Protein AF-A0A6T6KX36-F1 (afdb_monomer_lite)

Radius of gyration: 27.83 Å; chains: 1; bounding box: 69×65×83 Å

Organism: NCBI:txid101924

pLDDT: mean 78.95, std 16.53, range [37.72, 97.44]

Secondary structure (DSSP, 8-state):
-----TTHHHHHHHHHHHHHHHHHHHHHHHHHHHTT--HHHHHHHHHHHHHHHHHHHTSBTB-HHHHHHHHHHHHHHHHHHHHHHHHHHHHHHTTS-TT-GGGG--PPPHHHHHHHHHHHHH--TTS-HHHHHHHHHHHHHHT-HHHHHHHHHHHHHTGGG----TTT---SSHHHHHHHHHHHHHT-HHHHSSTTHHHHHHHHHHHH---HHHHHHHHHHHHHGGGGS-TTTHHHHHHHHHHHHHHH--HHHHHHHHHHHHHHHHHHHHHHHHHHHTTT--------------SS---HHHHHHHHHHHHHHHHHHHHH-HHHHHHHHHHHH-TTSHHHHHH-SHHHHHHHHHHHTSHHHHHHHHHHHHHHHHHTT--EEEEEEETTEEEEEEE-

Structure (mmCIF, N/CA/C/O backbone):
data_AF-A0A6T6KX36-F1
#
_entry.id   AF-A0A6T6KX36-F1
#
loop_
_atom_site.group_PDB
_atom_site.id
_atom_site.type_symbol
_atom_site.label_atom_id
_atom_site.label_alt_id
_atom_site.label_comp_id
_atom_site.label_asym_id
_atom_site.label_entity_id
_atom_site.label_seq_id
_atom_site.pdbx_PDB_ins_code
_atom_site.Cartn_x
_atom_site.Cartn_y
_atom_site.Cartn_z
_atom_site.occupancy
_atom_site.B_iso_or_equiv
_atom_site.auth_seq_id
_atom_site.auth_comp_id
_atom_site.auth_asym_id
_atom_site.auth_atom_id
_atom_site.pdbx_PDB_model_num
ATOM 1 N N . MET A 1 1 ? -23.410 43.128 -43.468 1.00 39.03 1 MET A N 1
ATOM 2 C CA . MET A 1 1 ? -21.991 42.966 -43.844 1.00 39.03 1 MET A CA 1
ATOM 3 C C . MET A 1 1 ? -21.432 41.872 -42.948 1.00 39.03 1 MET A C 1
ATOM 5 O O . MET A 1 1 ? -21.078 42.147 -41.813 1.00 39.03 1 MET A O 1
ATOM 9 N N . CYS A 1 2 ? -21.510 40.623 -43.404 1.00 39.38 2 CYS A N 1
ATOM 10 C CA . CYS A 1 2 ? -20.919 39.467 -42.733 1.00 39.38 2 CYS A CA 1
ATOM 11 C C . CYS A 1 2 ? -19.544 39.270 -43.368 1.00 39.38 2 CYS A C 1
ATOM 13 O O . CYS A 1 2 ? -19.472 39.030 -44.571 1.00 39.38 2 CYS A O 1
ATOM 15 N N . ILE A 1 3 ? -18.480 39.477 -42.597 1.00 43.03 3 ILE A N 1
ATOM 16 C CA . ILE A 1 3 ? -17.115 39.189 -43.034 1.00 43.03 3 ILE A CA 1
ATOM 17 C C . ILE A 1 3 ? -16.816 37.748 -42.618 1.00 43.03 3 ILE A C 1
ATOM 19 O O . ILE A 1 3 ? -17.105 37.340 -41.498 1.00 43.03 3 ILE A O 1
ATOM 23 N N . SER A 1 4 ? -16.321 36.993 -43.588 1.00 47.41 4 SER A N 1
ATOM 24 C CA . SER A 1 4 ? -15.998 35.571 -43.586 1.00 47.41 4 SER A CA 1
ATOM 25 C C . SER A 1 4 ? -14.853 35.216 -42.626 1.00 47.41 4 SER A C 1
ATOM 27 O O . SER A 1 4 ? -13.709 35.582 -42.890 1.00 47.41 4 SER A O 1
ATOM 29 N N . GLU A 1 5 ? -15.141 34.447 -41.573 1.00 52.34 5 GLU A N 1
ATOM 30 C CA . GLU A 1 5 ? -14.147 33.811 -40.682 1.00 52.34 5 GLU A CA 1
ATOM 31 C C . GLU A 1 5 ? -13.675 32.424 -41.182 1.00 52.34 5 GLU A C 1
ATOM 33 O O . GLU A 1 5 ? -12.851 31.773 -40.548 1.00 52.34 5 GLU A O 1
ATOM 38 N N . GLU A 1 6 ? -14.145 31.950 -42.341 1.00 52.97 6 GLU A N 1
ATOM 39 C CA . GLU A 1 6 ? -13.873 30.579 -42.815 1.00 52.97 6 GLU A CA 1
ATOM 40 C C . GLU A 1 6 ? -12.487 30.367 -43.458 1.00 52.97 6 GLU A C 1
ATOM 42 O O . GLU A 1 6 ? -12.087 29.225 -43.676 1.00 52.97 6 GLU A O 1
ATOM 47 N N . HIS A 1 7 ? -11.714 31.424 -43.736 1.00 52.59 7 HIS A N 1
ATOM 48 C CA . HIS A 1 7 ? -10.446 31.290 -44.472 1.00 52.59 7 HIS A CA 1
ATOM 49 C C . HIS A 1 7 ? -9.193 31.028 -43.615 1.00 52.59 7 HIS A C 1
ATOM 51 O O . HIS A 1 7 ? -8.181 30.609 -44.175 1.00 52.59 7 HIS A O 1
ATOM 57 N N . ASP A 1 8 ? -9.248 31.192 -42.289 1.00 55.06 8 ASP A N 1
ATOM 58 C CA . ASP A 1 8 ? -8.079 30.988 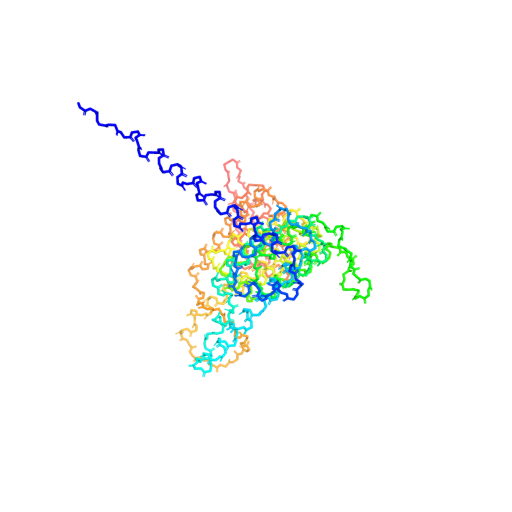-41.404 1.00 55.06 8 ASP A CA 1
ATOM 59 C C . ASP A 1 8 ? -8.018 29.582 -40.772 1.00 55.06 8 ASP A C 1
ATOM 61 O O . ASP A 1 8 ? -6.956 29.111 -40.359 1.00 55.06 8 ASP A O 1
ATOM 65 N N . ALA A 1 9 ? -9.139 28.855 -40.751 1.00 53.78 9 ALA A N 1
ATOM 66 C CA . ALA A 1 9 ? -9.197 27.507 -40.183 1.00 53.78 9 ALA A CA 1
ATOM 67 C C . ALA A 1 9 ? -8.456 26.462 -41.044 1.00 53.78 9 ALA A C 1
ATOM 69 O O . ALA A 1 9 ? -7.835 25.547 -40.503 1.00 53.78 9 ALA A O 1
ATOM 70 N N . GLY A 1 10 ? -8.474 26.614 -42.376 1.00 58.62 10 GLY A N 1
ATOM 71 C CA . GLY A 1 10 ? -7.810 25.692 -43.308 1.00 58.62 10 GLY A CA 1
ATOM 72 C C . GLY A 1 10 ? -6.281 25.748 -43.229 1.00 58.62 10 GLY A C 1
ATOM 73 O O . GLY A 1 10 ? -5.631 24.719 -43.079 1.00 58.62 10 GLY A O 1
ATOM 74 N N . ALA A 1 11 ? -5.700 26.951 -43.213 1.00 59.66 11 ALA A N 1
ATOM 75 C CA . ALA A 1 11 ? -4.247 27.124 -43.118 1.00 59.66 11 ALA A CA 1
ATOM 76 C C . ALA A 1 11 ? -3.682 26.685 -41.753 1.00 59.66 11 ALA A C 1
ATOM 78 O O . ALA A 1 11 ? -2.547 26.207 -41.667 1.00 59.66 11 ALA A O 1
ATOM 79 N N . ALA A 1 12 ? -4.468 26.824 -40.680 1.00 54.53 12 ALA A N 1
ATOM 80 C CA . ALA A 1 12 ? -4.115 26.290 -39.369 1.00 54.53 12 ALA A CA 1
ATOM 81 C C . ALA A 1 12 ? -4.150 24.752 -39.352 1.00 54.53 12 ALA A C 1
ATOM 83 O O . ALA A 1 12 ? -3.234 24.133 -38.811 1.00 54.53 12 ALA A O 1
ATOM 84 N N . ALA A 1 13 ? -5.155 24.134 -39.982 1.00 53.22 13 ALA A N 1
ATOM 85 C CA . ALA A 1 13 ? -5.255 22.680 -40.097 1.00 53.22 13 ALA A CA 1
ATOM 86 C C . ALA A 1 13 ? -4.097 22.082 -40.917 1.00 53.22 13 ALA A C 1
ATOM 88 O O . ALA A 1 13 ? -3.475 21.119 -40.469 1.00 53.22 13 ALA A O 1
ATOM 89 N N . ASP A 1 14 ? -3.735 22.699 -42.044 1.00 61.06 14 ASP A N 1
ATOM 90 C CA . ASP A 1 14 ? -2.637 22.229 -42.899 1.00 61.06 14 ASP A CA 1
ATOM 91 C C . ASP A 1 14 ? -1.275 22.323 -42.195 1.00 61.06 14 ASP A C 1
ATOM 93 O O . ASP A 1 14 ? -0.491 21.374 -42.225 1.00 61.06 14 ASP A O 1
ATOM 97 N N . ARG A 1 15 ? -1.014 23.409 -41.451 1.00 59.12 15 ARG A N 1
ATOM 98 C CA . ARG A 1 15 ? 0.210 23.537 -40.633 1.00 59.12 15 ARG A CA 1
ATOM 99 C C . ARG A 1 15 ? 0.275 22.517 -39.504 1.00 59.12 15 ARG A C 1
ATOM 101 O O . ARG A 1 15 ? 1.358 22.043 -39.165 1.00 59.12 15 ARG A O 1
ATOM 108 N N . ILE A 1 16 ? -0.866 22.187 -38.901 1.00 52.78 16 ILE A N 1
ATOM 109 C CA . ILE A 1 16 ? -0.942 21.150 -37.871 1.00 52.78 16 ILE A CA 1
ATOM 110 C C . ILE A 1 16 ? -0.609 19.788 -38.492 1.00 52.78 16 ILE A C 1
ATOM 112 O O . ILE A 1 16 ? 0.225 19.069 -37.944 1.00 52.78 16 ILE A O 1
ATOM 116 N N . VAL A 1 17 ? -1.179 19.462 -39.655 1.00 56.78 17 VAL A N 1
ATOM 117 C CA . VAL A 1 17 ? -0.895 18.214 -40.381 1.00 56.78 17 VAL A CA 1
ATOM 118 C C . VAL A 1 17 ? 0.577 18.127 -40.799 1.00 56.78 17 VAL A C 1
ATOM 120 O O . VAL A 1 17 ? 1.207 17.100 -40.552 1.00 56.78 17 VAL A O 1
ATOM 123 N N . GLU A 1 18 ? 1.171 19.195 -41.339 1.00 56.34 18 GLU A N 1
ATOM 124 C CA . GLU A 1 18 ? 2.602 19.227 -41.678 1.00 56.34 18 GLU A CA 1
ATOM 125 C C . GLU A 1 18 ? 3.502 19.032 -40.448 1.00 56.34 18 GLU A C 1
ATOM 127 O O . GLU A 1 18 ? 4.474 18.274 -40.502 1.00 56.34 18 GLU A O 1
ATOM 132 N N . LEU A 1 19 ? 3.166 19.653 -39.312 1.00 51.97 19 LEU A N 1
ATOM 133 C CA . LEU A 1 19 ? 3.892 19.462 -38.053 1.00 51.97 19 LEU A CA 1
ATOM 134 C C . LEU A 1 19 ? 3.773 18.028 -37.522 1.00 51.97 19 LEU A C 1
ATOM 136 O O . LEU A 1 19 ? 4.744 17.503 -36.973 1.00 51.97 19 LEU A O 1
ATOM 140 N N . PHE A 1 20 ? 2.612 17.387 -37.678 1.00 48.69 20 PHE A N 1
ATOM 141 C CA . PHE A 1 20 ? 2.422 15.987 -37.296 1.00 48.69 20 PHE A CA 1
ATOM 142 C C . PHE A 1 20 ? 3.214 15.038 -38.200 1.00 48.69 20 PHE A C 1
ATOM 144 O O . PHE A 1 20 ? 3.939 14.189 -37.683 1.00 48.69 20 PHE A O 1
ATOM 151 N N . LEU A 1 21 ? 3.154 15.226 -39.520 1.00 53.06 21 LEU A N 1
ATOM 152 C CA . LEU A 1 21 ? 3.890 14.409 -40.491 1.00 53.06 21 LEU A CA 1
ATOM 153 C C . LEU A 1 21 ? 5.408 14.569 -40.350 1.00 53.06 21 LEU A C 1
ATOM 155 O O . LEU A 1 21 ? 6.149 13.594 -40.455 1.00 53.06 21 LEU A O 1
ATOM 159 N N . SER A 1 22 ? 5.882 15.785 -40.072 1.00 65.19 22 SER A N 1
ATOM 160 C CA . SER A 1 22 ? 7.296 16.056 -39.798 1.00 65.19 22 SER A CA 1
ATOM 161 C C . SER A 1 22 ? 7.775 15.310 -38.547 1.00 65.19 22 SER A C 1
ATOM 163 O O . SER A 1 22 ? 8.742 14.551 -38.606 1.00 65.19 22 SER A O 1
ATOM 165 N N . LYS A 1 23 ? 7.022 15.401 -37.441 1.00 70.38 23 LYS A N 1
ATOM 166 C CA . LYS A 1 23 ? 7.328 14.660 -36.206 1.00 70.38 23 LYS A CA 1
ATOM 167 C C . LYS A 1 23 ? 7.290 13.145 -36.400 1.00 70.38 23 LYS A C 1
ATOM 169 O O . LYS A 1 23 ? 8.094 12.437 -35.799 1.00 70.38 23 LYS A O 1
ATOM 174 N N . GLU A 1 24 ? 6.366 12.637 -37.208 1.00 70.81 24 GLU A N 1
ATOM 175 C CA . GLU A 1 24 ? 6.272 11.208 -37.507 1.00 70.81 24 GLU A CA 1
ATOM 176 C C . GLU A 1 24 ? 7.464 10.725 -38.345 1.00 70.81 24 GLU A C 1
ATOM 178 O O . GLU A 1 24 ? 8.075 9.708 -38.014 1.00 70.81 24 GLU A O 1
ATOM 183 N N . ASN A 1 25 ? 7.871 11.487 -39.364 1.00 71.69 25 ASN A N 1
ATOM 184 C CA . ASN A 1 25 ? 9.054 11.182 -40.171 1.00 71.69 25 ASN A CA 1
ATOM 185 C C . ASN A 1 25 ? 10.346 11.212 -39.345 1.00 71.69 25 ASN A C 1
ATOM 187 O O . ASN A 1 25 ? 11.170 10.301 -39.473 1.00 71.69 25 ASN A O 1
ATOM 191 N N . ASP A 1 26 ? 10.490 12.192 -38.452 1.00 74.00 26 ASP A N 1
ATOM 192 C CA . ASP A 1 26 ? 11.610 12.266 -37.513 1.00 74.00 26 ASP A CA 1
ATOM 193 C C . ASP A 1 26 ? 11.624 11.055 -36.572 1.00 74.00 26 ASP A C 1
ATOM 195 O O . ASP A 1 26 ? 12.675 10.453 -36.340 1.00 74.00 26 ASP A O 1
ATOM 199 N N . GLN A 1 27 ? 10.457 10.621 -36.083 1.00 71.88 27 GLN A N 1
ATOM 200 C CA . GLN A 1 27 ? 10.356 9.402 -35.282 1.00 71.88 27 GLN A CA 1
ATOM 201 C C . GLN A 1 27 ? 10.700 8.141 -36.079 1.00 71.88 27 GLN A C 1
ATOM 203 O O . GLN A 1 27 ? 11.363 7.254 -35.546 1.00 71.88 27 GLN A O 1
ATOM 208 N N . ILE A 1 28 ? 10.287 8.036 -37.343 1.00 74.69 28 ILE A N 1
ATOM 209 C CA . ILE A 1 28 ? 10.615 6.889 -38.202 1.00 74.69 28 ILE A CA 1
ATOM 210 C C . ILE A 1 28 ? 12.122 6.838 -38.478 1.00 74.69 28 ILE A C 1
ATOM 212 O O . ILE A 1 28 ? 12.725 5.763 -38.406 1.00 74.69 28 ILE A O 1
ATOM 216 N N . ALA A 1 29 ? 12.746 7.981 -38.773 1.00 75.69 29 ALA A N 1
ATOM 217 C CA . ALA A 1 29 ? 14.189 8.079 -38.960 1.00 75.69 29 ALA A CA 1
ATOM 218 C C . ALA A 1 29 ? 14.938 7.680 -37.681 1.00 75.69 29 ALA A C 1
ATOM 220 O O . ALA A 1 29 ? 15.845 6.847 -37.733 1.00 75.69 29 ALA A O 1
ATOM 221 N N . LEU A 1 30 ? 14.491 8.189 -36.531 1.00 74.19 30 LEU A N 1
ATOM 222 C CA . LEU A 1 30 ? 15.059 7.871 -35.227 1.00 74.19 30 LEU A CA 1
ATOM 223 C C . LEU A 1 30 ? 14.911 6.381 -34.882 1.00 74.19 30 LEU A C 1
ATOM 225 O O . LEU A 1 30 ? 15.863 5.774 -34.406 1.00 74.19 30 LEU A O 1
ATOM 229 N N . ARG A 1 31 ? 13.773 5.746 -35.194 1.00 74.12 31 ARG A N 1
ATOM 230 C CA . ARG A 1 31 ? 13.577 4.294 -35.005 1.00 74.12 31 ARG A CA 1
ATOM 231 C C . ARG A 1 31 ? 14.542 3.462 -35.854 1.00 74.12 31 ARG A C 1
ATOM 233 O O . ARG A 1 31 ? 15.120 2.505 -35.349 1.00 74.12 31 ARG A O 1
ATOM 240 N N . LYS A 1 32 ? 14.774 3.846 -37.116 1.00 74.25 32 LYS A N 1
ATOM 241 C CA . LYS A 1 32 ? 15.776 3.186 -37.980 1.00 74.25 32 LYS A CA 1
ATOM 242 C C . LYS A 1 32 ? 17.203 3.364 -37.458 1.00 74.25 32 LYS A C 1
ATOM 244 O O . LYS A 1 32 ? 18.042 2.485 -37.647 1.00 74.25 32 LYS A O 1
ATOM 249 N N . GLU A 1 33 ? 17.483 4.506 -36.835 1.00 76.00 33 GLU A N 1
ATOM 250 C CA . GLU A 1 33 ? 18.753 4.779 -36.161 1.00 76.00 33 GLU A CA 1
ATOM 251 C C . GLU A 1 33 ? 18.921 3.864 -34.936 1.00 76.00 33 GLU A C 1
ATOM 253 O O . GLU A 1 33 ? 19.957 3.221 -34.774 1.00 76.00 33 GLU A O 1
ATOM 258 N N . ILE A 1 34 ? 17.867 3.745 -34.124 1.00 75.44 34 ILE A N 1
ATOM 259 C CA . ILE A 1 34 ? 17.825 2.927 -32.907 1.00 75.44 34 ILE A CA 1
ATOM 260 C C . ILE A 1 34 ? 18.068 1.448 -33.221 1.00 75.44 34 ILE A C 1
ATOM 262 O O . ILE A 1 34 ? 18.938 0.856 -32.597 1.00 75.44 34 ILE A O 1
ATOM 266 N N . SER A 1 35 ? 17.432 0.887 -34.255 1.00 68.88 35 SER A N 1
ATOM 267 C CA . SER A 1 35 ? 17.629 -0.523 -34.651 1.00 68.88 35 SER A CA 1
ATOM 268 C C . SER A 1 35 ? 19.046 -0.870 -35.138 1.00 68.88 35 SER A C 1
ATOM 270 O O . SER A 1 35 ? 19.352 -2.019 -35.439 1.00 68.88 35 SER A O 1
ATOM 272 N N . ARG A 1 36 ? 19.906 0.138 -35.320 1.00 75.50 36 ARG A N 1
ATOM 273 C CA . ARG A 1 36 ? 21.311 -0.016 -35.733 1.00 75.50 36 ARG A CA 1
ATOM 274 C C . ARG A 1 36 ? 22.292 0.324 -34.610 1.00 75.50 36 ARG A C 1
ATOM 276 O O . ARG A 1 36 ? 23.497 0.301 -34.839 1.00 75.50 36 ARG A O 1
ATOM 283 N N . THR A 1 37 ? 21.781 0.694 -33.440 1.00 74.06 37 THR A N 1
ATOM 284 C CA . THR A 1 37 ? 22.561 1.166 -32.295 1.00 74.06 37 THR A CA 1
ATOM 285 C C . THR A 1 37 ? 23.030 -0.035 -31.469 1.00 74.06 37 THR A C 1
ATOM 287 O O . THR A 1 37 ? 22.261 -0.965 -31.242 1.00 74.06 37 THR A O 1
ATOM 290 N N . SER A 1 38 ? 24.289 -0.051 -31.018 1.00 74.94 38 SER A N 1
ATOM 291 C CA . SER A 1 38 ? 24.754 -1.085 -30.080 1.00 74.94 38 SER A CA 1
ATOM 292 C C . SER A 1 38 ? 24.185 -0.856 -28.674 1.00 74.94 38 SER A C 1
ATOM 294 O O . SER A 1 38 ? 23.793 0.259 -28.324 1.00 74.94 38 SER A O 1
ATOM 296 N N . LYS A 1 39 ? 24.194 -1.893 -27.822 1.00 64.31 39 LYS A N 1
ATOM 297 C CA . LYS A 1 39 ? 23.737 -1.798 -26.422 1.00 64.31 39 LYS A CA 1
ATOM 298 C C . LYS A 1 39 ? 24.433 -0.668 -25.656 1.00 64.31 39 LYS A C 1
ATOM 300 O O . LYS A 1 39 ? 23.780 0.069 -24.923 1.00 64.31 39 LYS A O 1
ATOM 305 N N . GLU A 1 40 ? 25.733 -0.500 -25.870 1.00 66.81 40 GLU A N 1
ATOM 306 C CA . GLU A 1 40 ? 26.570 0.508 -25.217 1.00 66.81 40 GLU A CA 1
ATOM 307 C C . GLU A 1 40 ? 26.261 1.938 -25.700 1.00 66.81 40 GLU A C 1
ATOM 309 O O . GLU A 1 40 ? 26.412 2.902 -24.948 1.00 66.81 40 GLU A O 1
ATOM 314 N N . GLU A 1 41 ? 25.785 2.102 -26.937 1.00 77.38 41 GLU A N 1
ATOM 315 C CA . GLU A 1 41 ? 25.452 3.415 -27.495 1.00 77.38 41 GLU A CA 1
ATOM 316 C C . GLU A 1 41 ? 24.103 3.965 -27.005 1.00 77.38 41 GLU A C 1
ATOM 318 O O . GLU A 1 41 ? 23.914 5.186 -27.003 1.00 77.38 41 GLU A O 1
ATOM 323 N N . HIS A 1 42 ? 23.177 3.110 -26.552 1.00 75.94 42 HIS A N 1
ATOM 324 C CA . HIS A 1 42 ? 21.880 3.556 -26.028 1.00 75.94 42 HIS A CA 1
ATOM 325 C C . HIS A 1 42 ? 22.037 4.506 -24.835 1.00 75.94 42 HIS A C 1
ATOM 327 O O . HIS A 1 42 ? 21.360 5.532 -24.786 1.00 75.94 42 HIS A O 1
ATOM 333 N N . PHE A 1 43 ? 22.948 4.211 -23.901 1.00 71.88 43 PHE A N 1
ATOM 334 C CA . PHE A 1 43 ? 23.177 5.051 -22.722 1.00 71.88 43 PHE A CA 1
ATOM 335 C C . PHE A 1 43 ? 23.687 6.445 -23.111 1.00 71.88 43 PHE A C 1
ATOM 337 O O . PHE A 1 43 ? 23.117 7.455 -22.703 1.00 71.88 43 PHE A O 1
ATOM 344 N N . SER A 1 44 ? 24.699 6.517 -23.979 1.00 75.06 44 SER A N 1
ATOM 345 C CA . SER A 1 44 ? 25.247 7.791 -24.467 1.00 75.06 44 SER A CA 1
ATOM 346 C C . SER A 1 44 ? 24.189 8.638 -25.181 1.00 75.06 44 SER A C 1
ATOM 348 O O . SER A 1 44 ? 24.123 9.855 -24.999 1.00 75.06 44 SER A O 1
ATOM 350 N N . ARG A 1 45 ? 23.317 8.001 -25.972 1.00 76.38 45 ARG A N 1
ATOM 351 C CA . ARG A 1 45 ? 22.216 8.686 -26.666 1.00 76.38 45 ARG A CA 1
ATOM 352 C C . ARG A 1 45 ? 21.114 9.134 -25.712 1.00 76.38 45 ARG A C 1
ATOM 354 O O . ARG A 1 45 ? 20.561 10.211 -25.919 1.00 76.38 45 ARG A O 1
ATOM 361 N N . LEU A 1 46 ? 20.827 8.361 -24.666 1.00 73.06 46 LEU A N 1
ATOM 362 C CA . LEU A 1 46 ? 19.901 8.745 -23.601 1.00 73.06 46 LEU A CA 1
ATOM 363 C C . LEU A 1 46 ? 20.397 9.966 -22.834 1.00 73.06 46 LEU A C 1
ATOM 365 O O . LEU A 1 46 ? 19.634 10.910 -22.661 1.00 73.06 46 LEU A O 1
ATOM 369 N N . VAL A 1 47 ? 21.677 9.996 -22.464 1.00 71.12 47 VAL A N 1
ATOM 370 C CA . VAL A 1 47 ? 22.295 11.167 -21.827 1.00 71.12 47 VAL A CA 1
ATOM 371 C C . VAL A 1 47 ? 22.217 12.399 -22.739 1.00 71.12 47 VAL A C 1
ATOM 373 O O . VAL A 1 47 ? 21.970 13.501 -22.262 1.00 71.12 47 VAL A O 1
ATOM 376 N N . ALA A 1 48 ? 22.382 12.230 -24.055 1.00 73.44 48 ALA A N 1
ATOM 377 C CA . ALA A 1 48 ? 22.382 13.345 -25.004 1.00 73.44 48 ALA A CA 1
ATOM 378 C C . ALA A 1 48 ? 20.982 13.854 -25.406 1.00 73.44 48 ALA A C 1
ATOM 380 O O . ALA A 1 48 ? 20.820 15.043 -25.674 1.00 73.44 48 ALA A O 1
ATOM 381 N N . ARG A 1 49 ? 19.986 12.966 -25.530 1.00 75.06 49 ARG A N 1
ATOM 382 C CA . ARG A 1 49 ? 18.661 13.270 -26.119 1.00 75.06 49 ARG A CA 1
ATOM 383 C C . ARG A 1 49 ? 17.486 13.086 -25.142 1.00 75.06 49 ARG A C 1
ATOM 385 O O . ARG A 1 49 ? 16.352 13.448 -25.473 1.00 75.06 49 ARG A O 1
ATOM 392 N N . GLY A 1 50 ? 17.733 12.529 -23.958 1.00 75.00 50 GLY A N 1
ATOM 393 C CA . GLY A 1 50 ? 16.774 12.416 -22.860 1.00 75.00 50 GLY A CA 1
ATOM 394 C C . GLY A 1 50 ? 15.490 11.657 -23.212 1.00 75.00 50 GLY A C 1
ATOM 395 O O . GLY A 1 50 ? 15.502 10.604 -23.855 1.00 75.00 50 GLY A O 1
ATOM 396 N N . SER A 1 51 ? 14.351 12.211 -22.787 1.00 69.56 51 SER A N 1
ATOM 397 C CA . SER A 1 51 ? 13.021 11.598 -22.924 1.00 69.56 51 SER A CA 1
ATOM 398 C C . SER A 1 51 ? 12.574 11.394 -24.376 1.00 69.56 51 SER A C 1
ATOM 400 O O . SER A 1 51 ? 11.869 10.429 -24.666 1.00 69.56 51 SER A O 1
ATOM 402 N N . SER A 1 52 ? 13.011 12.252 -25.304 1.00 74.81 52 SER A N 1
ATOM 403 C CA . SER A 1 52 ? 12.657 12.153 -26.728 1.00 74.81 52 SER A CA 1
ATOM 404 C C . SER A 1 52 ? 13.187 10.868 -27.374 1.00 74.81 52 SER A C 1
ATOM 406 O O . SER A 1 52 ? 12.471 10.198 -28.120 1.00 74.81 52 SER A O 1
ATOM 408 N N . TYR A 1 53 ? 14.415 10.479 -27.020 1.00 79.19 53 TYR A N 1
ATOM 409 C CA . TYR A 1 53 ? 15.015 9.228 -27.464 1.00 79.19 53 TYR A CA 1
ATOM 410 C C . TYR A 1 53 ? 14.297 8.026 -26.855 1.00 79.19 53 TYR A C 1
ATOM 412 O O . TYR A 1 53 ? 14.012 7.074 -27.573 1.00 79.19 53 TYR A O 1
ATOM 420 N N . MET A 1 54 ? 13.932 8.089 -25.571 1.00 77.88 54 MET A N 1
ATOM 421 C CA . MET A 1 54 ? 13.223 6.992 -24.908 1.00 77.88 54 MET A CA 1
ATOM 422 C C . MET A 1 54 ? 11.844 6.729 -25.523 1.00 77.88 54 MET A C 1
ATOM 424 O O . MET A 1 54 ? 11.500 5.583 -25.806 1.00 77.88 54 MET A O 1
ATOM 428 N N . SER A 1 55 ? 11.081 7.787 -25.807 1.00 79.75 55 SER A N 1
ATOM 429 C CA . SER A 1 55 ? 9.786 7.671 -26.487 1.00 79.75 55 SER A CA 1
ATOM 430 C C . SER A 1 55 ? 9.898 6.972 -27.839 1.00 79.75 55 SER A C 1
ATOM 432 O O . SER A 1 55 ? 9.052 6.150 -28.186 1.00 79.75 55 SER A O 1
ATOM 434 N N . ALA A 1 56 ? 10.957 7.265 -28.597 1.00 78.81 56 ALA A N 1
ATOM 435 C CA . ALA A 1 56 ? 11.211 6.594 -29.863 1.00 78.81 56 ALA A CA 1
ATOM 436 C C . ALA A 1 56 ? 11.720 5.160 -29.673 1.00 78.81 56 ALA A C 1
ATOM 438 O O . ALA A 1 56 ? 11.294 4.285 -30.419 1.00 78.81 56 ALA A O 1
ATOM 439 N N . ALA A 1 57 ? 12.580 4.917 -28.679 1.00 77.44 57 ALA A N 1
ATOM 440 C CA . ALA A 1 57 ? 13.242 3.637 -28.426 1.00 77.44 57 ALA A CA 1
ATOM 441 C C . ALA A 1 57 ? 12.346 2.573 -27.788 1.00 77.44 57 ALA A C 1
ATOM 443 O O . ALA A 1 57 ? 12.609 1.386 -27.951 1.00 77.44 57 ALA A O 1
ATOM 444 N N . LEU A 1 58 ? 11.267 2.972 -27.112 1.00 77.81 58 LEU A N 1
ATOM 445 C CA . LEU A 1 58 ? 10.279 2.041 -26.556 1.00 77.81 58 LEU A CA 1
ATOM 446 C C . LEU A 1 58 ? 8.987 1.967 -27.378 1.00 77.81 58 LEU A C 1
ATOM 448 O O . LEU A 1 58 ? 8.038 1.302 -26.954 1.00 77.81 58 LEU A O 1
ATOM 452 N N . ALA A 1 59 ? 8.943 2.630 -28.538 1.00 81.44 59 ALA A N 1
ATOM 453 C CA . ALA A 1 59 ? 7.751 2.713 -29.366 1.00 81.44 59 ALA A CA 1
ATOM 454 C C . ALA A 1 59 ? 7.264 1.325 -29.842 1.00 81.44 59 ALA A C 1
ATOM 456 O O . ALA A 1 59 ? 8.084 0.480 -30.224 1.00 81.44 59 ALA A O 1
ATOM 457 N N . PRO A 1 60 ? 5.936 1.098 -29.909 1.00 70.50 60 PRO A N 1
ATOM 458 C CA . PRO A 1 60 ? 5.373 -0.099 -30.524 1.00 70.50 60 PRO A CA 1
ATOM 459 C C . PRO A 1 60 ? 5.759 -0.123 -32.010 1.00 70.50 60 PRO A C 1
ATOM 461 O O . PRO A 1 60 ? 5.335 0.737 -32.784 1.00 70.50 60 PRO A O 1
ATOM 464 N N . GLY A 1 61 ? 6.623 -1.059 -32.402 1.00 76.12 61 GLY A N 1
ATOM 465 C CA . GLY A 1 61 ? 7.143 -1.181 -33.770 1.00 76.12 61 GLY A CA 1
ATOM 466 C C . GLY A 1 61 ? 8.660 -1.351 -33.861 1.00 76.12 61 GLY A C 1
ATOM 467 O O . GLY A 1 61 ? 9.151 -1.733 -34.919 1.00 76.12 61 GLY A O 1
ATOM 468 N N . LEU A 1 62 ? 9.394 -1.103 -32.774 1.00 80.88 62 LEU A N 1
ATOM 469 C CA . LEU A 1 62 ? 10.777 -1.565 -32.641 1.00 80.88 62 LEU A CA 1
ATOM 470 C C . LEU A 1 62 ? 10.826 -3.029 -32.205 1.00 80.88 62 LEU A C 1
ATOM 472 O O . LEU A 1 62 ? 9.907 -3.513 -31.535 1.00 80.88 62 LEU A O 1
ATOM 476 N N . ASP A 1 63 ? 11.913 -3.710 -32.572 1.00 86.25 63 ASP A N 1
ATOM 477 C CA . ASP A 1 63 ? 12.169 -5.069 -32.110 1.00 86.25 63 ASP A CA 1
ATOM 478 C C . ASP A 1 63 ? 12.257 -5.109 -30.579 1.00 86.25 63 ASP A C 1
ATOM 480 O O . ASP A 1 63 ? 12.712 -4.165 -29.922 1.00 86.25 63 ASP A O 1
ATOM 484 N N . ILE A 1 64 ? 11.800 -6.214 -29.991 1.00 83.69 64 ILE A N 1
ATOM 485 C CA . ILE A 1 64 ? 11.776 -6.355 -28.538 1.00 83.69 64 ILE A CA 1
ATOM 486 C C . ILE A 1 64 ? 13.188 -6.320 -27.937 1.00 83.69 64 ILE A C 1
ATOM 488 O O . ILE A 1 64 ? 13.356 -5.794 -26.840 1.00 83.69 64 ILE A O 1
ATOM 492 N N . GLY A 1 65 ? 14.209 -6.807 -28.650 1.00 80.88 65 GLY A N 1
ATOM 493 C CA . GLY A 1 65 ? 15.604 -6.749 -28.219 1.00 80.88 65 GLY A CA 1
ATOM 494 C C . GLY A 1 65 ? 16.134 -5.318 -28.103 1.00 80.88 65 GLY A C 1
ATOM 495 O O . GLY A 1 65 ? 16.808 -4.988 -27.120 1.00 80.88 65 GLY A O 1
ATOM 496 N N . ASP A 1 66 ? 15.767 -4.448 -29.045 1.00 79.62 66 ASP A N 1
ATOM 497 C CA . ASP A 1 66 ? 16.132 -3.026 -29.030 1.00 79.62 66 ASP A CA 1
ATOM 498 C C . ASP A 1 66 ? 15.419 -2.291 -27.891 1.00 79.62 66 ASP A C 1
ATOM 500 O O . ASP A 1 66 ? 16.043 -1.548 -27.130 1.00 79.62 66 ASP A O 1
ATOM 504 N N . ARG A 1 67 ? 14.117 -2.558 -27.710 1.00 83.06 67 ARG A N 1
ATOM 505 C CA . ARG A 1 67 ? 13.322 -1.987 -26.608 1.00 83.06 67 ARG A CA 1
ATOM 506 C C . ARG A 1 67 ? 13.878 -2.402 -25.246 1.00 83.06 67 ARG A C 1
ATOM 508 O O . ARG A 1 67 ? 14.004 -1.568 -24.356 1.00 83.06 67 ARG A O 1
ATOM 515 N N . VAL A 1 68 ? 14.257 -3.669 -25.077 1.00 83.94 68 VAL A N 1
ATOM 516 C CA . VAL A 1 68 ? 14.896 -4.173 -23.848 1.00 83.94 68 VAL A CA 1
ATOM 517 C C . VAL A 1 68 ? 16.236 -3.483 -23.593 1.00 83.94 68 VAL A C 1
ATOM 519 O O . VAL A 1 68 ? 16.505 -3.060 -22.470 1.00 83.94 68 VAL A O 1
ATOM 522 N N . SER A 1 69 ? 17.060 -3.322 -24.628 1.00 79.62 69 SER A N 1
ATOM 523 C CA . SER A 1 69 ? 18.352 -2.633 -24.515 1.00 79.62 69 SER A CA 1
ATOM 524 C C . SER A 1 69 ? 18.172 -1.166 -24.111 1.00 79.62 69 SER A C 1
ATOM 526 O O . SER A 1 69 ? 18.886 -0.673 -23.237 1.00 79.62 69 SER A O 1
ATOM 528 N N . ALA A 1 70 ? 17.158 -0.498 -24.666 1.00 80.94 70 ALA A N 1
ATOM 529 C CA . ALA A 1 70 ? 16.782 0.855 -24.280 1.00 80.94 70 ALA A CA 1
ATOM 530 C C . ALA A 1 70 ? 16.289 0.940 -22.825 1.00 80.94 70 ALA A C 1
ATOM 532 O O . ALA A 1 70 ? 16.685 1.864 -22.117 1.00 80.94 70 ALA A O 1
ATOM 533 N N . VAL A 1 71 ? 15.492 -0.026 -22.345 1.00 84.69 71 VAL A N 1
ATOM 534 C CA . VAL A 1 71 ? 15.076 -0.087 -20.931 1.00 84.69 71 VAL A CA 1
ATOM 535 C C . VAL A 1 71 ? 16.285 -0.229 -20.007 1.00 84.69 71 VAL A C 1
ATOM 537 O O . VAL A 1 71 ? 16.400 0.559 -19.074 1.00 84.69 71 VAL A O 1
ATOM 540 N N . HIS A 1 72 ? 17.214 -1.157 -20.267 1.00 82.88 72 HIS A N 1
ATOM 541 C CA . HIS A 1 72 ? 18.418 -1.305 -19.432 1.00 82.88 72 HIS A CA 1
ATOM 542 C C . HIS A 1 72 ? 19.261 -0.028 -19.405 1.00 82.88 72 HIS A C 1
ATOM 544 O O . HIS A 1 72 ? 19.691 0.417 -18.342 1.00 82.88 72 HIS A O 1
ATOM 550 N N . ALA A 1 73 ? 19.456 0.609 -20.560 1.00 80.25 73 ALA A N 1
ATOM 551 C CA . ALA A 1 73 ? 20.168 1.877 -20.620 1.00 80.25 73 ALA A CA 1
ATOM 552 C C . ALA A 1 73 ? 19.415 2.990 -19.863 1.00 80.25 73 ALA A C 1
ATOM 554 O O . ALA A 1 73 ? 20.035 3.842 -19.227 1.00 80.25 73 ALA A O 1
ATOM 555 N N . GLY A 1 74 ? 18.079 2.961 -19.866 1.00 83.50 74 GLY A N 1
ATOM 556 C CA . GLY A 1 74 ? 17.256 3.876 -19.082 1.00 83.50 74 GLY A CA 1
ATOM 557 C C . GLY A 1 74 ? 17.329 3.645 -17.575 1.00 83.50 74 GLY A C 1
ATOM 558 O O . GLY A 1 74 ? 17.379 4.607 -16.812 1.00 83.50 74 GLY A O 1
ATOM 559 N N . ILE A 1 75 ? 17.404 2.389 -17.138 1.00 83.81 75 ILE A N 1
ATOM 560 C CA . ILE A 1 75 ? 17.672 2.025 -15.742 1.00 83.81 75 ILE A CA 1
ATOM 561 C C . ILE A 1 75 ? 19.027 2.595 -15.307 1.00 83.81 75 ILE A C 1
ATOM 563 O O . ILE A 1 75 ? 19.094 3.316 -14.313 1.00 83.81 75 ILE A O 1
ATOM 567 N N . GLN A 1 76 ? 20.084 2.352 -16.088 1.00 82.50 76 GLN A N 1
ATOM 568 C CA . GLN A 1 76 ? 21.426 2.877 -15.807 1.00 82.50 76 GLN A CA 1
ATOM 569 C C . GLN A 1 76 ? 21.445 4.409 -15.747 1.00 82.50 76 GLN A C 1
ATOM 571 O O . GLN A 1 76 ? 22.107 4.993 -14.890 1.00 82.50 76 GLN A O 1
ATOM 576 N N . PHE A 1 77 ? 20.697 5.074 -16.633 1.00 81.88 77 PHE A N 1
ATOM 577 C CA . PHE A 1 77 ? 20.552 6.529 -16.620 1.00 81.88 77 PHE A CA 1
ATOM 578 C C . PHE A 1 77 ? 19.913 7.026 -15.316 1.00 81.88 77 PHE A C 1
ATOM 580 O O . PHE A 1 77 ? 20.426 7.955 -14.697 1.00 81.88 77 PHE A O 1
ATOM 587 N N . LEU A 1 78 ? 18.844 6.378 -14.852 1.00 81.88 78 LEU A N 1
ATOM 588 C CA . LEU A 1 78 ? 18.176 6.729 -13.595 1.00 81.88 78 LEU A CA 1
ATOM 589 C C . LEU A 1 78 ? 19.080 6.520 -12.371 1.00 81.88 78 LEU A C 1
ATOM 591 O O . LEU A 1 78 ? 19.081 7.342 -11.451 1.00 81.88 78 LEU A O 1
ATOM 595 N N . GLU A 1 79 ? 19.873 5.449 -12.359 1.00 82.88 79 GLU A N 1
ATOM 596 C CA . GLU A 1 79 ? 20.876 5.214 -11.316 1.00 82.88 79 GLU A CA 1
ATOM 597 C C . GLU A 1 79 ? 21.963 6.296 -11.329 1.00 82.88 79 GLU A C 1
ATOM 599 O O . GLU A 1 79 ? 22.304 6.845 -10.275 1.00 82.88 79 GLU A O 1
ATOM 604 N N . HIS A 1 80 ? 22.463 6.650 -12.517 1.00 81.25 80 HIS A N 1
ATOM 605 C CA . HIS A 1 80 ? 23.453 7.706 -12.703 1.00 81.25 80 HIS A CA 1
ATOM 606 C C . HIS A 1 80 ? 22.933 9.070 -12.226 1.00 81.25 80 HIS A C 1
ATOM 608 O O . HIS A 1 80 ? 23.606 9.743 -11.443 1.00 81.25 80 HIS A O 1
ATOM 614 N N . GLU A 1 81 ? 21.720 9.460 -12.626 1.00 79.12 81 GLU A N 1
ATOM 615 C CA . GLU A 1 81 ? 21.089 10.714 -12.197 1.00 79.12 81 GLU A CA 1
ATOM 616 C C . GLU A 1 81 ? 20.924 10.774 -10.677 1.00 79.12 81 GLU A C 1
ATOM 618 O O . GLU A 1 81 ? 21.218 11.796 -10.051 1.00 79.12 81 GLU A O 1
ATOM 623 N N . ARG A 1 82 ? 20.529 9.665 -10.042 1.00 77.06 82 ARG A N 1
ATOM 624 C CA . ARG A 1 82 ? 20.410 9.618 -8.581 1.00 77.06 82 ARG A CA 1
ATOM 625 C C . ARG A 1 82 ? 21.765 9.759 -7.888 1.00 77.06 82 ARG A C 1
ATOM 627 O O . ARG A 1 82 ? 21.868 10.486 -6.899 1.00 77.06 82 ARG A O 1
ATOM 634 N N . LEU A 1 83 ? 22.810 9.094 -8.385 1.00 76.69 83 LEU A N 1
ATOM 635 C CA . LEU A 1 83 ? 24.170 9.234 -7.852 1.00 76.69 83 LEU A CA 1
ATOM 636 C C . LEU A 1 83 ? 24.704 10.662 -8.032 1.00 76.69 83 LEU A C 1
ATOM 638 O O . LEU A 1 83 ? 25.302 11.212 -7.105 1.00 76.69 83 LEU A O 1
ATOM 642 N N . GLY A 1 84 ? 24.432 11.288 -9.179 1.00 74.25 84 GLY A N 1
ATOM 643 C CA . GLY A 1 84 ? 24.772 12.683 -9.448 1.00 74.25 84 GLY A CA 1
ATOM 644 C C . GLY A 1 84 ? 24.067 13.650 -8.496 1.00 74.25 84 GLY A C 1
ATOM 645 O O . GLY A 1 84 ? 24.711 14.517 -7.897 1.00 74.25 84 GLY A O 1
ATOM 646 N N . SER A 1 85 ? 22.763 13.471 -8.285 1.00 69.06 85 SER A N 1
ATOM 647 C CA . SER A 1 85 ? 21.982 14.262 -7.328 1.00 69.06 85 SER A CA 1
ATOM 648 C C . SER A 1 85 ? 22.456 14.050 -5.887 1.00 69.06 85 SER A C 1
ATOM 650 O O . SER A 1 85 ? 22.570 15.016 -5.133 1.00 69.06 85 SER A O 1
ATOM 652 N N . ARG A 1 86 ? 22.854 12.824 -5.517 1.00 63.91 86 ARG A N 1
ATOM 653 C CA . ARG A 1 86 ? 23.470 12.526 -4.213 1.00 63.91 86 ARG A CA 1
ATOM 654 C C . ARG A 1 86 ? 24.793 13.259 -4.026 1.00 63.91 86 ARG A C 1
ATOM 656 O O . ARG A 1 86 ? 25.001 13.861 -2.978 1.00 63.91 86 ARG A O 1
ATOM 663 N N . ALA A 1 87 ? 25.671 13.229 -5.028 1.00 63.09 87 ALA A N 1
ATOM 664 C CA . ALA A 1 87 ? 26.960 13.910 -4.976 1.00 63.09 87 ALA A CA 1
ATOM 665 C C . ALA A 1 87 ? 26.778 15.426 -4.789 1.00 63.09 87 ALA A C 1
ATOM 667 O O . ALA A 1 87 ? 27.395 16.012 -3.896 1.00 63.09 87 ALA A O 1
ATOM 668 N N . LYS A 1 88 ? 25.855 16.037 -5.546 1.00 63.97 88 LYS A N 1
ATOM 669 C CA . LYS A 1 88 ? 25.486 17.455 -5.404 1.00 63.97 88 LYS A CA 1
ATOM 670 C C . LYS A 1 88 ? 24.927 17.759 -4.010 1.00 63.97 88 LYS A C 1
ATOM 672 O O . LYS A 1 88 ? 25.420 18.671 -3.352 1.00 63.97 88 LYS A O 1
ATOM 677 N N . ALA A 1 89 ? 23.989 16.949 -3.514 1.00 57.97 89 ALA A N 1
ATOM 678 C CA . ALA A 1 89 ? 23.412 17.110 -2.179 1.00 57.97 89 ALA A CA 1
ATOM 679 C C . ALA A 1 89 ? 24.463 16.969 -1.063 1.00 57.97 89 ALA A C 1
ATOM 681 O O . ALA A 1 89 ? 24.473 17.766 -0.132 1.00 57.97 89 ALA A O 1
ATOM 682 N N . THR A 1 90 ? 25.399 16.017 -1.162 1.00 58.38 90 THR A N 1
ATOM 683 C CA . THR A 1 90 ? 26.491 15.865 -0.180 1.00 58.38 90 THR A CA 1
ATOM 684 C C . THR A 1 90 ? 27.505 17.009 -0.220 1.00 58.38 90 THR A C 1
ATOM 686 O O . THR A 1 90 ? 28.026 17.394 0.828 1.00 58.38 90 THR A O 1
ATOM 689 N N . ALA A 1 91 ? 27.762 17.587 -1.398 1.00 58.16 91 ALA A N 1
ATOM 690 C CA . ALA A 1 91 ? 28.610 18.766 -1.535 1.00 58.16 91 ALA A CA 1
ATOM 691 C C . ALA A 1 91 ? 27.954 19.999 -0.889 1.00 58.16 91 ALA A C 1
ATOM 693 O O . ALA A 1 91 ? 28.619 20.717 -0.146 1.00 58.16 91 ALA A O 1
ATOM 694 N N . SER A 1 92 ? 26.645 20.186 -1.088 1.00 53.78 92 SER A N 1
ATOM 695 C CA . SER A 1 92 ? 25.863 21.257 -0.455 1.00 53.78 92 SER A CA 1
ATOM 696 C C . SER A 1 92 ? 25.624 21.026 1.048 1.00 53.78 92 SER A C 1
ATOM 698 O O . SER A 1 92 ? 25.625 21.973 1.830 1.00 53.78 92 SER A O 1
ATOM 700 N N . SER A 1 93 ? 25.486 19.771 1.490 1.00 48.62 93 SER A N 1
ATOM 701 C CA . SER A 1 93 ? 25.227 19.397 2.889 1.00 48.62 93 SER A CA 1
ATOM 702 C C . SER A 1 93 ? 26.431 19.595 3.813 1.00 48.62 93 SER A C 1
ATOM 704 O O . SER A 1 93 ? 26.228 19.818 5.001 1.00 48.62 93 SER A O 1
ATOM 706 N N . ARG A 1 94 ? 27.675 19.633 3.309 1.00 52.19 94 ARG A N 1
ATOM 707 C CA . ARG A 1 94 ? 28.834 20.065 4.124 1.00 52.19 94 ARG A CA 1
ATOM 708 C C . ARG A 1 94 ? 28.715 21.514 4.626 1.00 52.19 94 ARG A C 1
ATOM 710 O O . ARG A 1 94 ? 29.481 21.908 5.500 1.00 52.19 94 ARG A O 1
ATOM 717 N N . GLN A 1 95 ? 27.753 22.280 4.108 1.00 49.09 95 GLN A N 1
ATOM 718 C CA . GLN A 1 95 ? 27.459 23.659 4.491 1.00 49.09 95 GLN A CA 1
ATOM 719 C C . GLN A 1 95 ? 26.148 23.809 5.294 1.00 49.09 95 GLN A C 1
ATOM 721 O O . GLN A 1 95 ? 25.860 24.904 5.773 1.00 49.09 95 GLN A O 1
ATOM 726 N N . TRP A 1 96 ? 25.365 22.736 5.479 1.00 42.06 96 TRP A N 1
ATOM 727 C CA . TRP A 1 96 ? 24.043 22.756 6.123 1.00 42.06 96 TRP A CA 1
ATOM 728 C C . TRP A 1 96 ? 23.978 21.785 7.312 1.00 42.06 96 TRP A C 1
ATOM 730 O O . TRP A 1 96 ? 24.282 20.601 7.184 1.00 42.06 96 TRP A O 1
ATOM 740 N N . SER A 1 97 ? 23.608 22.307 8.486 1.00 45.62 97 SER A N 1
ATOM 741 C CA . SER A 1 97 ? 23.594 21.577 9.758 1.00 45.62 97 SER A CA 1
ATOM 742 C C . SER A 1 97 ? 22.475 20.526 9.852 1.00 45.62 97 SER A C 1
ATOM 744 O O . SER A 1 97 ? 21.544 20.479 9.050 1.00 45.62 97 SER A O 1
ATOM 746 N N . GLN A 1 98 ? 22.601 19.673 10.871 1.00 45.44 98 GLN A N 1
ATOM 747 C CA . GLN A 1 98 ? 21.933 18.387 11.114 1.00 45.44 98 GLN A CA 1
ATOM 748 C C . GLN A 1 98 ? 20.388 18.360 11.158 1.00 45.44 98 GLN A C 1
ATOM 750 O O . GLN A 1 98 ? 19.833 17.276 11.314 1.00 45.44 98 GLN A O 1
ATOM 755 N N . ASN A 1 99 ? 19.678 19.474 10.962 1.00 42.84 99 ASN A N 1
ATOM 756 C CA . ASN A 1 99 ? 18.223 19.534 11.169 1.00 42.84 99 ASN A CA 1
ATOM 757 C C . ASN A 1 99 ? 17.364 19.167 9.940 1.00 42.84 99 ASN A C 1
ATOM 759 O O . ASN A 1 99 ? 16.148 19.109 10.063 1.00 42.84 99 ASN A O 1
ATOM 763 N N . ASN A 1 100 ? 17.961 18.873 8.777 1.00 43.81 100 ASN A N 1
ATOM 764 C CA . ASN A 1 100 ? 17.233 18.644 7.515 1.00 43.81 100 ASN A CA 1
ATOM 765 C C . ASN A 1 100 ? 17.532 17.275 6.867 1.00 43.81 100 ASN A C 1
ATOM 767 O O . ASN A 1 100 ? 17.819 17.188 5.675 1.00 43.81 100 ASN A O 1
ATOM 771 N N . ARG A 1 101 ? 17.472 16.169 7.624 1.00 41.78 101 ARG A N 1
ATOM 772 C CA . ARG A 1 101 ? 17.616 14.821 7.028 1.00 41.78 101 ARG A CA 1
ATOM 773 C C . ARG A 1 101 ? 16.454 14.428 6.105 1.00 41.78 101 ARG A C 1
ATOM 775 O O . ARG A 1 101 ? 16.688 13.683 5.163 1.00 41.78 101 ARG A O 1
ATOM 782 N N . SER A 1 102 ? 15.258 14.985 6.292 1.00 42.34 102 SER A N 1
ATOM 783 C CA . SER A 1 102 ? 14.134 14.834 5.352 1.00 42.34 102 SER A CA 1
ATOM 784 C C . SER A 1 102 ? 14.392 15.509 3.995 1.00 42.34 102 SER A C 1
ATOM 786 O O . SER A 1 102 ? 13.862 15.067 2.983 1.00 42.34 102 SER A O 1
ATOM 788 N N . ALA A 1 103 ? 15.280 16.511 3.933 1.00 40.25 103 ALA A N 1
ATOM 789 C CA . ALA A 1 103 ? 15.703 17.157 2.684 1.00 40.25 103 ALA A CA 1
ATOM 790 C C . ALA A 1 103 ? 16.772 16.360 1.904 1.00 40.25 103 ALA A C 1
ATOM 792 O O . ALA A 1 103 ? 17.245 16.811 0.863 1.00 40.25 103 ALA A O 1
ATOM 793 N N . LEU A 1 104 ? 17.182 15.189 2.410 1.00 42.19 104 LEU A N 1
ATOM 794 C CA . LEU A 1 104 ? 18.072 14.253 1.717 1.00 42.19 104 LEU A CA 1
ATOM 795 C C . LEU A 1 104 ? 17.308 13.138 0.991 1.00 42.19 104 LEU A C 1
ATOM 797 O O . LEU A 1 104 ? 17.957 12.204 0.504 1.00 42.19 104 LEU A O 1
ATOM 801 N N . SER A 1 105 ? 15.975 13.229 0.852 1.00 48.31 105 SER A N 1
ATOM 802 C CA . SER A 1 105 ? 15.306 12.474 -0.207 1.00 48.31 105 SER A CA 1
ATOM 803 C C . SER A 1 105 ? 15.874 12.997 -1.528 1.00 48.31 105 SER A C 1
ATOM 805 O O . SER A 1 105 ? 15.582 14.090 -2.006 1.00 48.31 105 SER A O 1
ATOM 807 N N . ILE A 1 106 ? 16.846 12.259 -2.064 1.00 54.59 106 ILE A N 1
ATOM 808 C CA . ILE A 1 106 ? 17.455 12.557 -3.354 1.00 54.59 106 ILE A CA 1
ATOM 809 C C . ILE A 1 106 ? 16.402 12.171 -4.380 1.00 54.59 106 ILE A C 1
ATOM 811 O O . ILE A 1 106 ? 16.404 11.063 -4.921 1.00 54.59 106 ILE A O 1
ATOM 815 N N . THR A 1 107 ? 15.448 13.076 -4.551 1.00 62.31 107 THR A N 1
ATOM 816 C CA . THR A 1 107 ? 14.444 13.027 -5.590 1.00 62.31 107 THR A CA 1
ATOM 817 C C . THR A 1 107 ? 15.172 13.176 -6.916 1.00 62.31 107 THR A C 1
ATOM 819 O O . THR A 1 107 ? 16.141 13.931 -7.054 1.00 62.31 107 THR A O 1
ATOM 822 N N . LEU A 1 108 ? 14.743 12.392 -7.903 1.00 67.12 108 LEU A N 1
ATOM 823 C CA . LEU A 1 108 ? 15.165 12.620 -9.277 1.00 67.12 108 LEU A CA 1
ATOM 824 C C . LEU A 1 108 ? 14.861 14.077 -9.639 1.00 67.12 108 LEU A C 1
ATOM 826 O O . LEU A 1 108 ? 13.840 14.626 -9.218 1.00 67.12 108 LEU A O 1
ATOM 830 N N . ASN A 1 109 ? 15.731 14.698 -10.432 1.00 75.44 109 ASN A N 1
ATOM 831 C CA . ASN A 1 109 ? 15.404 15.988 -11.027 1.00 75.44 109 ASN A CA 1
ATOM 832 C C . ASN A 1 109 ? 14.165 15.854 -11.940 1.00 75.44 109 ASN A C 1
ATOM 834 O O . ASN A 1 109 ? 13.714 14.752 -12.267 1.00 75.44 109 ASN A O 1
ATOM 838 N N . VAL A 1 110 ? 13.619 16.992 -12.370 1.00 75.19 110 VAL A N 1
ATOM 839 C CA . VAL A 1 110 ? 12.429 17.047 -13.239 1.00 75.19 110 VAL A CA 1
ATOM 840 C C . VAL A 1 110 ? 12.599 16.173 -14.489 1.00 75.19 110 VAL A C 1
ATOM 842 O O . VAL A 1 110 ? 11.666 15.483 -14.899 1.00 75.19 110 VAL A O 1
ATOM 845 N N . GLU A 1 111 ? 13.803 16.146 -15.065 1.00 72.06 111 GLU A N 1
ATOM 846 C CA . GLU A 1 111 ? 14.120 15.321 -16.233 1.00 72.06 111 GLU A CA 1
ATOM 847 C C . GLU A 1 111 ? 14.040 13.822 -15.922 1.00 72.06 111 GLU A C 1
ATOM 849 O O . GLU A 1 111 ? 13.381 13.086 -16.656 1.00 72.06 111 GLU A O 1
ATOM 854 N N . GLY A 1 112 ? 14.618 13.368 -14.808 1.00 75.62 112 GLY A N 1
ATOM 855 C CA . GLY A 1 112 ? 14.535 11.985 -14.343 1.00 75.62 112 GLY A CA 1
ATOM 856 C C . GLY A 1 112 ? 13.107 11.554 -13.989 1.00 75.62 112 GLY A C 1
ATOM 857 O O . GLY A 1 112 ? 12.715 10.425 -14.285 1.00 75.62 112 GLY A O 1
ATOM 858 N N . GLN A 1 113 ? 12.286 12.450 -13.431 1.00 79.00 113 GLN A N 1
ATOM 859 C CA . GLN A 1 113 ? 10.864 12.179 -13.176 1.00 79.00 113 GLN A CA 1
ATOM 860 C C . GLN A 1 113 ? 10.062 12.038 -14.478 1.00 79.00 113 GLN A C 1
ATOM 862 O O . GLN A 1 113 ? 9.316 11.070 -14.652 1.00 79.00 113 GLN A O 1
ATOM 867 N N . HIS A 1 114 ? 10.243 12.964 -15.426 1.00 78.56 114 HIS A N 1
ATOM 868 C CA . HIS A 1 114 ? 9.611 12.882 -16.745 1.00 78.56 114 HIS A CA 1
ATOM 869 C C . HIS A 1 114 ? 10.046 11.609 -17.482 1.00 78.56 114 HIS A C 1
ATOM 871 O O . HIS A 1 114 ? 9.241 10.931 -18.130 1.00 78.56 114 HIS A O 1
ATOM 877 N N . PHE A 1 115 ? 11.324 11.264 -17.370 1.00 80.56 115 PHE A N 1
ATOM 878 C CA . PHE A 1 115 ? 11.896 10.058 -17.940 1.00 80.56 115 PHE A CA 1
ATOM 879 C C . PHE A 1 115 ? 11.251 8.789 -17.377 1.00 80.56 115 PHE A C 1
ATOM 881 O O . PHE A 1 115 ? 10.761 7.955 -18.138 1.00 80.56 115 PHE A O 1
ATOM 888 N N . ALA A 1 116 ? 11.176 8.674 -16.051 1.00 83.12 116 ALA A N 1
ATOM 889 C CA . ALA A 1 116 ? 10.513 7.567 -15.376 1.00 83.12 116 ALA A CA 1
ATOM 890 C C . ALA A 1 116 ? 9.034 7.437 -15.771 1.00 83.12 116 ALA A C 1
ATOM 892 O O . ALA A 1 116 ? 8.557 6.328 -16.013 1.00 83.12 116 ALA A O 1
ATOM 893 N N . SER A 1 117 ? 8.321 8.562 -15.883 1.00 83.81 117 SER A N 1
ATOM 894 C CA . SER A 1 117 ? 6.926 8.599 -16.339 1.00 83.81 117 SER A CA 1
ATOM 895 C C . SER A 1 117 ? 6.779 8.093 -17.779 1.00 83.81 117 SER A C 1
ATOM 897 O O . SER A 1 117 ? 5.942 7.234 -18.061 1.00 83.81 117 SER A O 1
ATOM 899 N N . THR A 1 118 ? 7.661 8.542 -18.677 1.00 82.38 118 THR A N 1
ATOM 900 C CA . THR A 1 118 ? 7.697 8.090 -20.077 1.00 82.38 118 THR A CA 1
ATOM 901 C C . THR A 1 118 ? 7.931 6.583 -20.144 1.00 82.38 118 THR A C 1
ATOM 903 O O . THR A 1 118 ? 7.168 5.862 -20.786 1.00 82.38 118 THR A O 1
ATOM 906 N N . MET A 1 119 ? 8.934 6.084 -19.419 1.00 86.25 119 MET A N 1
ATOM 907 C CA . MET A 1 119 ? 9.246 4.657 -19.379 1.00 86.25 119 MET A CA 1
ATOM 908 C C . MET A 1 119 ? 8.089 3.839 -18.788 1.00 86.25 119 MET A C 1
ATOM 910 O O . MET A 1 119 ? 7.720 2.816 -19.354 1.00 86.25 119 MET A O 1
ATOM 914 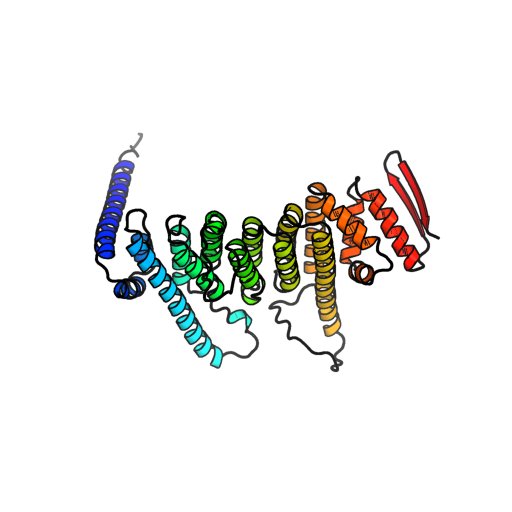N N . SER A 1 120 ? 7.445 4.323 -17.721 1.00 88.81 120 SER A N 1
ATOM 915 C CA . SER A 1 120 ? 6.240 3.704 -17.156 1.00 88.81 120 SER A CA 1
ATOM 916 C C . SER A 1 120 ? 5.106 3.610 -18.191 1.00 88.81 120 SER A C 1
ATOM 918 O O . SER A 1 120 ? 4.505 2.550 -18.360 1.00 88.81 120 SER A O 1
ATOM 920 N N . SER A 1 121 ? 4.861 4.665 -18.973 1.00 87.00 121 SER A N 1
ATOM 921 C CA . SER A 1 121 ? 3.812 4.647 -20.005 1.00 87.00 121 SER A CA 1
ATOM 922 C C . SER A 1 121 ? 4.078 3.659 -21.152 1.00 87.00 121 SER A C 1
ATOM 924 O O . SER A 1 121 ? 3.132 3.148 -21.752 1.00 87.00 121 SER A O 1
ATOM 926 N N . LEU A 1 122 ? 5.352 3.367 -21.437 1.00 85.88 122 LEU A N 1
ATOM 927 C CA . LEU A 1 122 ? 5.783 2.542 -22.571 1.00 85.88 122 LEU A CA 1
ATOM 928 C C . LEU A 1 122 ? 6.101 1.089 -22.189 1.00 85.88 122 LEU A C 1
ATOM 930 O O . LEU A 1 122 ? 6.292 0.247 -23.071 1.00 85.88 122 LEU A O 1
ATOM 934 N N . LEU A 1 123 ? 6.151 0.779 -20.891 1.00 90.31 123 LEU A N 1
ATOM 935 C CA . LEU A 1 123 ? 6.213 -0.594 -20.406 1.00 90.31 123 LEU A CA 1
ATOM 936 C C . LEU A 1 123 ? 4.858 -1.281 -20.571 1.00 90.31 123 LEU A C 1
ATOM 938 O O . LEU A 1 123 ? 3.807 -0.775 -20.161 1.00 90.31 123 LEU A O 1
ATOM 942 N N . ASP A 1 124 ? 4.894 -2.481 -21.135 1.00 92.56 124 ASP A N 1
ATOM 943 C CA . ASP A 1 124 ? 3.721 -3.293 -21.434 1.00 92.56 124 ASP A CA 1
ATOM 944 C C . ASP A 1 124 ? 3.997 -4.790 -21.198 1.00 92.56 124 ASP A C 1
ATOM 946 O O . ASP A 1 124 ? 5.067 -5.205 -20.750 1.00 92.56 124 ASP A O 1
ATOM 950 N N . GLU A 1 125 ? 3.001 -5.624 -21.487 1.00 92.06 125 GLU A N 1
ATOM 951 C CA . GLU A 1 125 ? 3.078 -7.070 -21.281 1.00 92.06 125 GLU A CA 1
ATOM 952 C C . GLU A 1 125 ? 3.966 -7.798 -22.307 1.00 92.06 125 GLU A C 1
ATOM 954 O O . GLU A 1 125 ? 4.143 -9.005 -22.164 1.00 92.06 125 GLU A O 1
ATOM 959 N N . SER A 1 126 ? 4.536 -7.118 -23.310 1.00 90.25 126 SER A N 1
ATOM 960 C CA . SER A 1 126 ? 5.422 -7.730 -24.316 1.00 90.25 126 SER A CA 1
ATOM 961 C C . SER A 1 126 ? 6.869 -7.896 -23.842 1.00 90.25 126 SER A C 1
ATOM 963 O O . SER A 1 126 ? 7.585 -8.743 -24.374 1.00 90.25 126 SER A O 1
ATOM 965 N N . TYR A 1 127 ? 7.296 -7.155 -22.812 1.00 89.69 127 TYR A N 1
ATOM 966 C CA . TYR A 1 127 ? 8.659 -7.249 -22.278 1.00 89.69 127 TYR A CA 1
ATOM 967 C C . TYR A 1 127 ? 8.949 -8.617 -21.637 1.00 89.69 127 TYR A C 1
ATOM 969 O O . TYR A 1 127 ? 8.053 -9.215 -21.033 1.00 89.69 127 TYR A O 1
ATOM 977 N N . PRO A 1 128 ? 10.185 -9.139 -21.727 1.00 89.94 128 PRO A N 1
ATOM 978 C CA . PRO A 1 128 ? 10.591 -10.335 -20.988 1.00 89.94 128 PRO A CA 1
ATOM 979 C C . PRO A 1 128 ? 10.378 -10.171 -19.477 1.00 89.94 128 PRO A C 1
ATOM 981 O O . PRO A 1 128 ? 10.464 -9.062 -18.945 1.00 89.94 128 PRO A O 1
ATOM 984 N N . VAL A 1 129 ? 10.071 -11.270 -18.779 1.00 89.81 129 VAL A N 1
ATOM 985 C CA . VAL A 1 129 ? 9.765 -11.211 -17.336 1.00 89.81 129 VAL A CA 1
ATOM 986 C C . VAL A 1 129 ? 10.993 -10.768 -16.554 1.00 89.81 129 VAL A C 1
ATOM 988 O O . VAL A 1 129 ? 10.872 -9.970 -15.636 1.00 89.81 129 VAL A O 1
ATOM 991 N N . GLU A 1 130 ? 12.164 -11.220 -16.975 1.00 88.38 130 GLU A N 1
ATOM 992 C CA . GLU A 1 130 ? 13.468 -10.931 -16.390 1.00 88.38 130 GLU A CA 1
ATOM 993 C C . GLU A 1 130 ? 13.709 -9.415 -16.361 1.00 88.38 130 GLU A C 1
ATOM 995 O O . GLU A 1 130 ? 13.976 -8.833 -15.310 1.00 88.38 130 GLU A O 1
ATOM 1000 N N . VAL A 1 131 ? 13.456 -8.748 -17.489 1.00 88.31 131 VAL A N 1
ATOM 1001 C CA . VAL A 1 131 ? 13.568 -7.288 -17.620 1.00 88.31 131 VAL A CA 1
ATOM 1002 C C . VAL A 1 131 ? 12.559 -6.585 -16.713 1.00 88.31 131 VAL A C 1
ATOM 1004 O O . VAL A 1 131 ? 12.900 -5.633 -16.019 1.00 88.31 131 VAL A O 1
ATOM 1007 N N . LEU A 1 132 ? 11.313 -7.065 -16.655 1.00 90.94 132 LEU A N 1
ATOM 1008 C CA . LEU A 1 132 ? 10.287 -6.489 -15.778 1.00 90.94 132 LEU A CA 1
ATOM 1009 C C . LEU A 1 132 ? 10.635 -6.651 -14.290 1.00 90.94 132 LEU A C 1
ATOM 1011 O O . LEU A 1 132 ? 10.393 -5.733 -13.506 1.00 90.94 132 LEU A O 1
ATOM 1015 N N . THR A 1 133 ? 11.219 -7.786 -13.895 1.00 90.44 133 THR A N 1
ATOM 1016 C CA . THR A 1 133 ? 11.686 -8.022 -12.520 1.00 90.44 133 THR A CA 1
ATOM 1017 C C . THR A 1 133 ? 12.866 -7.123 -12.158 1.00 90.44 133 THR A C 1
ATOM 1019 O O . THR A 1 133 ? 12.914 -6.603 -11.041 1.00 90.44 133 THR A O 1
ATOM 1022 N N . GLU A 1 134 ? 13.782 -6.876 -13.097 1.00 89.44 134 GLU A N 1
ATOM 1023 C CA . GLU A 1 134 ? 14.886 -5.931 -12.924 1.00 89.44 134 GLU A CA 1
ATOM 1024 C C . GLU A 1 134 ? 14.361 -4.500 -12.767 1.00 89.44 134 GLU A C 1
ATOM 1026 O O . GLU A 1 134 ? 14.673 -3.837 -11.777 1.00 89.44 134 GLU A O 1
ATOM 1031 N N . VAL A 1 135 ? 13.475 -4.059 -13.668 1.00 89.62 135 VAL A N 1
ATOM 1032 C CA . VAL A 1 135 ? 12.814 -2.748 -13.593 1.00 89.62 135 VAL A CA 1
ATOM 1033 C C . VAL A 1 135 ? 12.112 -2.565 -12.247 1.00 89.62 135 VAL A C 1
ATOM 1035 O O . VAL A 1 135 ? 12.269 -1.520 -11.615 1.00 89.62 135 VAL A O 1
ATOM 1038 N N . ALA A 1 136 ? 11.350 -3.556 -11.778 1.00 91.44 136 ALA A N 1
ATOM 1039 C CA . ALA A 1 136 ? 10.640 -3.476 -10.501 1.00 91.44 136 ALA A CA 1
ATOM 1040 C C . ALA A 1 136 ? 11.607 -3.359 -9.311 1.00 91.44 136 ALA A C 1
ATOM 1042 O O . ALA A 1 136 ? 11.406 -2.544 -8.410 1.00 91.44 136 ALA A O 1
ATOM 1043 N N . ASN A 1 137 ? 12.701 -4.122 -9.322 1.00 90.00 137 ASN A N 1
ATOM 1044 C CA . ASN A 1 137 ? 13.718 -4.056 -8.277 1.00 90.00 137 ASN A CA 1
ATOM 1045 C C . ASN A 1 137 ? 14.464 -2.723 -8.262 1.00 90.00 137 ASN A C 1
ATOM 1047 O O . ASN A 1 137 ? 14.663 -2.148 -7.189 1.00 90.00 137 ASN A O 1
ATOM 1051 N N . VAL A 1 138 ? 14.881 -2.227 -9.428 1.00 86.94 138 VAL A N 1
ATOM 1052 C CA . VAL A 1 138 ? 15.603 -0.956 -9.512 1.00 86.94 138 VAL A CA 1
ATOM 1053 C C . VAL A 1 138 ? 14.670 0.204 -9.195 1.00 86.94 138 VAL A C 1
ATOM 1055 O O . VAL A 1 138 ? 15.024 1.042 -8.375 1.00 86.94 138 VAL A O 1
ATOM 1058 N N . SER A 1 139 ? 13.448 0.226 -9.728 1.00 89.69 139 SER A N 1
ATOM 1059 C CA . SER A 1 139 ? 12.462 1.261 -9.388 1.00 89.69 139 SER A CA 1
ATOM 1060 C C . SER A 1 139 ? 12.136 1.294 -7.895 1.00 89.69 139 SER A C 1
ATOM 1062 O O . SER A 1 139 ? 12.086 2.383 -7.334 1.00 89.69 139 SER A O 1
ATOM 1064 N N . ARG A 1 140 ? 12.024 0.139 -7.222 1.00 89.50 140 ARG A N 1
ATOM 1065 C CA . ARG A 1 140 ? 11.909 0.067 -5.755 1.00 89.50 140 ARG A CA 1
ATOM 1066 C C . ARG A 1 140 ? 13.132 0.672 -5.066 1.00 89.50 140 ARG A C 1
ATOM 1068 O O . ARG A 1 140 ? 12.991 1.568 -4.243 1.00 89.50 140 ARG A O 1
ATOM 1075 N N . LYS A 1 141 ? 14.344 0.226 -5.423 1.00 86.44 141 LYS A N 1
ATOM 1076 C CA . LYS A 1 141 ? 15.600 0.744 -4.844 1.00 86.44 141 LYS A CA 1
ATOM 1077 C C . LYS A 1 141 ? 15.745 2.252 -5.050 1.00 86.44 141 LYS A C 1
ATOM 1079 O O . LYS A 1 141 ? 16.240 2.940 -4.160 1.00 86.44 141 LYS A O 1
ATOM 1084 N N . LEU A 1 142 ? 15.347 2.751 -6.220 1.00 83.00 142 LEU A N 1
ATOM 1085 C CA . LEU A 1 142 ? 15.407 4.155 -6.625 1.00 83.00 142 LEU A CA 1
ATOM 1086 C C . LEU A 1 142 ? 14.201 4.989 -6.176 1.00 83.00 142 LEU A C 1
ATOM 1088 O O . LEU A 1 142 ? 14.245 6.201 -6.356 1.00 83.00 142 LEU A O 1
ATOM 1092 N N . ARG A 1 143 ? 13.174 4.373 -5.573 1.00 85.44 143 ARG A N 1
ATOM 1093 C CA . ARG A 1 143 ? 11.915 5.014 -5.148 1.00 85.44 143 ARG A CA 1
ATOM 1094 C C . ARG A 1 143 ? 11.149 5.683 -6.291 1.00 85.44 143 ARG A C 1
ATOM 1096 O O . ARG A 1 143 ? 10.513 6.716 -6.136 1.00 85.44 143 ARG A O 1
ATOM 1103 N N . ILE A 1 144 ? 11.196 5.077 -7.471 1.00 86.88 144 ILE A N 1
ATOM 1104 C CA . ILE A 1 144 ? 10.508 5.569 -8.666 1.00 86.88 144 ILE A CA 1
ATOM 1105 C C . ILE A 1 144 ? 9.122 4.936 -8.718 1.00 86.88 144 ILE A C 1
ATOM 1107 O O . ILE A 1 144 ? 8.899 3.927 -9.392 1.00 86.88 144 ILE A O 1
ATOM 1111 N N . LEU A 1 145 ? 8.187 5.523 -7.975 1.00 87.12 145 LEU A N 1
ATOM 1112 C CA . LEU A 1 145 ? 6.887 4.916 -7.705 1.00 87.12 145 LEU A CA 1
ATOM 1113 C C . LEU A 1 145 ? 6.070 4.617 -8.973 1.00 87.12 145 LEU A C 1
ATOM 1115 O O . LEU A 1 145 ? 5.517 3.528 -9.097 1.00 87.12 145 LEU A O 1
ATOM 1119 N N . SER A 1 146 ? 6.025 5.533 -9.944 1.00 88.06 146 SER A N 1
ATOM 1120 C CA . SER A 1 146 ? 5.263 5.341 -11.191 1.00 88.06 146 SER A CA 1
ATOM 1121 C C . SER A 1 146 ? 5.742 4.131 -11.998 1.00 88.06 146 SER A C 1
ATOM 1123 O O . SER A 1 146 ? 4.944 3.408 -12.598 1.00 88.06 146 SER A O 1
ATOM 1125 N N . LEU A 1 147 ? 7.052 3.892 -12.000 1.00 89.94 147 LEU A N 1
ATOM 1126 C CA . LEU A 1 147 ? 7.685 2.773 -12.681 1.00 89.94 147 LEU A CA 1
ATOM 1127 C C . LEU A 1 147 ? 7.521 1.470 -11.888 1.00 89.94 147 LEU A C 1
ATOM 1129 O O . LEU A 1 147 ? 7.239 0.417 -12.466 1.00 89.94 147 LEU A O 1
ATOM 1133 N N . PHE A 1 148 ? 7.634 1.556 -10.561 1.00 92.25 148 PHE A N 1
ATOM 1134 C CA . PHE A 1 148 ? 7.400 0.441 -9.650 1.00 92.25 148 PHE A CA 1
ATOM 1135 C C . PHE A 1 148 ? 5.963 -0.075 -9.757 1.00 92.25 148 PHE A C 1
ATOM 1137 O O . PHE A 1 148 ? 5.753 -1.250 -10.037 1.00 92.25 148 PHE A O 1
ATOM 1144 N N . VAL A 1 149 ? 4.963 0.802 -9.628 1.00 91.69 149 VAL A N 1
ATOM 1145 C CA . VAL A 1 149 ? 3.544 0.424 -9.717 1.00 91.69 149 VAL A CA 1
ATOM 1146 C C . VAL A 1 149 ? 3.234 -0.202 -11.074 1.00 91.69 149 VAL A C 1
ATOM 1148 O O . VAL A 1 149 ? 2.589 -1.248 -11.136 1.00 91.69 149 VAL A O 1
ATOM 1151 N N . ARG A 1 150 ? 3.738 0.377 -12.170 1.00 93.25 150 ARG A N 1
ATOM 1152 C CA . ARG A 1 150 ? 3.503 -0.166 -13.511 1.00 93.25 150 ARG A CA 1
ATOM 1153 C C . ARG A 1 150 ? 4.118 -1.547 -13.706 1.00 93.25 150 ARG A C 1
ATOM 1155 O O . ARG A 1 150 ? 3.443 -2.452 -14.198 1.00 93.25 150 ARG A O 1
ATOM 1162 N N . SER A 1 151 ? 5.388 -1.711 -13.344 1.00 93.06 151 SER A N 1
ATOM 1163 C CA . SER A 1 151 ? 6.069 -3.005 -13.454 1.00 93.06 151 SER A CA 1
ATOM 1164 C C . SER A 1 151 ? 5.390 -4.052 -12.571 1.00 93.06 151 SER A C 1
ATOM 1166 O O . SER A 1 151 ? 5.124 -5.157 -13.040 1.00 93.06 151 SER A O 1
ATOM 1168 N N . LEU A 1 152 ? 4.981 -3.683 -11.356 1.00 94.31 152 LEU A N 1
ATOM 1169 C CA . LEU A 1 152 ? 4.231 -4.543 -10.445 1.00 94.31 152 LEU A CA 1
ATOM 1170 C C . LEU A 1 152 ? 2.877 -4.980 -11.023 1.00 94.31 152 LEU A C 1
ATOM 1172 O O . LEU A 1 152 ? 2.534 -6.158 -10.935 1.00 94.31 152 LEU A O 1
ATOM 1176 N N . GLN A 1 153 ? 2.118 -4.079 -11.654 1.00 93.94 153 GLN A N 1
ATOM 1177 C CA . GLN A 1 153 ? 0.848 -4.415 -12.313 1.00 93.94 153 GLN A CA 1
ATOM 1178 C C . GLN A 1 153 ? 1.039 -5.449 -13.431 1.00 93.94 153 GLN A C 1
ATOM 1180 O O . GLN A 1 153 ? 0.275 -6.413 -13.532 1.00 93.94 153 GLN A O 1
ATOM 1185 N N . ILE A 1 154 ? 2.073 -5.276 -14.261 1.00 94.56 154 ILE A N 1
ATOM 1186 C CA . ILE A 1 154 ? 2.402 -6.215 -15.343 1.00 94.56 154 ILE A CA 1
ATOM 1187 C C . ILE A 1 154 ? 2.850 -7.563 -14.757 1.00 94.56 154 ILE A C 1
ATOM 1189 O O . ILE A 1 154 ? 2.362 -8.616 -15.174 1.00 94.56 154 ILE A O 1
ATOM 1193 N N . LEU A 1 155 ? 3.742 -7.541 -13.763 1.00 93.88 155 LEU A N 1
ATOM 1194 C CA . LEU A 1 155 ? 4.254 -8.739 -13.094 1.00 93.88 155 LEU A CA 1
ATOM 1195 C C . LEU A 1 155 ? 3.147 -9.513 -12.380 1.00 93.88 155 LEU A C 1
ATOM 1197 O O . LEU A 1 155 ? 3.113 -10.732 -12.479 1.00 93.88 155 LEU A O 1
ATOM 1201 N N . THR A 1 156 ? 2.191 -8.831 -11.751 1.00 94.19 156 THR A N 1
ATOM 1202 C CA . THR A 1 156 ? 1.039 -9.464 -11.089 1.00 94.19 156 THR A CA 1
ATOM 1203 C C . THR A 1 156 ? 0.226 -10.301 -12.076 1.00 94.19 156 THR A C 1
ATOM 1205 O O . THR A 1 156 ? -0.111 -11.450 -11.790 1.00 94.19 156 THR A O 1
ATOM 1208 N N . LYS A 1 157 ? -0.043 -9.771 -13.277 1.00 94.25 157 LYS A N 1
ATOM 1209 C CA . LYS A 1 157 ? -0.743 -10.508 -14.345 1.00 94.25 157 LYS A CA 1
ATOM 1210 C C . LYS A 1 157 ? 0.074 -11.679 -14.889 1.00 94.25 157 LYS A C 1
ATOM 1212 O O . LYS A 1 157 ? -0.484 -12.659 -15.378 1.00 94.25 157 LYS A O 1
ATOM 1217 N N . ARG A 1 158 ? 1.402 -11.573 -14.824 1.00 92.62 158 ARG A N 1
ATOM 1218 C CA . ARG A 1 158 ? 2.353 -12.544 -15.375 1.00 92.62 158 ARG A CA 1
ATOM 1219 C C . ARG A 1 158 ? 3.065 -13.375 -14.311 1.00 92.62 158 ARG A C 1
ATOM 1221 O O . ARG A 1 158 ? 4.038 -14.045 -14.643 1.00 92.62 158 ARG A O 1
ATOM 1228 N N . ARG A 1 159 ? 2.572 -13.401 -13.071 1.00 90.75 159 ARG A N 1
ATOM 1229 C CA . ARG A 1 159 ? 3.268 -14.011 -11.927 1.00 90.75 159 ARG A CA 1
ATOM 1230 C C . ARG A 1 159 ? 3.606 -15.489 -12.117 1.00 90.75 159 ARG A C 1
ATOM 1232 O O . ARG A 1 159 ? 4.674 -15.928 -11.720 1.00 90.75 159 ARG A O 1
ATOM 1239 N N . ASN A 1 160 ? 2.767 -16.227 -12.844 1.00 89.62 160 ASN A N 1
ATOM 1240 C CA . ASN A 1 160 ? 3.000 -17.641 -13.173 1.00 89.62 160 ASN A CA 1
ATOM 1241 C C . ASN A 1 160 ? 4.188 -17.865 -14.128 1.00 89.62 160 ASN A C 1
ATOM 1243 O O . ASN A 1 160 ? 4.621 -18.997 -14.305 1.00 89.62 160 ASN A O 1
ATOM 1247 N N . LYS A 1 161 ? 4.674 -16.808 -14.791 1.00 88.12 161 LYS A N 1
ATOM 1248 C CA . LYS A 1 161 ? 5.824 -16.839 -15.706 1.00 88.12 161 LYS A CA 1
ATOM 1249 C C . LYS A 1 161 ? 7.118 -16.371 -15.040 1.00 88.12 161 LYS A C 1
ATOM 1251 O O . LYS A 1 161 ? 8.150 -16.364 -15.700 1.00 88.12 161 LYS A O 1
ATOM 1256 N N . ILE A 1 162 ? 7.063 -15.929 -13.784 1.00 85.19 162 ILE A N 1
ATOM 1257 C CA . ILE A 1 162 ? 8.255 -15.547 -13.031 1.00 85.19 162 ILE A CA 1
ATOM 1258 C C . ILE A 1 162 ? 8.959 -16.843 -12.640 1.00 85.19 162 ILE A C 1
ATOM 1260 O O . ILE A 1 162 ? 8.532 -17.542 -11.722 1.00 85.19 162 ILE A O 1
ATOM 1264 N N . VAL A 1 163 ? 10.005 -17.184 -13.391 1.00 76.25 163 VAL A N 1
ATOM 1265 C CA . VAL A 1 163 ? 10.904 -18.281 -13.047 1.00 76.25 163 VAL A CA 1
ATOM 1266 C C . VAL A 1 163 ? 11.849 -17.739 -11.989 1.00 76.25 163 VAL A C 1
ATOM 1268 O O . VAL A 1 163 ? 12.673 -16.875 -12.280 1.00 76.25 163 VAL A O 1
ATOM 1271 N N . VAL A 1 164 ? 11.691 -18.195 -10.750 1.00 68.38 164 VAL A N 1
ATOM 1272 C CA . VAL A 1 164 ? 12.670 -17.867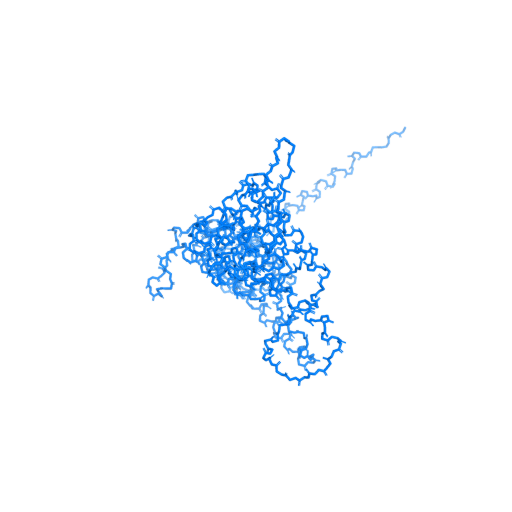 -9.718 1.00 68.38 164 VAL A CA 1
ATOM 1273 C C . VAL A 1 164 ? 13.881 -18.756 -9.946 1.00 68.38 164 VAL A C 1
ATOM 1275 O O . VAL A 1 164 ? 13.742 -19.977 -10.026 1.00 68.38 164 VAL A O 1
ATOM 1278 N N . ASP A 1 165 ? 15.049 -18.138 -10.106 1.00 60.59 165 ASP A N 1
ATOM 1279 C CA . ASP A 1 165 ? 16.293 -18.868 -10.302 1.00 60.59 165 ASP A CA 1
ATOM 1280 C C . ASP A 1 165 ? 16.561 -19.768 -9.088 1.00 60.59 165 ASP A C 1
ATOM 1282 O O . ASP A 1 165 ? 16.761 -19.304 -7.964 1.00 60.59 165 ASP A O 1
ATOM 1286 N N . SER A 1 166 ? 16.558 -21.080 -9.320 1.00 51.78 166 SER A N 1
ATOM 1287 C CA . SER A 1 166 ? 16.835 -22.083 -8.293 1.00 51.78 166 SER A CA 1
ATOM 1288 C C . SER A 1 166 ? 18.242 -21.957 -7.706 1.00 51.78 166 SER A C 1
ATOM 1290 O O . SER A 1 166 ? 18.496 -22.516 -6.647 1.00 51.78 166 SER A O 1
ATOM 1292 N N . ALA A 1 167 ? 19.160 -21.250 -8.378 1.00 53.50 167 ALA A N 1
ATOM 1293 C CA . ALA A 1 167 ? 20.527 -21.068 -7.900 1.00 53.50 167 ALA A CA 1
ATOM 1294 C C . ALA A 1 167 ? 20.641 -20.072 -6.734 1.00 53.50 167 ALA A C 1
ATOM 1296 O O . ALA A 1 167 ? 21.574 -20.186 -5.940 1.00 53.50 167 ALA A O 1
ATOM 1297 N N . THR A 1 168 ? 19.722 -19.105 -6.618 1.00 57.28 168 THR A N 1
ATOM 1298 C CA . THR A 1 168 ? 19.730 -18.116 -5.525 1.00 57.28 168 THR A CA 1
ATOM 1299 C C . THR A 1 168 ? 18.756 -18.453 -4.397 1.00 57.28 168 THR A C 1
ATOM 1301 O O . THR A 1 168 ? 18.875 -17.866 -3.326 1.00 57.28 168 THR A O 1
ATOM 1304 N N . GLU A 1 169 ? 17.817 -19.386 -4.610 1.00 54.28 169 GLU A N 1
ATOM 1305 C CA . GLU A 1 169 ? 16.789 -19.841 -3.647 1.00 54.28 169 GLU A CA 1
ATOM 1306 C C . GLU A 1 169 ? 15.967 -18.723 -2.956 1.00 54.28 169 GLU A C 1
ATOM 1308 O O . GLU A 1 169 ? 15.230 -18.999 -2.011 1.00 54.28 169 GLU A O 1
ATOM 1313 N N . GLU A 1 170 ? 16.030 -17.462 -3.407 1.00 64.50 170 GLU A N 1
ATOM 1314 C CA . GLU A 1 170 ? 15.431 -16.348 -2.651 1.00 64.50 170 GLU A CA 1
ATOM 1315 C C . GLU A 1 170 ? 13.893 -16.371 -2.638 1.00 64.50 170 GLU A C 1
ATOM 1317 O O . GLU A 1 170 ? 13.290 -15.876 -1.684 1.00 64.50 170 GLU A O 1
ATOM 1322 N N . PHE A 1 171 ? 13.239 -16.960 -3.649 1.00 75.00 171 PHE A N 1
ATOM 1323 C CA . PHE A 1 171 ? 11.772 -17.010 -3.735 1.00 75.00 171 PHE A CA 1
ATOM 1324 C C . PHE A 1 171 ? 11.264 -18.368 -4.250 1.00 75.00 171 PHE A C 1
ATOM 1326 O O . PHE A 1 171 ? 11.842 -18.986 -5.139 1.00 75.00 171 PHE A O 1
ATOM 1333 N N . LYS A 1 172 ? 10.136 -18.846 -3.725 1.00 76.62 172 LYS A N 1
ATOM 1334 C CA . LYS A 1 172 ? 9.527 -20.129 -4.121 1.00 76.62 172 LYS A CA 1
ATOM 1335 C C . LYS A 1 172 ? 8.520 -19.978 -5.257 1.00 76.62 172 LYS A C 1
ATOM 1337 O O . LYS A 1 172 ? 8.137 -20.971 -5.869 1.00 76.62 172 LYS A O 1
ATOM 1342 N N . SER A 1 173 ? 8.037 -18.761 -5.514 1.00 87.50 173 SER A N 1
ATOM 1343 C CA . SER A 1 173 ? 7.032 -18.480 -6.545 1.00 87.50 173 SER A CA 1
ATOM 1344 C C . SER A 1 173 ? 7.037 -17.015 -6.987 1.00 87.50 173 SER A C 1
ATOM 1346 O O . SER A 1 173 ? 7.556 -16.140 -6.293 1.00 87.50 173 SER A O 1
ATOM 1348 N N . GLY A 1 174 ? 6.393 -16.734 -8.124 1.00 89.00 174 GLY A N 1
ATOM 1349 C CA . GLY A 1 174 ? 6.143 -15.363 -8.567 1.00 89.00 174 GLY A CA 1
ATOM 1350 C C . GLY A 1 174 ? 5.233 -14.560 -7.631 1.00 89.00 174 GLY A C 1
ATOM 1351 O O . GLY A 1 174 ? 5.413 -13.350 -7.524 1.00 89.00 174 GLY A O 1
ATOM 1352 N N . ASP A 1 175 ? 4.296 -15.212 -6.928 1.00 91.19 175 ASP A N 1
ATOM 1353 C CA . ASP A 1 175 ? 3.495 -14.567 -5.876 1.00 91.19 175 ASP A CA 1
ATOM 1354 C C . ASP A 1 175 ? 4.408 -14.079 -4.739 1.00 91.19 175 ASP A C 1
ATOM 1356 O O . ASP A 1 175 ? 4.375 -12.905 -4.383 1.00 91.19 175 ASP A O 1
ATOM 1360 N N . GLU A 1 176 ? 5.305 -14.938 -4.246 1.00 91.31 176 GLU A N 1
ATOM 1361 C CA . GLU A 1 176 ? 6.250 -14.580 -3.178 1.00 91.31 176 GLU A CA 1
ATOM 1362 C C . GLU A 1 176 ? 7.217 -13.462 -3.604 1.00 91.31 176 GLU A C 1
ATOM 1364 O O . GLU A 1 176 ? 7.536 -12.575 -2.812 1.00 91.31 176 GLU A O 1
ATOM 1369 N N . PHE A 1 177 ? 7.651 -13.453 -4.867 1.00 91.25 177 PHE A N 1
ATOM 1370 C CA . PHE A 1 177 ? 8.459 -12.361 -5.413 1.00 91.25 177 PHE A CA 1
ATOM 1371 C C . PHE A 1 177 ? 7.708 -11.018 -5.381 1.00 91.25 177 PHE A C 1
ATOM 1373 O O . PHE A 1 177 ? 8.229 -10.018 -4.883 1.00 91.25 177 PHE A O 1
ATOM 1380 N N . VAL A 1 178 ? 6.467 -10.992 -5.879 1.00 93.62 178 VAL A N 1
ATOM 1381 C CA . VAL A 1 178 ? 5.603 -9.798 -5.885 1.00 93.62 178 VAL A CA 1
ATOM 1382 C C . VAL A 1 178 ? 5.330 -9.313 -4.459 1.00 93.62 178 VAL A C 1
ATOM 1384 O O . VAL A 1 178 ? 5.431 -8.118 -4.176 1.00 93.62 178 VAL A O 1
ATOM 1387 N N . GLU A 1 179 ? 5.043 -10.231 -3.540 1.00 93.94 179 GLU A N 1
ATOM 1388 C CA . GLU A 1 179 ? 4.823 -9.930 -2.125 1.00 93.94 179 GLU A CA 1
ATOM 1389 C C . GLU A 1 179 ? 6.063 -9.319 -1.468 1.00 93.94 179 GLU A C 1
ATOM 1391 O O . GLU A 1 179 ? 5.952 -8.325 -0.748 1.00 93.94 179 GLU A O 1
ATOM 1396 N N . ASN A 1 180 ? 7.253 -9.852 -1.753 1.00 92.25 180 ASN A N 1
ATOM 1397 C CA . ASN A 1 180 ? 8.504 -9.315 -1.224 1.00 92.25 180 ASN A CA 1
ATOM 1398 C C . ASN A 1 180 ? 8.874 -7.956 -1.827 1.00 92.25 180 ASN A C 1
ATOM 1400 O O . ASN A 1 180 ? 9.386 -7.100 -1.103 1.00 92.25 180 ASN A O 1
ATOM 1404 N N . LEU A 1 181 ? 8.570 -7.708 -3.105 1.00 92.62 181 LEU A N 1
ATOM 1405 C CA . LEU A 1 181 ? 8.718 -6.379 -3.705 1.00 92.62 181 LEU A CA 1
ATOM 1406 C C . LEU A 1 181 ? 7.867 -5.337 -2.974 1.00 92.62 181 LEU A C 1
ATOM 1408 O O . LEU A 1 181 ? 8.371 -4.275 -2.605 1.00 92.62 181 LEU A O 1
ATOM 1412 N N . ILE A 1 182 ? 6.592 -5.651 -2.740 1.00 94.25 182 ILE A N 1
ATOM 1413 C CA . ILE A 1 182 ? 5.655 -4.753 -2.057 1.00 94.25 182 ILE A CA 1
ATOM 1414 C C . ILE A 1 182 ? 6.065 -4.566 -0.605 1.00 94.25 182 ILE A C 1
ATOM 1416 O O . ILE A 1 182 ? 6.119 -3.434 -0.140 1.00 94.25 182 ILE A O 1
ATOM 1420 N N . TYR A 1 183 ? 6.400 -5.646 0.103 1.00 94.00 183 TYR A N 1
ATOM 1421 C CA . TYR A 1 183 ? 6.871 -5.565 1.482 1.00 94.00 183 TYR A CA 1
ATOM 1422 C C . TYR A 1 183 ? 8.144 -4.721 1.594 1.00 94.00 183 TYR A C 1
ATOM 1424 O O . TYR A 1 183 ? 8.253 -3.885 2.485 1.00 94.00 183 TYR A O 1
ATOM 1432 N N . GLY A 1 184 ? 9.086 -4.887 0.663 1.00 91.81 184 GLY A N 1
ATOM 1433 C CA . GLY A 1 184 ? 10.313 -4.100 0.616 1.00 91.81 184 GLY A CA 1
ATOM 1434 C C . GLY A 1 184 ? 10.082 -2.614 0.337 1.00 91.81 184 GLY A C 1
ATOM 1435 O O . GLY A 1 184 ? 10.912 -1.811 0.743 1.00 91.81 184 GLY A O 1
ATOM 1436 N N . MET A 1 185 ? 8.991 -2.249 -0.342 1.00 90.81 185 MET A N 1
ATOM 1437 C CA . MET A 1 185 ? 8.573 -0.852 -0.518 1.00 90.81 185 MET A CA 1
ATOM 1438 C C . MET A 1 185 ? 7.800 -0.342 0.709 1.00 90.81 185 MET A C 1
ATOM 1440 O O . MET A 1 185 ? 8.024 0.770 1.165 1.00 90.81 185 MET A O 1
ATOM 1444 N N . ALA A 1 186 ? 6.932 -1.180 1.287 1.00 90.06 186 ALA A N 1
ATOM 1445 C CA . ALA A 1 186 ? 6.169 -0.899 2.505 1.00 90.06 186 ALA A CA 1
ATOM 1446 C C . ALA A 1 186 ? 7.064 -0.685 3.738 1.00 90.06 186 ALA A C 1
ATOM 1448 O O . ALA A 1 186 ? 6.666 -0.013 4.682 1.00 90.06 186 ALA A O 1
ATOM 1449 N N . ALA A 1 187 ? 8.250 -1.295 3.747 1.00 90.38 187 ALA A N 1
ATOM 1450 C CA . ALA A 1 187 ? 9.213 -1.203 4.836 1.00 90.38 187 ALA A CA 1
ATOM 1451 C C . ALA A 1 187 ? 10.231 -0.062 4.691 1.00 90.38 187 ALA A C 1
ATOM 1453 O O . ALA A 1 187 ? 11.071 0.096 5.574 1.00 90.38 187 ALA A O 1
ATOM 1454 N N . ASP A 1 188 ? 10.184 0.697 3.597 1.00 89.44 188 ASP A N 1
ATOM 1455 C CA . ASP A 1 188 ? 11.100 1.803 3.336 1.00 89.44 188 ASP A CA 1
ATOM 1456 C C . ASP A 1 188 ? 10.500 3.122 3.842 1.00 89.44 188 ASP A C 1
ATOM 1458 O O . ASP A 1 188 ? 9.676 3.735 3.170 1.00 89.44 188 ASP A O 1
ATOM 1462 N N . GLU A 1 189 ? 10.912 3.548 5.037 1.00 87.31 189 GLU A N 1
ATOM 1463 C CA . GLU A 1 189 ? 10.387 4.737 5.731 1.00 87.31 189 GLU A CA 1
ATOM 1464 C C . GLU A 1 189 ? 10.465 6.005 4.873 1.00 87.31 189 GLU A C 1
ATOM 1466 O O . GLU A 1 189 ? 9.502 6.761 4.763 1.00 87.31 189 GLU A O 1
ATOM 1471 N N . ASP A 1 190 ? 11.580 6.202 4.176 1.00 83.31 190 ASP A N 1
ATOM 1472 C CA . ASP A 1 190 ? 11.761 7.369 3.318 1.00 83.31 190 ASP A CA 1
ATOM 1473 C C . ASP A 1 190 ? 10.782 7.381 2.130 1.00 83.31 190 ASP A C 1
ATOM 1475 O O . ASP A 1 190 ? 10.453 8.447 1.619 1.00 83.31 190 ASP A O 1
ATOM 1479 N N . SER A 1 191 ? 10.330 6.210 1.661 1.00 79.88 191 SER A N 1
ATOM 1480 C CA . SER A 1 191 ? 9.316 6.135 0.604 1.00 79.88 191 SER A CA 1
ATOM 1481 C C . SER A 1 191 ? 7.945 6.603 1.103 1.00 79.88 191 SER A C 1
ATOM 1483 O O . SER A 1 191 ? 7.148 7.075 0.297 1.00 79.88 191 SER A O 1
ATOM 1485 N N . PHE A 1 192 ? 7.671 6.486 2.407 1.00 79.56 192 PHE A N 1
ATOM 1486 C CA . PHE A 1 192 ? 6.429 6.935 3.051 1.00 79.56 192 PHE A CA 1
ATOM 1487 C C . PHE A 1 192 ? 6.441 8.410 3.437 1.00 79.56 192 PHE A C 1
ATOM 1489 O O . PHE A 1 192 ? 5.371 8.994 3.568 1.00 79.56 192 PHE A O 1
ATOM 1496 N N . ALA A 1 193 ? 7.627 8.992 3.613 1.00 73.88 193 ALA A N 1
ATOM 1497 C CA . ALA A 1 193 ? 7.791 10.393 3.983 1.00 73.88 193 ALA A CA 1
ATOM 1498 C C . ALA A 1 193 ? 7.459 11.378 2.845 1.00 73.88 193 ALA A C 1
ATOM 1500 O O . ALA A 1 193 ? 7.320 12.572 3.095 1.00 73.88 193 ALA A O 1
ATOM 1501 N N . GLU A 1 194 ? 7.371 10.903 1.601 1.00 76.94 194 GLU A N 1
ATOM 1502 C CA . GLU A 1 194 ? 6.923 11.701 0.457 1.00 76.94 194 GLU A CA 1
ATOM 1503 C C . GLU A 1 194 ? 5.388 11.707 0.353 1.00 76.94 194 GLU A C 1
ATOM 1505 O O . GLU A 1 194 ? 4.738 10.671 0.539 1.00 76.94 194 GLU A O 1
ATOM 1510 N N . ASP A 1 195 ? 4.820 12.869 0.012 1.00 69.88 195 ASP A N 1
ATOM 1511 C CA . ASP A 1 195 ? 3.373 13.078 -0.099 1.00 69.88 195 ASP A CA 1
ATOM 1512 C C . ASP A 1 195 ? 2.709 12.025 -1.005 1.00 69.88 195 ASP A C 1
ATOM 1514 O O . ASP A 1 195 ? 3.167 11.732 -2.109 1.00 69.88 195 ASP A O 1
ATOM 1518 N N . ASP A 1 196 ? 1.611 11.440 -0.520 1.00 79.81 196 ASP A N 1
ATOM 1519 C CA . ASP A 1 196 ? 0.762 10.440 -1.188 1.00 79.81 196 ASP A CA 1
ATOM 1520 C C . ASP A 1 196 ? 1.401 9.093 -1.580 1.00 79.81 196 ASP A C 1
ATOM 1522 O O . ASP A 1 196 ? 0.666 8.149 -1.900 1.00 79.81 196 ASP A O 1
ATOM 1526 N N . ASN A 1 197 ? 2.723 8.917 -1.490 1.00 84.50 197 ASN A N 1
ATOM 1527 C CA . ASN A 1 197 ? 3.387 7.670 -1.889 1.00 84.50 197 ASN A CA 1
ATOM 1528 C C . ASN A 1 197 ? 2.835 6.442 -1.151 1.00 84.50 197 ASN A C 1
ATOM 1530 O O . ASN A 1 197 ? 2.561 5.408 -1.771 1.00 84.50 197 ASN A O 1
ATOM 1534 N N . GLY A 1 198 ? 2.588 6.568 0.157 1.00 87.31 198 GLY A N 1
ATOM 1535 C CA . GLY A 1 198 ? 1.970 5.508 0.957 1.00 87.31 198 GLY A CA 1
ATOM 1536 C C . GLY A 1 198 ? 0.620 5.049 0.389 1.00 87.31 198 GLY A C 1
ATOM 1537 O O . GLY A 1 198 ? 0.341 3.849 0.344 1.00 87.31 198 GLY A O 1
ATOM 1538 N N . MET A 1 199 ? -0.192 5.976 -0.132 1.00 90.38 199 MET A N 1
ATOM 1539 C CA . MET A 1 199 ? -1.485 5.665 -0.751 1.00 90.38 199 MET A CA 1
ATOM 1540 C C . MET A 1 199 ? -1.325 4.818 -2.013 1.00 90.38 199 MET A C 1
ATOM 1542 O O . MET A 1 199 ? -2.029 3.821 -2.197 1.00 90.38 199 MET A O 1
ATOM 1546 N N . PHE A 1 200 ? -0.396 5.199 -2.890 1.00 89.50 200 PHE A N 1
ATOM 1547 C CA . PHE A 1 200 ? -0.136 4.467 -4.126 1.00 89.50 200 PHE A CA 1
ATOM 1548 C C . PHE A 1 200 ? 0.397 3.062 -3.849 1.00 89.50 200 PHE A C 1
ATOM 1550 O O . PHE A 1 200 ? -0.059 2.106 -4.478 1.00 89.50 200 PHE A O 1
ATOM 1557 N N . ILE A 1 201 ? 1.302 2.918 -2.875 1.00 91.25 201 ILE A N 1
ATOM 1558 C CA . ILE A 1 201 ? 1.834 1.613 -2.465 1.00 91.25 201 ILE A CA 1
ATOM 1559 C C . ILE A 1 201 ? 0.708 0.743 -1.887 1.00 91.25 201 ILE A C 1
ATOM 1561 O O . ILE A 1 201 ? 0.596 -0.425 -2.259 1.00 91.25 201 ILE A O 1
ATOM 1565 N N . ALA A 1 202 ? -0.171 1.298 -1.044 1.00 92.56 202 ALA A N 1
ATOM 1566 C CA . ALA A 1 202 ? -1.318 0.571 -0.494 1.00 92.56 202 ALA A CA 1
ATOM 1567 C C . ALA A 1 202 ? -2.312 0.122 -1.580 1.00 92.56 202 ALA A C 1
ATOM 1569 O O . ALA A 1 202 ? -2.793 -1.014 -1.548 1.00 92.56 202 ALA A O 1
ATOM 1570 N N . ASN A 1 203 ? -2.584 0.969 -2.576 1.00 91.94 203 ASN A N 1
ATOM 1571 C CA . ASN A 1 203 ? -3.432 0.613 -3.716 1.00 91.94 203 ASN A CA 1
ATOM 1572 C C . ASN A 1 203 ? -2.804 -0.493 -4.572 1.00 91.94 203 ASN A C 1
ATOM 1574 O O . ASN A 1 203 ? -3.476 -1.465 -4.918 1.00 91.94 203 ASN A O 1
ATOM 1578 N N . ALA A 1 204 ? -1.506 -0.393 -4.859 1.00 91.44 204 ALA A N 1
ATOM 1579 C CA . ALA A 1 204 ? -0.791 -1.412 -5.615 1.00 91.44 204 ALA A CA 1
ATOM 1580 C C . ALA A 1 204 ? -0.752 -2.754 -4.858 1.00 91.44 204 ALA A C 1
ATOM 1582 O O . ALA A 1 204 ? -1.011 -3.808 -5.437 1.00 91.44 204 ALA A O 1
ATOM 1583 N N . ALA A 1 205 ? -0.528 -2.715 -3.541 1.00 94.06 205 ALA A N 1
ATOM 1584 C CA . ALA A 1 205 ? -0.587 -3.873 -2.653 1.00 94.06 205 ALA A CA 1
ATOM 1585 C C . ALA A 1 205 ? -1.961 -4.557 -2.681 1.00 94.06 205 ALA A C 1
ATOM 1587 O O . ALA A 1 205 ? -2.064 -5.779 -2.837 1.00 94.06 205 ALA A O 1
ATOM 1588 N N . LYS A 1 206 ? -3.028 -3.757 -2.598 1.00 93.81 206 LYS A N 1
ATOM 1589 C CA . LYS A 1 206 ? -4.411 -4.228 -2.665 1.00 93.81 206 LYS A CA 1
ATOM 1590 C C . LYS A 1 206 ? -4.708 -4.973 -3.960 1.00 93.81 206 LYS A C 1
ATOM 1592 O O . LYS A 1 206 ? -5.469 -5.935 -3.913 1.00 93.81 206 LYS A O 1
ATOM 1597 N N . GLU A 1 207 ? -4.134 -4.581 -5.091 1.00 92.12 207 GLU A N 1
ATOM 1598 C CA . GLU A 1 207 ? -4.316 -5.281 -6.368 1.00 92.12 207 GLU A CA 1
ATOM 1599 C C . GLU A 1 207 ? -3.446 -6.541 -6.459 1.00 92.12 207 GLU A C 1
ATOM 1601 O O . GLU A 1 207 ? -3.939 -7.603 -6.846 1.00 92.12 207 GLU A O 1
ATOM 1606 N N . ALA A 1 208 ? -2.184 -6.442 -6.043 1.00 92.88 208 ALA A N 1
ATOM 1607 C CA . ALA A 1 208 ? -1.155 -7.430 -6.342 1.00 92.88 208 ALA A CA 1
ATOM 1608 C C . ALA A 1 208 ? -1.098 -8.631 -5.384 1.00 92.88 208 ALA A C 1
ATOM 1610 O O . ALA A 1 208 ? -0.889 -9.757 -5.834 1.00 92.88 208 ALA A O 1
ATOM 1611 N N . ILE A 1 209 ? -1.307 -8.425 -4.079 1.00 93.19 209 ILE A N 1
ATOM 1612 C CA . ILE A 1 209 ? -1.109 -9.484 -3.074 1.00 93.19 209 ILE A CA 1
ATOM 1613 C C . ILE A 1 209 ? -2.255 -10.490 -3.130 1.00 93.19 209 ILE A C 1
ATOM 1615 O O . ILE A 1 209 ? -3.419 -10.100 -3.060 1.00 93.19 209 ILE A O 1
ATOM 1619 N N . SER A 1 210 ? -1.957 -11.782 -3.204 1.00 88.75 210 SER A N 1
ATOM 1620 C CA . SER A 1 210 ? -2.969 -12.843 -3.250 1.00 88.75 210 SER A CA 1
ATOM 1621 C C . SER A 1 210 ? -3.081 -13.610 -1.926 1.00 88.75 210 SER A C 1
ATOM 1623 O O . SER A 1 210 ? -4.191 -13.978 -1.537 1.00 88.75 210 SER A O 1
ATOM 1625 N N . SER A 1 211 ? -1.970 -13.798 -1.208 1.00 94.38 211 SER A N 1
ATOM 1626 C CA . SER A 1 211 ? -1.920 -14.588 0.024 1.00 94.38 211 SER A CA 1
ATOM 1627 C C . SER A 1 211 ? -2.509 -13.856 1.243 1.00 94.38 211 SER A C 1
ATOM 1629 O O . SER A 1 211 ? -2.110 -12.719 1.528 1.00 94.38 211 SER A O 1
ATOM 1631 N N . PRO A 1 212 ? -3.407 -14.488 2.029 1.00 95.44 212 PRO A N 1
ATOM 1632 C CA . PRO A 1 212 ? -3.902 -13.924 3.286 1.00 95.44 212 PRO A CA 1
ATOM 1633 C C . PRO A 1 212 ? -2.781 -13.575 4.272 1.00 95.44 212 PRO A C 1
ATOM 1635 O O . PRO A 1 212 ? -2.834 -12.525 4.918 1.00 95.44 212 PRO A O 1
ATOM 1638 N N . GLU A 1 213 ? -1.758 -14.424 4.386 1.00 95.69 213 GLU A N 1
ATOM 1639 C CA . GLU A 1 213 ? -0.611 -14.217 5.271 1.00 95.69 213 GLU A CA 1
ATOM 1640 C C . GLU A 1 213 ? 0.192 -12.979 4.860 1.00 95.69 213 GLU A C 1
ATOM 1642 O O . GLU A 1 213 ? 0.540 -12.152 5.711 1.00 95.69 213 GLU A O 1
ATOM 1647 N N . ALA A 1 214 ? 0.433 -12.811 3.557 1.00 94.81 214 ALA A N 1
ATOM 1648 C CA . ALA A 1 214 ? 1.130 -11.647 3.024 1.00 94.81 214 ALA A CA 1
ATOM 1649 C C . ALA A 1 214 ? 0.317 -10.361 3.203 1.00 94.81 214 ALA A C 1
ATOM 1651 O O . ALA A 1 214 ? 0.879 -9.340 3.601 1.00 94.81 214 ALA A O 1
ATOM 1652 N N . VAL A 1 215 ? -1.008 -10.419 3.014 1.00 96.56 215 VAL A N 1
ATOM 1653 C CA . VAL A 1 215 ? -1.915 -9.299 3.321 1.00 96.56 215 VAL A CA 1
ATOM 1654 C C . VAL A 1 215 ? -1.772 -8.880 4.777 1.00 96.56 215 VAL A C 1
ATOM 1656 O O . VAL A 1 215 ? -1.636 -7.692 5.054 1.00 96.56 215 VAL A O 1
ATOM 1659 N N . GLY A 1 216 ? -1.761 -9.837 5.709 1.00 96.88 216 GLY A N 1
ATOM 1660 C CA . GLY A 1 216 ? -1.561 -9.552 7.128 1.00 96.88 216 GLY A CA 1
ATOM 1661 C C . GLY A 1 216 ? -0.218 -8.886 7.412 1.00 96.88 216 GLY A C 1
ATOM 1662 O O . GLY A 1 216 ? -0.176 -7.845 8.064 1.00 96.88 216 GLY A O 1
ATOM 1663 N N . LYS A 1 217 ? 0.872 -9.454 6.886 1.00 96.69 217 LYS A N 1
ATOM 1664 C CA . LYS A 1 217 ? 2.234 -8.929 7.064 1.00 96.69 217 LYS A CA 1
ATOM 1665 C C . LYS A 1 217 ? 2.376 -7.503 6.519 1.00 96.69 217 LYS A C 1
ATOM 1667 O O . LYS A 1 217 ? 2.906 -6.635 7.206 1.00 96.69 217 LYS A O 1
ATOM 1672 N N . ILE A 1 218 ? 1.883 -7.253 5.308 1.00 96.50 218 ILE A N 1
ATOM 1673 C CA . ILE A 1 218 ? 1.987 -5.950 4.640 1.00 96.50 218 ILE A CA 1
ATOM 1674 C C . ILE A 1 218 ? 1.054 -4.921 5.292 1.00 96.50 218 ILE A C 1
ATOM 1676 O O . ILE A 1 218 ? 1.470 -3.789 5.515 1.00 96.50 218 ILE A O 1
ATOM 1680 N N . ALA A 1 219 ? -0.163 -5.308 5.687 1.00 97.44 219 ALA A N 1
ATOM 1681 C CA . ALA A 1 219 ? -1.075 -4.420 6.407 1.00 97.44 219 ALA A CA 1
ATOM 1682 C C . ALA A 1 219 ? -0.520 -3.985 7.768 1.00 97.44 219 ALA A C 1
ATOM 1684 O O . ALA A 1 219 ? -0.621 -2.812 8.118 1.00 97.44 219 ALA A O 1
ATOM 1685 N N . LEU A 1 220 ? 0.087 -4.906 8.525 1.00 97.00 220 LEU A N 1
ATOM 1686 C CA . LEU A 1 220 ? 0.762 -4.558 9.776 1.00 97.00 220 LEU A CA 1
ATOM 1687 C C . LEU A 1 220 ? 1.915 -3.590 9.523 1.00 97.00 220 LEU A C 1
ATOM 1689 O O . LEU A 1 220 ? 2.042 -2.611 10.252 1.00 97.00 220 LEU A O 1
ATOM 1693 N N . LYS A 1 221 ? 2.689 -3.796 8.449 1.00 96.06 221 LYS A N 1
ATOM 1694 C CA . LYS A 1 221 ? 3.767 -2.869 8.108 1.00 96.06 221 LYS A CA 1
ATOM 1695 C C . LYS A 1 221 ? 3.247 -1.477 7.746 1.00 96.06 221 LYS A C 1
ATOM 1697 O O . LYS A 1 221 ? 3.770 -0.491 8.244 1.00 96.06 221 LYS A O 1
ATOM 1702 N N . PHE A 1 222 ? 2.177 -1.384 6.959 1.00 96.12 222 PHE A N 1
ATOM 1703 C CA . PHE A 1 222 ? 1.513 -0.108 6.677 1.00 96.12 222 PHE A CA 1
ATOM 1704 C C . PHE A 1 222 ? 0.996 0.588 7.939 1.00 96.12 222 PHE A C 1
ATOM 1706 O O . PHE A 1 222 ? 1.087 1.807 8.033 1.00 96.12 222 PHE A O 1
ATOM 1713 N N . ILE A 1 223 ? 0.478 -0.169 8.911 1.00 96.69 223 ILE A N 1
ATOM 1714 C CA . ILE A 1 223 ? 0.059 0.387 10.201 1.00 96.69 223 ILE A CA 1
ATOM 1715 C C . ILE A 1 223 ? 1.259 0.944 10.967 1.00 96.69 223 ILE A C 1
ATOM 1717 O O . ILE A 1 223 ? 1.162 2.053 11.475 1.00 96.69 223 ILE A O 1
ATOM 1721 N N . GLU A 1 224 ? 2.388 0.233 11.024 1.00 93.88 224 GLU A N 1
ATOM 1722 C CA . GLU A 1 224 ? 3.615 0.751 11.653 1.00 93.88 224 GLU A CA 1
ATOM 1723 C C . GLU A 1 224 ? 4.057 2.082 11.027 1.00 93.88 224 GLU A C 1
ATOM 1725 O O . GLU A 1 224 ? 4.431 3.001 11.747 1.00 93.88 224 GLU A O 1
ATOM 1730 N N . MET A 1 225 ? 3.947 2.213 9.701 1.00 91.94 225 MET A N 1
ATOM 1731 C CA . MET A 1 225 ? 4.338 3.425 8.969 1.00 91.94 225 MET A CA 1
ATOM 1732 C C . MET A 1 225 ? 3.341 4.591 9.102 1.00 91.94 225 MET A C 1
ATOM 1734 O O . MET A 1 225 ? 3.589 5.655 8.541 1.00 91.94 225 MET A O 1
ATOM 1738 N N . LEU A 1 226 ? 2.229 4.449 9.841 1.00 92.12 226 LEU A N 1
ATOM 1739 C CA . LEU A 1 226 ? 1.240 5.530 10.007 1.00 92.12 226 LEU A CA 1
ATOM 1740 C C . LEU A 1 226 ? 1.823 6.805 10.619 1.00 92.12 226 LEU A C 1
ATOM 1742 O O . LEU A 1 226 ? 1.281 7.878 10.387 1.00 92.12 226 LEU A O 1
ATOM 1746 N N . GLU A 1 227 ? 2.905 6.703 11.391 1.00 90.12 227 GLU A N 1
ATOM 1747 C CA . GLU A 1 227 ? 3.577 7.876 11.966 1.00 90.12 227 GLU A CA 1
ATOM 1748 C C . GLU A 1 227 ? 4.259 8.771 10.925 1.00 90.12 227 GLU A C 1
ATOM 1750 O O . GLU A 1 227 ? 4.505 9.944 11.196 1.00 90.12 227 GLU A O 1
ATOM 1755 N N . LEU A 1 228 ? 4.526 8.225 9.736 1.00 88.38 228 LEU A N 1
ATOM 1756 C CA . LEU A 1 228 ? 5.128 8.931 8.607 1.00 88.38 228 LEU A CA 1
ATOM 1757 C C . LEU A 1 228 ? 4.073 9.485 7.641 1.00 88.38 228 LEU A C 1
ATOM 1759 O O . LEU A 1 228 ? 4.402 10.255 6.746 1.00 88.38 228 LEU A O 1
ATOM 1763 N N . VAL A 1 229 ? 2.807 9.094 7.807 1.00 88.31 229 VAL A N 1
ATOM 1764 C CA . VAL A 1 229 ? 1.709 9.518 6.936 1.00 88.31 229 VAL A CA 1
ATOM 1765 C C . VAL A 1 229 ? 1.150 10.852 7.425 1.00 88.31 229 VAL A C 1
ATOM 1767 O O . VAL A 1 229 ? 0.816 11.013 8.600 1.00 88.31 229 VAL A O 1
ATOM 1770 N N . HIS A 1 230 ? 0.985 11.801 6.502 1.00 88.19 230 HIS A N 1
ATOM 1771 C CA . HIS A 1 230 ? 0.332 13.076 6.787 1.00 88.19 230 HIS A CA 1
ATOM 1772 C C . HIS A 1 230 ? -1.075 12.873 7.371 1.00 88.19 230 HIS A C 1
ATOM 1774 O O . HIS A 1 230 ? -1.867 12.058 6.896 1.00 88.19 230 HIS A O 1
ATOM 1780 N N . GLN A 1 231 ? -1.414 13.644 8.407 1.00 89.19 231 GLN A N 1
ATOM 1781 C CA . GLN A 1 231 ? -2.661 13.449 9.156 1.00 89.19 231 GLN A CA 1
ATOM 1782 C C . GLN A 1 231 ? -3.914 13.606 8.279 1.00 89.19 231 GLN A C 1
ATOM 1784 O O . GLN A 1 231 ? -4.892 12.890 8.478 1.00 89.19 231 GLN A O 1
ATOM 1789 N N . GLU A 1 232 ? -3.864 14.483 7.273 1.00 89.75 232 GLU A N 1
ATOM 1790 C CA . GLU A 1 232 ? -4.950 14.701 6.309 1.00 89.75 232 GLU A CA 1
ATOM 1791 C C . GLU A 1 232 ? -5.196 13.478 5.407 1.00 89.75 232 GLU A C 1
ATOM 1793 O O . GLU A 1 232 ? -6.338 13.173 5.059 1.00 89.75 232 GLU A O 1
ATOM 1798 N N . THR A 1 233 ? -4.143 12.731 5.059 1.00 90.50 233 THR A N 1
ATOM 1799 C CA . THR A 1 233 ? -4.221 11.561 4.167 1.00 90.50 233 THR A CA 1
ATOM 1800 C C . THR A 1 233 ? -4.381 10.244 4.931 1.00 90.50 233 THR A C 1
ATOM 1802 O O . THR A 1 233 ? -4.867 9.255 4.368 1.00 90.50 233 THR A O 1
ATOM 1805 N N . MET A 1 234 ? -4.074 10.235 6.235 1.00 93.19 234 MET A N 1
ATOM 1806 C CA . MET A 1 234 ? -4.193 9.079 7.126 1.00 93.19 234 MET A CA 1
ATOM 1807 C C . MET A 1 234 ? -5.564 8.370 7.042 1.00 93.19 234 MET A C 1
ATOM 1809 O O . MET A 1 234 ? -5.571 7.143 6.889 1.00 93.19 234 MET A O 1
ATOM 1813 N N . PRO A 1 235 ? -6.734 9.052 7.086 1.00 95.38 235 PRO A N 1
ATOM 1814 C CA . PRO A 1 235 ? -8.034 8.379 7.015 1.00 95.38 235 PRO A CA 1
ATOM 1815 C C . PRO A 1 235 ? -8.235 7.583 5.723 1.00 95.38 235 PRO A C 1
ATOM 1817 O O . PRO A 1 235 ? -8.788 6.481 5.742 1.00 95.38 235 PRO A O 1
ATOM 1820 N N . SER A 1 236 ? -7.802 8.138 4.592 1.00 94.00 236 SER A N 1
ATOM 1821 C CA . SER A 1 236 ? -7.900 7.493 3.280 1.00 94.00 236 SER A CA 1
ATOM 1822 C C . SER A 1 236 ? -6.913 6.332 3.168 1.00 94.00 236 SER A C 1
ATOM 1824 O O . SER A 1 236 ? -7.258 5.277 2.635 1.00 94.00 236 SER A O 1
ATOM 1826 N N . PHE A 1 237 ? -5.712 6.487 3.730 1.00 94.56 237 PHE A N 1
ATOM 1827 C CA . PHE A 1 237 ? -4.679 5.460 3.704 1.00 94.56 237 PHE A CA 1
ATOM 1828 C C . PHE A 1 237 ? -5.123 4.232 4.501 1.00 94.56 237 PHE A C 1
ATOM 1830 O O . PHE A 1 237 ? -5.169 3.124 3.964 1.00 94.56 237 PHE A O 1
ATOM 1837 N N . VAL A 1 238 ? -5.570 4.430 5.747 1.00 96.38 238 VAL A N 1
ATOM 1838 C CA . VAL A 1 238 ? -6.101 3.343 6.584 1.00 96.38 238 VAL A CA 1
ATOM 1839 C C . VAL A 1 238 ? -7.309 2.679 5.922 1.00 96.38 238 VAL A C 1
ATOM 1841 O O . VAL A 1 238 ? -7.438 1.455 5.969 1.00 96.38 238 VAL A O 1
ATOM 1844 N N . TYR A 1 239 ? -8.175 3.453 5.260 1.00 96.00 239 TYR A N 1
ATOM 1845 C CA . TYR A 1 239 ? -9.292 2.895 4.501 1.00 96.00 239 TYR A CA 1
ATOM 1846 C C . TYR A 1 239 ? -8.819 1.940 3.391 1.00 96.00 239 TYR A C 1
ATOM 1848 O O . TYR A 1 239 ? -9.357 0.837 3.285 1.00 96.00 239 TYR A O 1
ATOM 1856 N N . GLN A 1 240 ? -7.782 2.288 2.616 1.00 94.94 240 GLN A N 1
ATOM 1857 C CA . GLN A 1 240 ? -7.233 1.381 1.595 1.00 94.94 240 GLN A CA 1
ATOM 1858 C C . GLN A 1 240 ? -6.610 0.118 2.198 1.00 94.94 240 GLN A C 1
ATOM 1860 O O . GLN A 1 240 ? -6.860 -0.986 1.702 1.00 94.94 240 GLN A O 1
ATOM 1865 N N . VAL A 1 241 ? -5.861 0.251 3.298 1.00 96.31 241 VAL A N 1
ATOM 1866 C CA . VAL A 1 241 ? -5.280 -0.897 4.016 1.00 96.31 241 VAL A CA 1
ATOM 1867 C C . VAL A 1 241 ? -6.381 -1.843 4.495 1.00 96.31 241 VAL A C 1
ATOM 1869 O O . VAL A 1 241 ? -6.301 -3.058 4.302 1.00 96.31 241 VAL A O 1
ATOM 1872 N N . LEU A 1 242 ? -7.452 -1.304 5.076 1.00 96.44 242 LEU A N 1
ATOM 1873 C CA . LEU A 1 242 ? -8.553 -2.119 5.575 1.00 96.44 242 LEU A CA 1
ATOM 1874 C C . LEU A 1 242 ? -9.434 -2.688 4.466 1.00 96.44 242 LEU A C 1
ATOM 1876 O O . LEU A 1 242 ? -9.954 -3.785 4.646 1.00 96.44 242 LEU A O 1
ATOM 1880 N N . LEU A 1 243 ? -9.561 -2.028 3.312 1.00 95.44 243 LEU A N 1
ATOM 1881 C CA . LEU A 1 243 ? -10.190 -2.624 2.130 1.00 95.44 243 LEU A CA 1
ATOM 1882 C C . LEU A 1 243 ? -9.427 -3.867 1.657 1.00 95.44 243 LEU A C 1
ATOM 1884 O O . LEU A 1 243 ? -10.043 -4.891 1.361 1.00 95.44 243 LEU A O 1
ATOM 1888 N N . MET A 1 244 ? -8.094 -3.799 1.615 1.00 95.62 244 MET A N 1
ATOM 1889 C CA . MET A 1 244 ? -7.248 -4.948 1.280 1.00 95.62 244 MET A CA 1
ATOM 1890 C C . MET A 1 244 ? -7.449 -6.098 2.279 1.00 95.62 244 MET A C 1
ATOM 1892 O O . MET A 1 244 ? -7.679 -7.241 1.882 1.00 95.62 244 MET A O 1
ATOM 1896 N N . VAL A 1 245 ? -7.418 -5.790 3.577 1.00 96.62 245 VAL A N 1
ATOM 1897 C CA . VAL A 1 245 ? -7.596 -6.771 4.660 1.00 96.62 245 VAL A CA 1
ATOM 1898 C C . VAL A 1 245 ? -9.010 -7.361 4.667 1.00 96.62 245 VAL A C 1
ATOM 1900 O O . VAL A 1 245 ? -9.177 -8.568 4.825 1.00 96.62 245 VAL A O 1
ATOM 1903 N N . SER A 1 246 ? -10.034 -6.539 4.447 1.00 95.06 246 SER A N 1
ATOM 1904 C CA . SER A 1 246 ? -11.438 -6.951 4.355 1.00 95.06 246 SER A CA 1
ATOM 1905 C C . SER A 1 246 ? -11.653 -7.984 3.253 1.00 95.06 246 SER A C 1
ATOM 1907 O O . SER A 1 246 ? -12.253 -9.031 3.511 1.00 95.06 246 SER A O 1
ATOM 1909 N N . ALA A 1 247 ? -11.111 -7.712 2.064 1.00 94.00 247 ALA A N 1
ATOM 1910 C CA . ALA A 1 247 ? -11.328 -8.524 0.877 1.00 94.00 247 ALA A CA 1
ATOM 1911 C C . ALA A 1 247 ? -10.560 -9.855 0.887 1.00 94.00 247 ALA A C 1
ATOM 1913 O O . ALA A 1 247 ? -11.036 -10.829 0.309 1.00 94.00 247 ALA A O 1
ATOM 1914 N N . LYS A 1 248 ? -9.368 -9.898 1.501 1.00 94.44 248 LYS A N 1
ATOM 1915 C CA . LYS A 1 248 ? -8.412 -11.005 1.301 1.00 94.44 248 LYS A CA 1
ATOM 1916 C C . LYS A 1 248 ? -7.978 -11.730 2.575 1.00 94.44 248 LYS A C 1
ATOM 1918 O O . LYS A 1 248 ? -7.499 -12.857 2.494 1.00 94.44 248 LYS A O 1
ATOM 1923 N N . ALA A 1 249 ? -8.116 -11.118 3.751 1.00 94.44 249 ALA A N 1
ATOM 1924 C CA . ALA A 1 249 ? -7.583 -11.687 4.985 1.00 94.44 249 ALA A CA 1
ATOM 1925 C C . ALA A 1 249 ? -8.603 -12.556 5.739 1.00 94.44 249 ALA A C 1
ATOM 1927 O O . ALA A 1 249 ? -9.798 -12.258 5.795 1.00 94.44 249 ALA A O 1
ATOM 1928 N N . GLY A 1 250 ? -8.111 -13.602 6.409 1.00 94.69 250 GLY A N 1
ATOM 1929 C CA . GLY A 1 250 ? -8.905 -14.395 7.350 1.00 94.69 250 GLY A CA 1
ATOM 1930 C C . GLY A 1 250 ? -9.228 -13.640 8.649 1.00 94.69 250 GLY A C 1
ATOM 1931 O O . GLY A 1 250 ? -8.566 -12.663 9.001 1.00 94.69 250 GLY A O 1
ATOM 1932 N N . GLN A 1 251 ? -10.213 -14.129 9.411 1.00 94.81 251 GLN A N 1
ATOM 1933 C CA . GLN A 1 251 ? -10.724 -13.478 10.634 1.00 94.81 251 GLN A CA 1
ATOM 1934 C C . GLN A 1 251 ? -9.621 -13.101 11.639 1.00 94.81 251 GLN A C 1
ATOM 1936 O O . GLN A 1 251 ? -9.567 -11.966 12.104 1.00 94.81 251 GLN A O 1
ATOM 1941 N N . LYS A 1 252 ? -8.691 -14.024 11.925 1.00 93.56 252 LYS A N 1
ATOM 1942 C CA . LYS A 1 252 ? -7.578 -13.787 12.862 1.00 93.56 252 LYS A CA 1
ATOM 1943 C C . LYS A 1 252 ? -6.654 -12.654 12.403 1.00 93.56 252 LYS A C 1
ATOM 1945 O O . LYS A 1 252 ? -6.176 -11.876 13.220 1.00 93.56 252 LYS A O 1
ATOM 1950 N N . ILE A 1 253 ? -6.418 -12.540 11.098 1.00 95.94 253 ILE A N 1
ATOM 1951 C CA . ILE A 1 253 ? -5.587 -11.472 10.536 1.00 95.94 253 ILE A CA 1
ATOM 1952 C C . ILE A 1 253 ? -6.328 -10.136 10.627 1.00 95.94 253 ILE A C 1
ATOM 1954 O O . ILE A 1 253 ? -5.734 -9.162 11.081 1.00 95.94 253 ILE A O 1
ATOM 1958 N N . LYS A 1 254 ? -7.631 -10.100 10.300 1.00 95.69 254 LYS A N 1
ATOM 1959 C CA . LYS A 1 254 ? -8.470 -8.903 10.494 1.00 95.69 254 LYS A CA 1
ATOM 1960 C C . LYS A 1 254 ? -8.395 -8.412 11.945 1.00 95.69 254 LYS A C 1
ATOM 1962 O O . LYS A 1 254 ? -8.145 -7.234 12.176 1.00 95.69 254 LYS A O 1
ATOM 1967 N N . GLN A 1 255 ? -8.536 -9.321 12.913 1.00 93.81 255 GLN A N 1
ATOM 1968 C CA . GLN A 1 255 ? -8.391 -9.008 14.337 1.00 93.81 255 GLN A CA 1
ATOM 1969 C C . GLN A 1 255 ? -7.015 -8.404 14.666 1.00 93.81 255 GLN A C 1
ATOM 1971 O O . GLN A 1 255 ? -6.936 -7.339 15.273 1.00 93.81 255 GLN A O 1
ATOM 1976 N N . ASN A 1 256 ? -5.927 -9.046 14.239 1.00 93.81 256 ASN A N 1
ATOM 1977 C CA . ASN A 1 256 ? -4.574 -8.563 14.526 1.00 93.81 256 ASN A CA 1
ATOM 1978 C C . ASN A 1 256 ? -4.318 -7.166 13.941 1.00 93.81 256 ASN A C 1
ATOM 1980 O O . ASN A 1 256 ? -3.773 -6.306 14.627 1.00 93.81 256 ASN A O 1
ATOM 1984 N N . VAL A 1 257 ? -4.751 -6.929 12.699 1.00 96.25 257 VAL A N 1
ATOM 1985 C CA . VAL A 1 257 ? -4.629 -5.630 12.022 1.00 96.25 257 VAL A CA 1
ATOM 1986 C C . VAL A 1 257 ? -5.429 -4.556 12.763 1.00 96.25 257 VAL A C 1
ATOM 1988 O O . VAL A 1 257 ? -4.911 -3.473 13.011 1.00 96.25 257 VAL A O 1
ATOM 1991 N N . LEU A 1 258 ? -6.667 -4.843 13.174 1.00 95.94 258 LEU A N 1
ATOM 1992 C CA . LEU A 1 258 ? -7.489 -3.888 13.926 1.00 95.94 258 LEU A CA 1
ATOM 1993 C C . LEU A 1 258 ? -6.887 -3.552 15.296 1.00 95.94 258 LEU A C 1
ATOM 1995 O O . LEU A 1 258 ? -6.897 -2.391 15.703 1.00 95.94 258 LEU A O 1
ATOM 1999 N N . ALA A 1 259 ? -6.350 -4.551 16.001 1.00 93.69 259 ALA A N 1
ATOM 2000 C CA . ALA A 1 259 ? -5.671 -4.337 17.274 1.00 93.69 259 ALA A CA 1
ATOM 2001 C C . ALA A 1 259 ? -4.417 -3.466 17.102 1.00 93.69 259 ALA A C 1
ATOM 2003 O O . ALA A 1 259 ? -4.230 -2.514 17.860 1.00 93.69 259 ALA A O 1
ATOM 2004 N N . ALA A 1 260 ? -3.604 -3.749 16.079 1.00 95.31 260 ALA A N 1
ATOM 2005 C CA . ALA A 1 260 ? -2.422 -2.960 15.747 1.00 95.31 260 ALA A CA 1
ATOM 2006 C C . ALA A 1 260 ? -2.785 -1.516 15.374 1.00 95.31 260 ALA A C 1
ATOM 2008 O O . ALA A 1 260 ? -2.148 -0.588 15.861 1.00 95.31 260 ALA A O 1
ATOM 2009 N N . LEU A 1 261 ? -3.844 -1.314 14.583 1.00 97.06 261 LEU A N 1
ATOM 2010 C CA . LEU A 1 261 ? -4.321 0.017 14.207 1.00 97.06 261 LEU A CA 1
ATOM 2011 C C . LEU A 1 261 ? -4.691 0.844 15.442 1.00 97.06 261 LEU A C 1
ATOM 2013 O O . LEU A 1 261 ? -4.220 1.967 15.600 1.00 97.06 261 LEU A O 1
ATOM 2017 N N . VAL A 1 262 ? -5.511 0.295 16.342 1.00 95.62 262 VAL A N 1
ATOM 2018 C CA . VAL A 1 262 ? -5.923 1.014 17.558 1.00 95.62 262 VAL A CA 1
ATOM 2019 C C . VAL A 1 262 ? -4.729 1.323 18.463 1.00 95.62 262 VAL A C 1
ATOM 2021 O O . VAL A 1 262 ? -4.656 2.422 1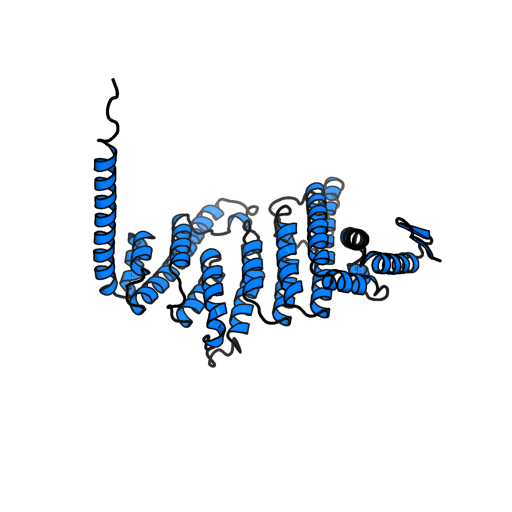9.019 1.00 95.62 262 VAL A O 1
ATOM 2024 N N . ALA A 1 263 ? -3.790 0.383 18.590 1.00 93.31 263 ALA A N 1
ATOM 2025 C CA . ALA A 1 263 ? -2.568 0.593 19.353 1.00 93.31 263 ALA A CA 1
ATOM 2026 C C . ALA A 1 263 ? -1.717 1.719 18.747 1.00 93.31 263 ALA A C 1
ATOM 2028 O O . ALA A 1 263 ? -1.315 2.626 19.474 1.00 93.31 263 ALA A O 1
ATOM 2029 N N . GLN A 1 264 ? -1.518 1.716 17.427 1.00 95.00 264 GLN A N 1
ATOM 2030 C CA . GLN A 1 264 ? -0.720 2.729 16.741 1.00 95.00 264 GLN A CA 1
ATOM 2031 C C . GLN A 1 264 ? -1.342 4.124 16.848 1.00 95.00 264 GLN A C 1
ATOM 2033 O O . GLN A 1 264 ? -0.650 5.076 17.195 1.00 95.00 264 GLN A O 1
ATOM 2038 N N . ILE A 1 265 ? -2.657 4.262 16.643 1.00 95.00 265 ILE A N 1
ATOM 2039 C CA . ILE A 1 265 ? -3.335 5.557 16.818 1.00 95.00 265 ILE A CA 1
ATOM 2040 C C . ILE A 1 265 ? -3.187 6.068 18.260 1.00 95.00 265 ILE A C 1
ATOM 2042 O O . ILE A 1 265 ? -3.039 7.269 18.477 1.00 95.00 265 ILE A O 1
ATOM 2046 N N . SER A 1 266 ? -3.171 5.174 19.253 1.00 92.69 266 SER A N 1
ATOM 2047 C CA . SER A 1 266 ? -2.920 5.562 20.644 1.00 92.69 266 SER A CA 1
ATOM 2048 C C . SER A 1 266 ? -1.475 5.998 20.896 1.00 92.69 266 SER A C 1
ATOM 2050 O O . SER A 1 266 ? -1.256 6.886 21.720 1.00 92.69 266 SER A O 1
ATOM 2052 N N . VAL A 1 267 ? -0.495 5.416 20.199 1.00 91.81 267 VAL A N 1
ATOM 2053 C CA . VAL A 1 267 ? 0.899 5.892 20.227 1.00 91.81 267 VAL A CA 1
ATOM 2054 C C . VAL A 1 267 ? 0.981 7.310 19.660 1.00 91.81 267 VAL A C 1
ATOM 2056 O O . VAL A 1 267 ? 1.538 8.183 20.325 1.00 91.81 267 VAL A O 1
ATOM 2059 N N . LEU A 1 268 ? 0.349 7.569 18.509 1.00 92.00 268 LEU A N 1
ATOM 2060 C CA . LEU A 1 268 ? 0.290 8.910 17.911 1.00 92.00 268 LEU A CA 1
ATOM 2061 C C . LEU A 1 268 ? -0.393 9.925 18.837 1.00 92.00 268 LEU A C 1
ATOM 2063 O O . LEU A 1 268 ? 0.097 11.038 19.006 1.00 92.00 268 LEU A O 1
ATOM 2067 N N . GLU A 1 269 ? -1.489 9.530 19.490 1.00 91.81 269 GLU A N 1
ATOM 2068 C CA . GLU A 1 269 ? -2.205 10.367 20.461 1.00 91.81 269 GLU A CA 1
ATOM 2069 C C . GLU A 1 269 ? -1.322 10.741 21.656 1.00 91.81 269 GLU A C 1
ATOM 2071 O O . GLU A 1 269 ? -1.250 11.913 22.025 1.00 91.81 269 GLU A O 1
ATOM 2076 N N . LYS A 1 270 ? -0.609 9.771 22.239 1.00 90.56 270 LYS A N 1
ATOM 2077 C CA . LYS A 1 270 ? 0.323 10.031 23.345 1.00 90.56 270 LYS A CA 1
ATOM 2078 C C . LYS A 1 270 ? 1.470 10.941 22.915 1.00 90.56 270 LYS A C 1
ATOM 2080 O O . LYS A 1 270 ? 1.814 11.849 23.663 1.00 90.56 270 LYS A O 1
ATOM 2085 N N . ALA A 1 271 ? 2.028 10.723 21.724 1.00 88.75 271 ALA A N 1
ATOM 2086 C CA . ALA A 1 271 ? 3.102 11.551 21.184 1.00 88.75 271 ALA A CA 1
ATOM 2087 C C . ALA A 1 271 ? 2.650 13.001 20.942 1.00 88.75 271 ALA A C 1
ATOM 2089 O O . ALA A 1 271 ? 3.389 13.931 21.258 1.00 88.75 271 ALA A O 1
ATOM 2090 N N . ALA A 1 272 ? 1.430 13.205 20.436 1.00 87.81 272 ALA A N 1
ATOM 2091 C CA . ALA A 1 272 ? 0.864 14.538 20.237 1.00 87.81 272 ALA A CA 1
ATOM 2092 C C . ALA A 1 272 ? 0.600 15.256 21.574 1.00 87.81 272 ALA A C 1
ATOM 2094 O O . ALA A 1 272 ? 0.936 16.427 21.720 1.00 87.81 272 ALA A O 1
ATOM 2095 N N . ILE A 1 273 ? 0.061 14.552 22.578 1.00 87.25 273 ILE A N 1
ATOM 2096 C CA . ILE A 1 273 ? -0.209 15.120 23.911 1.00 87.25 273 ILE A CA 1
ATOM 2097 C C . ILE A 1 273 ? 1.090 15.458 24.653 1.00 87.25 273 ILE A C 1
ATOM 2099 O O . ILE A 1 273 ? 1.199 16.544 25.218 1.00 87.25 273 ILE A O 1
ATOM 2103 N N . ALA A 1 274 ? 2.082 14.561 24.643 1.00 84.88 274 ALA A N 1
ATOM 2104 C CA . ALA A 1 274 ? 3.353 14.775 25.336 1.00 84.88 274 ALA A CA 1
ATOM 2105 C C . ALA A 1 274 ? 4.040 16.070 24.875 1.00 84.88 274 ALA A C 1
ATOM 2107 O O . ALA A 1 274 ? 4.476 16.854 25.709 1.00 84.88 274 ALA A O 1
ATOM 2108 N N . LYS A 1 275 ? 4.024 16.360 23.566 1.00 75.56 275 LYS A N 1
ATOM 2109 C CA . LYS A 1 275 ? 4.589 17.595 22.996 1.00 75.56 275 LYS A CA 1
ATOM 2110 C C . LYS A 1 275 ? 3.904 18.879 23.484 1.00 75.56 275 LYS A C 1
ATOM 2112 O O . LYS A 1 275 ? 4.542 19.923 23.499 1.00 75.56 275 LYS A O 1
ATOM 2117 N N . VAL A 1 276 ? 2.631 18.824 23.884 1.00 69.75 276 VAL A N 1
ATOM 2118 C CA . VAL A 1 276 ? 1.916 19.978 24.462 1.00 69.75 276 VAL A CA 1
ATOM 2119 C C . VAL A 1 276 ? 2.329 20.211 25.918 1.00 69.75 276 VAL A C 1
ATOM 2121 O O . VAL A 1 276 ? 2.419 21.356 26.355 1.00 69.75 276 VAL A O 1
ATOM 2124 N N . HIS A 1 277 ? 2.604 19.138 26.664 1.00 61.81 277 HIS A N 1
ATOM 2125 C CA . HIS A 1 277 ? 3.011 19.217 28.070 1.00 61.81 277 HIS A CA 1
ATOM 2126 C C . HIS A 1 277 ? 4.503 19.542 28.257 1.00 61.81 277 HIS A C 1
ATOM 2128 O O . HIS A 1 277 ? 4.853 20.194 29.237 1.00 61.81 277 HIS A O 1
ATOM 2134 N N . ASP A 1 278 ? 5.357 19.189 27.293 1.00 59.78 278 ASP A N 1
ATOM 2135 C CA . ASP A 1 278 ? 6.809 19.457 27.309 1.00 59.78 278 ASP A CA 1
ATOM 2136 C C . ASP A 1 278 ? 7.168 20.949 27.104 1.00 59.78 278 ASP A C 1
ATOM 2138 O O . ASP A 1 278 ? 8.313 21.366 27.241 1.00 59.78 278 ASP A O 1
ATOM 2142 N N . VAL A 1 279 ? 6.177 21.800 26.811 1.00 55.78 279 VAL A N 1
ATOM 2143 C CA . VAL A 1 279 ? 6.335 23.269 26.797 1.00 55.78 279 VAL A CA 1
ATOM 2144 C C . VAL A 1 279 ? 6.176 23.866 28.214 1.00 55.78 279 VAL A C 1
ATOM 2146 O O . VAL A 1 279 ? 6.370 25.065 28.404 1.00 55.78 279 VAL A O 1
ATOM 2149 N N . GLY A 1 280 ? 5.836 23.049 29.223 1.00 48.62 280 GLY A N 1
ATOM 2150 C CA . GLY A 1 280 ? 5.539 23.492 30.592 1.00 48.62 280 GLY A CA 1
ATOM 2151 C C . GLY A 1 280 ? 6.569 23.143 31.673 1.00 48.62 280 GLY A C 1
ATOM 2152 O O . GLY A 1 280 ? 6.668 23.891 32.642 1.00 48.62 280 GLY A O 1
ATOM 2153 N N . GLU A 1 281 ? 7.347 22.067 31.537 1.00 44.22 281 GLU A N 1
ATOM 2154 C CA . GLU A 1 281 ? 8.303 21.632 32.568 1.00 44.22 281 GLU A CA 1
ATOM 2155 C C . GLU A 1 281 ? 9.581 21.080 31.927 1.00 44.22 281 GLU A C 1
ATOM 2157 O O . GLU A 1 281 ? 9.627 19.952 31.452 1.00 44.22 281 GLU A O 1
ATOM 2162 N N . LEU A 1 282 ? 10.644 21.889 31.942 1.00 45.56 282 LEU A N 1
ATOM 2163 C CA . LEU A 1 282 ? 12.007 21.394 31.783 1.00 45.56 282 LEU A CA 1
ATOM 2164 C C . LEU A 1 282 ? 12.369 20.589 33.038 1.00 45.56 282 LEU A C 1
ATOM 2166 O O . LEU A 1 282 ? 12.807 21.179 34.024 1.00 45.56 282 LEU A O 1
ATOM 2170 N N . ASP A 1 283 ? 12.236 19.266 32.992 1.00 39.00 283 ASP A N 1
ATOM 2171 C CA . ASP A 1 283 ? 13.076 18.400 33.818 1.00 39.00 283 ASP A CA 1
ATOM 2172 C C . ASP A 1 283 ? 13.612 17.240 32.977 1.00 39.00 283 ASP A C 1
ATOM 2174 O O . ASP A 1 283 ? 12.894 16.365 32.492 1.00 39.00 283 ASP A O 1
ATOM 2178 N N . PHE A 1 284 ? 14.909 17.333 32.709 1.00 48.31 284 PHE A N 1
ATOM 2179 C CA . PHE A 1 284 ? 15.632 16.557 31.719 1.00 48.31 284 PHE A CA 1
ATOM 2180 C C . PHE A 1 284 ? 16.303 15.395 32.441 1.00 48.31 284 PHE A C 1
ATOM 2182 O O . PHE A 1 284 ? 17.466 15.497 32.814 1.00 48.31 284 PHE A O 1
ATOM 2189 N N . ASP A 1 285 ? 15.587 14.293 32.649 1.00 42.84 285 ASP A N 1
ATOM 2190 C CA . ASP A 1 285 ? 16.256 13.007 32.810 1.00 42.84 285 ASP A CA 1
ATOM 2191 C C . ASP A 1 285 ? 15.326 11.824 32.532 1.00 42.84 285 ASP A C 1
ATOM 2193 O O . ASP A 1 285 ? 14.283 11.639 33.156 1.00 42.84 285 ASP A O 1
ATOM 2197 N N . SER A 1 286 ? 15.812 10.967 31.634 1.00 44.38 286 SER A N 1
ATOM 2198 C CA . SER A 1 286 ? 15.342 9.630 31.265 1.00 44.38 286 SER A CA 1
ATOM 2199 C C . SER A 1 286 ? 14.429 9.479 30.035 1.00 44.38 286 SER A C 1
ATOM 2201 O O . SER A 1 286 ? 13.438 10.168 29.832 1.00 44.38 286 SER A O 1
ATOM 2203 N N . VAL A 1 287 ? 14.774 8.428 29.279 1.00 38.84 287 VAL A N 1
ATOM 2204 C CA . VAL A 1 287 ? 14.054 7.746 28.188 1.00 38.84 287 VAL A CA 1
ATOM 2205 C C . VAL A 1 287 ? 14.531 8.075 26.765 1.00 38.84 287 VAL A C 1
ATOM 2207 O O . VAL A 1 287 ? 13.985 8.896 26.042 1.00 38.84 287 VAL A O 1
ATOM 2210 N N . SER A 1 288 ? 15.558 7.313 26.371 1.00 37.72 288 SER A N 1
ATOM 2211 C CA . SER A 1 288 ? 15.845 6.760 25.038 1.00 37.72 288 SER A CA 1
ATOM 2212 C C . SER A 1 288 ? 14.988 7.282 23.874 1.00 37.72 288 SER A C 1
ATOM 2214 O O . SER A 1 288 ? 14.092 6.593 23.382 1.00 37.72 288 SER A O 1
ATOM 2216 N N . GLN A 1 289 ? 15.328 8.473 23.387 1.00 41.31 289 GLN A N 1
ATOM 2217 C CA . GLN A 1 289 ? 14.841 9.006 22.122 1.00 41.31 289 GLN A CA 1
ATOM 2218 C C . GLN A 1 289 ? 15.386 8.144 20.974 1.00 41.31 289 GLN A C 1
ATOM 2220 O O . GLN A 1 289 ? 16.556 8.217 20.603 1.00 41.31 289 GLN A O 1
ATOM 2225 N N . ARG A 1 290 ? 14.518 7.327 20.366 1.00 42.00 290 ARG A N 1
ATOM 2226 C CA . ARG A 1 290 ? 14.542 7.283 18.903 1.00 42.00 290 ARG A CA 1
ATOM 2227 C C . ARG A 1 290 ? 14.154 8.693 18.488 1.00 42.00 290 ARG A C 1
ATOM 2229 O O . ARG A 1 290 ? 13.036 9.106 18.781 1.00 42.00 290 ARG A O 1
ATOM 2236 N N . ASP A 1 291 ? 15.089 9.430 17.905 1.00 39.75 291 ASP A N 1
ATOM 2237 C CA . ASP A 1 291 ? 14.826 10.722 17.280 1.00 39.75 291 ASP A CA 1
ATOM 2238 C C . ASP A 1 291 ? 13.782 10.515 16.175 1.00 39.75 291 ASP A C 1
ATOM 2240 O O . ASP A 1 291 ? 14.106 10.205 15.029 1.00 39.75 291 ASP A O 1
ATOM 2244 N N . VAL A 1 292 ? 12.504 10.607 16.546 1.00 44.94 292 VAL A N 1
ATOM 2245 C CA . VAL A 1 292 ? 11.367 10.599 15.630 1.00 44.94 292 VAL A CA 1
ATOM 2246 C C . VAL A 1 292 ? 11.404 11.939 14.908 1.00 44.94 292 VAL A C 1
ATOM 2248 O O . VAL A 1 292 ? 10.873 12.948 15.375 1.00 44.94 292 VAL A O 1
ATOM 2251 N N . VAL A 1 293 ? 12.099 11.955 13.772 1.00 47.12 293 VAL A N 1
ATOM 2252 C CA . VAL A 1 293 ? 12.144 13.074 12.829 1.00 47.12 293 VAL A CA 1
ATOM 2253 C C . VAL A 1 293 ? 10.804 13.128 12.089 1.00 47.12 293 VAL A C 1
ATOM 2255 O O . VAL A 1 293 ? 10.710 12.824 10.908 1.00 47.12 293 VAL A O 1
ATOM 2258 N N . THR A 1 294 ? 9.734 13.506 12.788 1.00 48.59 294 THR A N 1
ATOM 2259 C CA . THR A 1 294 ? 8.533 14.034 12.130 1.00 48.59 294 THR A CA 1
ATOM 2260 C C . THR A 1 294 ? 8.810 15.497 11.809 1.00 48.59 294 THR A C 1
ATOM 2262 O O . THR A 1 294 ? 8.970 16.306 12.723 1.00 48.59 294 THR A O 1
ATOM 2265 N N . SER A 1 295 ? 8.886 15.831 10.522 1.00 49.91 295 SER A N 1
ATOM 2266 C CA . SER A 1 295 ? 9.188 17.162 9.969 1.00 49.91 295 SER A CA 1
ATOM 2267 C C . SER A 1 295 ? 8.168 18.253 10.326 1.00 49.91 295 SER A C 1
ATOM 2269 O O . SER A 1 295 ? 8.424 19.426 10.061 1.00 49.91 295 SER A O 1
ATOM 2271 N N . GLN A 1 296 ? 7.055 17.910 10.977 1.00 55.72 296 GLN A N 1
ATOM 2272 C CA . GLN A 1 296 ? 6.142 18.865 11.599 1.00 55.72 296 GLN A CA 1
ATOM 2273 C C . GLN A 1 296 ? 5.677 18.353 12.973 1.00 55.72 296 GLN A C 1
ATOM 2275 O O . GLN A 1 296 ? 5.451 17.149 13.141 1.00 55.72 296 GLN A O 1
ATOM 2280 N N . PRO A 1 297 ? 5.552 19.231 13.986 1.00 58.31 297 PRO A N 1
ATOM 2281 C CA . PRO A 1 297 ? 4.945 18.852 15.254 1.00 58.31 297 PRO A CA 1
ATOM 2282 C C . PRO A 1 297 ? 3.505 18.382 15.001 1.00 58.31 297 PRO A C 1
ATOM 2284 O O . PRO A 1 297 ? 2.732 19.090 14.364 1.00 58.31 297 PRO A O 1
ATOM 2287 N N . LEU A 1 298 ? 3.151 17.182 15.483 1.00 70.44 298 LEU A N 1
ATOM 2288 C CA . LEU A 1 298 ? 1.770 16.702 15.436 1.00 70.44 298 LEU A CA 1
ATOM 2289 C C . LEU A 1 298 ? 0.903 17.621 16.300 1.00 70.44 298 LEU A C 1
ATOM 2291 O O . LEU A 1 298 ? 0.993 17.566 17.527 1.00 70.44 298 LEU A O 1
ATOM 2295 N N . ASP A 1 299 ? 0.057 18.430 15.667 1.00 85.31 299 ASP A N 1
ATOM 2296 C CA . ASP A 1 299 ? -0.987 19.158 16.377 1.00 85.31 299 ASP A CA 1
ATOM 2297 C C . ASP A 1 299 ? -2.051 18.178 16.893 1.00 85.31 299 ASP A C 1
ATOM 2299 O O . ASP A 1 299 ? -2.533 17.300 16.169 1.00 85.31 299 ASP A O 1
ATOM 2303 N N . VAL A 1 300 ? -2.423 18.326 18.166 1.00 89.25 300 VAL A N 1
ATOM 2304 C CA . VAL A 1 300 ? -3.468 17.507 18.789 1.00 89.25 300 VAL A CA 1
ATOM 2305 C C . VAL A 1 300 ? -4.813 17.770 18.112 1.00 89.25 300 VAL A C 1
ATOM 2307 O O . VAL A 1 300 ? -5.585 16.828 17.942 1.00 89.25 300 VAL A O 1
ATOM 2310 N N . GLY A 1 301 ? -5.094 19.016 17.712 1.00 90.50 301 GLY A N 1
ATOM 2311 C CA . GLY A 1 301 ? -6.327 19.388 17.015 1.00 90.50 301 GLY A CA 1
ATOM 2312 C C . GLY A 1 301 ? -6.483 18.630 15.699 1.00 90.50 301 GLY A C 1
ATOM 2313 O O . GLY A 1 301 ? -7.436 17.863 15.540 1.00 90.50 301 GLY A O 1
ATOM 2314 N N . GLN A 1 302 ? -5.495 18.755 14.813 1.00 90.50 302 GLN A N 1
ATOM 2315 C CA . GLN A 1 302 ? -5.446 18.021 13.545 1.00 90.50 302 GLN A CA 1
ATOM 2316 C C . GLN A 1 302 ? -5.547 16.499 13.743 1.00 90.50 302 GLN A C 1
ATOM 2318 O O . GLN A 1 302 ? -6.292 15.825 13.025 1.00 90.50 302 GLN A O 1
ATOM 2323 N N . LEU A 1 303 ? -4.891 15.942 14.771 1.00 91.75 303 LEU A N 1
ATOM 2324 C CA . LEU A 1 303 ? -4.959 14.504 15.028 1.00 91.75 303 LEU A CA 1
ATOM 2325 C C . LEU A 1 303 ? -6.379 14.077 15.421 1.00 91.75 303 LEU A C 1
ATOM 2327 O O . LEU A 1 303 ? -6.843 13.017 14.998 1.00 91.75 303 LEU A O 1
ATOM 2331 N N . ARG A 1 304 ? -7.094 14.887 16.212 1.00 93.81 304 ARG A N 1
ATOM 2332 C CA . ARG A 1 304 ? -8.496 14.623 16.577 1.00 93.81 304 ARG A CA 1
ATOM 2333 C C . ARG A 1 304 ? -9.421 14.697 15.369 1.00 93.81 304 ARG A C 1
ATOM 2335 O O . ARG A 1 304 ? -10.297 13.841 15.237 1.00 93.81 304 ARG A O 1
ATOM 2342 N N . GLU A 1 305 ? -9.217 15.668 14.485 1.00 94.56 305 GLU A N 1
ATOM 2343 C CA . GLU A 1 305 ? -9.966 15.779 13.229 1.00 94.56 305 GLU A CA 1
ATOM 2344 C C . GLU A 1 305 ? -9.740 14.546 12.347 1.00 94.56 305 GLU A C 1
ATOM 2346 O O . GLU A 1 305 ? -10.702 13.898 11.920 1.00 94.56 305 GLU A O 1
ATOM 2351 N N . ALA A 1 306 ? -8.480 14.140 12.174 1.00 94.50 306 ALA A N 1
ATOM 2352 C CA . ALA A 1 306 ? -8.121 12.949 11.418 1.00 94.50 306 ALA A CA 1
ATOM 2353 C C . ALA A 1 306 ? -8.688 11.663 12.048 1.00 94.50 306 ALA A C 1
ATOM 2355 O O . ALA A 1 306 ? -9.195 10.795 11.337 1.00 94.50 306 ALA A O 1
ATOM 2356 N N . GLN A 1 307 ? -8.689 11.541 13.382 1.00 95.62 307 GLN A N 1
ATOM 2357 C CA . GLN A 1 307 ? -9.345 10.437 14.095 1.00 95.62 307 GLN A CA 1
ATOM 2358 C C . GLN A 1 307 ? -10.860 10.409 13.835 1.00 95.62 307 GLN A C 1
ATOM 2360 O O . GLN A 1 307 ? -11.414 9.337 13.588 1.00 95.62 307 GLN A O 1
ATOM 2365 N N . GLY A 1 308 ? -11.537 11.560 13.855 1.00 96.81 308 GLY A N 1
ATOM 2366 C CA . GLY A 1 308 ? -12.969 11.661 13.553 1.00 96.81 308 GLY A CA 1
ATOM 2367 C C . GLY A 1 308 ? -13.305 11.257 12.112 1.00 96.81 308 GLY A C 1
ATOM 2368 O O . GLY A 1 308 ? -14.247 10.488 11.875 1.00 96.81 308 GLY A O 1
ATOM 2369 N N . ALA A 1 309 ? -12.499 11.709 11.148 1.00 96.94 309 ALA A N 1
ATOM 2370 C CA . ALA A 1 309 ? -12.608 11.304 9.747 1.00 96.94 309 ALA A CA 1
ATOM 2371 C C . ALA A 1 309 ? -12.352 9.797 9.574 1.00 96.94 309 ALA A C 1
ATOM 2373 O O . ALA A 1 309 ? -13.131 9.100 8.918 1.00 96.94 309 ALA A O 1
ATOM 2374 N N . LEU A 1 310 ? -11.326 9.263 10.242 1.00 97.12 310 LEU A N 1
ATOM 2375 C CA . LEU A 1 310 ? -11.010 7.838 10.241 1.00 97.12 310 LEU A CA 1
ATOM 2376 C C . LEU A 1 310 ? -12.166 6.998 10.798 1.00 97.12 310 LEU A C 1
ATOM 2378 O O . LEU A 1 310 ? -12.572 6.023 10.168 1.00 97.12 310 LEU A O 1
ATOM 2382 N N . LEU A 1 311 ? -12.752 7.385 11.935 1.00 97.31 311 LEU A N 1
ATOM 2383 C CA . LEU A 1 311 ? -13.930 6.712 12.492 1.00 97.31 311 LEU A CA 1
ATOM 2384 C C . LEU A 1 311 ? -15.099 6.693 11.500 1.00 97.31 311 LEU A C 1
ATOM 2386 O O . LEU A 1 311 ? -15.789 5.680 11.382 1.00 97.31 311 LEU A O 1
ATOM 2390 N N . SER A 1 312 ? -15.291 7.778 10.751 1.00 95.50 312 SER A N 1
ATOM 2391 C CA . SER A 1 312 ? -16.326 7.869 9.717 1.00 95.50 312 SER A CA 1
ATOM 2392 C C . SER A 1 312 ? -16.051 6.924 8.538 1.00 95.50 312 SER A C 1
ATOM 2394 O O . SER A 1 312 ? -16.961 6.219 8.092 1.00 95.50 312 SER A O 1
ATOM 2396 N N . HIS A 1 313 ? -14.801 6.829 8.072 1.00 95.44 313 HIS A N 1
ATOM 2397 C CA . HIS A 1 313 ? -14.391 5.869 7.037 1.00 95.44 313 HIS A CA 1
ATOM 2398 C C . HIS A 1 313 ? -14.553 4.415 7.498 1.00 95.44 313 HIS A C 1
ATOM 2400 O O . HIS A 1 313 ? -15.063 3.580 6.749 1.00 95.44 313 HIS A O 1
ATOM 2406 N N . LEU A 1 314 ? -14.188 4.115 8.747 1.00 96.00 314 LEU A N 1
ATOM 2407 C CA . LEU A 1 314 ? -14.399 2.802 9.356 1.00 96.00 314 LEU A CA 1
ATOM 2408 C C . LEU A 1 314 ? -15.889 2.455 9.433 1.00 96.00 314 LEU A C 1
ATOM 2410 O O . LEU A 1 314 ? -16.273 1.333 9.110 1.00 96.00 314 LEU A O 1
ATOM 2414 N N . ALA A 1 315 ? -16.740 3.417 9.804 1.00 95.31 315 ALA A N 1
ATOM 2415 C CA . ALA A 1 315 ? -18.192 3.243 9.829 1.00 95.31 315 ALA A CA 1
ATOM 2416 C C . ALA A 1 315 ? -18.727 2.830 8.458 1.00 95.31 315 ALA A C 1
ATOM 2418 O O . ALA A 1 315 ? -19.528 1.901 8.342 1.00 95.31 315 ALA A O 1
ATOM 2419 N N . TYR A 1 316 ? -18.282 3.540 7.420 1.00 95.62 316 TYR A N 1
ATOM 2420 C CA . TYR A 1 316 ? -18.676 3.275 6.047 1.00 95.62 316 TYR A CA 1
ATOM 2421 C C . TYR A 1 316 ? -18.211 1.891 5.590 1.00 95.62 316 TYR A C 1
ATOM 2423 O O . TYR A 1 316 ? -19.025 1.109 5.102 1.00 95.62 316 TYR A O 1
ATOM 2431 N N . LEU A 1 317 ? -16.941 1.554 5.827 1.00 95.88 317 LEU A N 1
ATOM 2432 C CA . LEU A 1 317 ? -16.382 0.250 5.481 1.00 95.88 317 LEU A CA 1
ATOM 2433 C C . LEU A 1 317 ? -17.134 -0.897 6.169 1.00 95.88 317 LEU A C 1
ATOM 2435 O O . LEU A 1 317 ? -17.466 -1.890 5.534 1.00 95.88 317 LEU A O 1
ATOM 2439 N N . ILE A 1 318 ? -17.461 -0.751 7.452 1.00 96.56 318 ILE A N 1
ATOM 2440 C CA . ILE A 1 318 ? -18.133 -1.803 8.227 1.00 96.56 318 ILE A CA 1
ATOM 2441 C C . ILE A 1 318 ? -19.590 -1.980 7.805 1.00 96.56 318 ILE A C 1
ATOM 2443 O O . ILE A 1 318 ? -20.107 -3.092 7.843 1.00 96.56 318 ILE A O 1
ATOM 2447 N N . ARG A 1 319 ? -20.255 -0.917 7.340 1.00 95.44 319 ARG A N 1
ATOM 2448 C CA . ARG A 1 319 ? -21.582 -1.052 6.718 1.00 95.44 319 ARG A CA 1
ATOM 2449 C C . ARG A 1 319 ? -21.536 -1.881 5.432 1.00 95.44 319 ARG A C 1
ATOM 2451 O O . ARG A 1 319 ? -22.538 -2.513 5.111 1.00 95.44 319 ARG A O 1
ATOM 2458 N N . GLN A 1 320 ? -20.412 -1.873 4.713 1.00 94.62 320 GLN A N 1
ATOM 2459 C CA . GLN A 1 320 ? -20.205 -2.704 3.523 1.00 94.62 320 GLN A CA 1
ATOM 2460 C C . GLN A 1 320 ? -19.792 -4.137 3.893 1.00 94.62 320 GLN A C 1
ATOM 2462 O O . GLN A 1 320 ? -20.331 -5.090 3.337 1.00 94.62 320 GLN A O 1
ATOM 2467 N N . ASP A 1 321 ? -18.875 -4.288 4.851 1.00 95.00 321 ASP A N 1
ATOM 2468 C CA . ASP A 1 321 ? -18.398 -5.570 5.372 1.00 95.00 321 ASP A CA 1
ATOM 2469 C C . ASP A 1 321 ? -18.499 -5.605 6.905 1.00 95.00 321 ASP A C 1
ATOM 2471 O O . ASP A 1 321 ? -17.580 -5.214 7.636 1.00 95.00 321 ASP A O 1
ATOM 2475 N N . ASN A 1 322 ? -19.620 -6.143 7.400 1.00 95.06 322 ASN A N 1
ATOM 2476 C CA . ASN A 1 322 ? -19.871 -6.273 8.837 1.00 95.06 322 ASN A CA 1
ATOM 2477 C C . ASN A 1 322 ? -18.817 -7.140 9.545 1.00 95.06 322 ASN A C 1
ATOM 2479 O O . ASN A 1 322 ? -18.651 -6.996 10.758 1.00 95.06 322 ASN A O 1
ATOM 2483 N N . SER A 1 323 ? -18.096 -8.017 8.831 1.00 95.12 323 SER A N 1
ATOM 2484 C CA . SER A 1 323 ? -17.138 -8.934 9.458 1.00 95.12 323 SER A CA 1
ATOM 2485 C C . SER A 1 323 ? -16.024 -8.187 10.189 1.00 95.12 323 SER A C 1
ATOM 2487 O O . SER A 1 323 ? -15.629 -8.601 11.272 1.00 95.12 323 SER A O 1
ATOM 2489 N N . ILE A 1 324 ? -15.583 -7.032 9.683 1.00 95.50 324 ILE A N 1
ATOM 2490 C CA . ILE A 1 324 ? -14.578 -6.192 10.354 1.00 95.50 324 ILE A CA 1
ATOM 2491 C C . ILE A 1 324 ? -15.098 -5.714 11.716 1.00 95.50 324 ILE A C 1
ATOM 2493 O O . ILE A 1 324 ? -14.398 -5.816 12.723 1.00 95.50 324 ILE A O 1
ATOM 2497 N N . GLY A 1 325 ? -16.342 -5.225 11.759 1.00 95.38 325 GLY A N 1
ATOM 2498 C CA . GLY A 1 325 ? -16.978 -4.777 12.996 1.00 95.38 325 GLY A CA 1
ATOM 2499 C C . GLY A 1 325 ? -17.188 -5.921 13.987 1.00 95.38 325 GLY A C 1
ATOM 2500 O O . GLY A 1 325 ? -16.962 -5.753 15.183 1.00 95.38 325 GLY A O 1
ATOM 2501 N N . GLU A 1 326 ? -17.562 -7.107 13.504 1.00 95.75 326 GLU A N 1
ATOM 2502 C CA . GLU A 1 326 ? -17.694 -8.299 14.346 1.00 95.75 326 GLU A CA 1
ATOM 2503 C C . GLU A 1 326 ? -16.357 -8.757 14.932 1.00 95.75 326 GLU A C 1
ATOM 2505 O O . GLU A 1 326 ? -16.294 -9.082 16.120 1.00 95.75 326 GLU A O 1
ATOM 2510 N N . GLU A 1 327 ? -15.287 -8.749 14.137 1.00 95.06 327 GLU A N 1
ATOM 2511 C CA . GLU A 1 327 ? -13.941 -9.069 14.610 1.00 95.06 327 GLU A CA 1
ATOM 2512 C C . GLU A 1 327 ? -13.439 -8.042 15.633 1.00 95.06 327 GLU A C 1
ATOM 2514 O O . GLU A 1 327 ? -12.876 -8.430 16.660 1.00 95.06 327 GLU A O 1
ATOM 2519 N N . TYR A 1 328 ? -13.725 -6.751 15.434 1.00 94.56 328 TYR A N 1
ATOM 2520 C CA . TYR A 1 328 ? -13.421 -5.732 16.437 1.00 94.56 328 TYR A CA 1
ATOM 2521 C C . TYR A 1 328 ? -14.177 -5.970 17.749 1.00 94.56 328 TYR A C 1
ATOM 2523 O O . TYR A 1 328 ? -13.582 -5.958 18.823 1.00 94.56 328 TYR A O 1
ATOM 2531 N N . ILE A 1 329 ? -15.478 -6.266 17.684 1.00 93.62 329 ILE A N 1
ATOM 2532 C CA . ILE A 1 329 ? -16.281 -6.571 18.876 1.00 93.62 329 ILE A CA 1
ATOM 2533 C C . ILE A 1 329 ? -15.753 -7.820 19.594 1.00 93.62 329 ILE A C 1
ATOM 2535 O O . ILE A 1 329 ? -15.748 -7.865 20.823 1.00 93.62 329 ILE A O 1
ATOM 2539 N N . LYS A 1 330 ? -15.275 -8.837 18.867 1.00 92.25 330 LYS A N 1
ATOM 2540 C CA . LYS A 1 330 ? -14.638 -10.012 19.482 1.00 92.25 330 LYS A CA 1
ATOM 2541 C C . LYS A 1 330 ? -13.366 -9.633 20.243 1.00 92.25 330 LYS A C 1
ATOM 2543 O O . LYS A 1 330 ? -13.229 -10.079 21.378 1.00 92.25 330 LYS A O 1
ATOM 2548 N N . LEU A 1 331 ? -12.488 -8.801 19.670 1.00 89.44 331 LEU A N 1
ATOM 2549 C CA . LEU A 1 331 ? -11.290 -8.286 20.360 1.00 89.44 331 LEU A CA 1
ATOM 2550 C C . LEU A 1 331 ? -11.665 -7.562 21.652 1.00 89.44 331 LEU A C 1
ATOM 2552 O O . LEU A 1 331 ? -11.138 -7.840 22.725 1.00 89.44 331 LEU A O 1
ATOM 2556 N N . VAL A 1 332 ? -12.638 -6.667 21.528 1.00 87.06 332 VAL A N 1
ATOM 2557 C CA . VAL A 1 332 ? -13.230 -5.888 22.609 1.00 87.06 332 VAL A CA 1
ATOM 2558 C C . VAL A 1 332 ? -13.732 -6.813 23.729 1.00 87.06 332 VAL A C 1
ATOM 2560 O O . VAL A 1 332 ? -13.384 -6.620 24.889 1.00 87.06 332 VAL A O 1
ATOM 2563 N N . ARG A 1 333 ? -14.473 -7.883 23.419 1.00 86.44 333 ARG A N 1
ATOM 2564 C CA . ARG A 1 333 ? -15.040 -8.807 24.423 1.00 86.44 333 ARG A CA 1
ATOM 2565 C C . ARG A 1 333 ? -14.019 -9.637 25.199 1.00 86.44 333 ARG A C 1
ATOM 2567 O O . ARG A 1 333 ? -14.385 -10.186 26.237 1.00 86.44 333 ARG A O 1
ATOM 2574 N N . GLN A 1 334 ? -12.776 -9.756 24.738 1.00 83.88 334 GLN A N 1
ATOM 2575 C CA . GLN A 1 334 ? -11.734 -10.553 25.398 1.00 83.88 334 GLN A CA 1
ATOM 2576 C C . GLN A 1 334 ? -11.147 -9.830 26.624 1.00 83.88 334 GLN A C 1
ATOM 2578 O O . GLN A 1 334 ? -9.934 -9.668 26.731 1.00 83.88 334 GLN A O 1
ATOM 2583 N N . SER A 1 335 ? -11.997 -9.404 27.563 1.00 59.44 335 SER A N 1
ATOM 2584 C CA . SER A 1 335 ? -11.664 -8.549 28.717 1.00 59.44 335 SER A CA 1
ATOM 2585 C C . SER A 1 335 ? -10.529 -9.070 29.613 1.00 59.44 335 SER A C 1
ATOM 2587 O O . SER A 1 335 ? -9.880 -8.285 30.298 1.00 59.44 335 SER A O 1
ATOM 2589 N N . SER A 1 336 ? -10.253 -10.375 29.600 1.00 63.75 336 SER A N 1
ATOM 2590 C CA . SER A 1 336 ? -9.143 -11.003 30.331 1.00 63.75 336 SER A CA 1
ATOM 2591 C C . SER A 1 336 ? -7.822 -11.094 29.551 1.00 63.75 336 SER A C 1
ATOM 2593 O O . SER A 1 336 ? -6.791 -11.416 30.139 1.00 63.75 336 SER A O 1
ATOM 2595 N N . SER A 1 337 ? -7.814 -10.812 28.245 1.00 71.88 337 SER A N 1
ATOM 2596 C CA . SER A 1 337 ? -6.608 -10.855 27.410 1.00 71.88 337 SER A CA 1
ATOM 2597 C C . SER A 1 337 ? -5.788 -9.566 27.544 1.00 71.88 337 SER A C 1
ATOM 2599 O O . SER A 1 337 ? -6.377 -8.483 27.513 1.00 71.88 337 SER A O 1
ATOM 2601 N N . PRO A 1 338 ? -4.442 -9.624 27.589 1.00 69.88 338 PRO A N 1
ATOM 2602 C CA . PRO A 1 338 ? -3.587 -8.441 27.464 1.00 69.88 338 PRO A CA 1
ATOM 2603 C C . PRO A 1 338 ? -3.915 -7.581 26.232 1.00 69.88 338 PRO A C 1
ATOM 2605 O O . PRO A 1 338 ? -3.822 -6.358 26.304 1.00 69.88 338 PRO A O 1
ATOM 2608 N N . LEU A 1 339 ? -4.374 -8.206 25.137 1.00 66.06 339 LEU A N 1
ATOM 2609 C CA . LEU A 1 339 ? -4.788 -7.504 23.918 1.00 66.06 339 LEU A CA 1
ATOM 2610 C C . LEU A 1 339 ? -6.019 -6.609 24.117 1.00 66.06 339 LEU A C 1
ATOM 2612 O O . LEU A 1 339 ? -6.172 -5.624 23.401 1.00 66.06 339 LEU A O 1
ATOM 2616 N N . SER A 1 340 ? -6.903 -6.901 25.074 1.00 67.56 340 SER A N 1
ATOM 2617 C CA . SER A 1 340 ? -8.079 -6.047 25.292 1.00 67.56 340 SER A CA 1
ATOM 2618 C C . SER A 1 340 ? -7.693 -4.707 25.915 1.00 67.56 340 SER A C 1
ATOM 2620 O O . SER A 1 340 ? -8.235 -3.673 25.530 1.00 67.56 340 SER A O 1
ATOM 2622 N N . LYS A 1 341 ? -6.675 -4.694 26.787 1.00 72.44 341 LYS A N 1
ATOM 2623 C CA . LYS A 1 341 ? -6.132 -3.462 27.378 1.00 72.44 341 LYS A CA 1
ATOM 2624 C C . LYS A 1 341 ? -5.519 -2.535 26.328 1.00 72.44 341 LYS A C 1
ATOM 2626 O O . LYS A 1 341 ? -5.670 -1.326 26.446 1.00 72.44 341 LYS A O 1
ATOM 2631 N N . SER A 1 342 ? -4.875 -3.077 25.290 1.00 76.56 342 SER A N 1
ATOM 2632 C CA . SER A 1 342 ? -4.314 -2.266 24.197 1.00 76.56 342 SER A CA 1
ATOM 2633 C C . SER A 1 342 ? -5.369 -1.716 23.234 1.00 76.56 342 SER A C 1
ATOM 2635 O O . SER A 1 342 ? -5.094 -0.758 22.520 1.00 76.56 342 SER A O 1
ATOM 2637 N N . VAL A 1 343 ? -6.568 -2.306 23.204 1.00 84.25 343 VAL A N 1
ATOM 2638 C CA . VAL A 1 343 ? -7.677 -1.867 22.339 1.00 84.25 343 VAL A CA 1
ATOM 2639 C C . VAL A 1 343 ? -8.574 -0.838 23.041 1.00 84.25 343 VAL A C 1
ATOM 2641 O O . VAL A 1 343 ? -9.252 -0.057 22.381 1.00 84.25 343 VAL A O 1
ATOM 2644 N N . LEU A 1 344 ? -8.552 -0.782 24.372 1.00 84.88 344 LEU A N 1
ATOM 2645 C CA . LEU A 1 344 ? -9.347 0.128 25.205 1.00 84.88 344 LEU A CA 1
ATOM 2646 C C . LEU A 1 344 ? -8.726 1.522 25.375 1.00 84.88 344 LEU A C 1
ATOM 2648 O O . LEU A 1 344 ? -8.591 2.046 26.477 1.00 84.88 344 LEU A O 1
ATOM 2652 N N . THR A 1 345 ? -8.332 2.128 24.263 1.00 89.31 345 THR A N 1
ATOM 2653 C CA . THR A 1 345 ? -7.769 3.485 24.216 1.00 89.31 345 THR A CA 1
ATOM 2654 C C . THR A 1 345 ? -8.880 4.515 23.993 1.00 89.31 345 THR A C 1
ATOM 2656 O O . THR A 1 345 ? -10.035 4.139 23.766 1.00 89.31 345 THR A O 1
ATOM 2659 N N . THR A 1 346 ? -8.573 5.818 24.025 1.00 90.81 346 THR A N 1
ATOM 2660 C CA . THR A 1 346 ? -9.547 6.870 23.669 1.00 90.81 346 THR A CA 1
ATOM 2661 C C . THR A 1 346 ? -10.131 6.607 22.282 1.00 90.81 346 THR A C 1
ATOM 2663 O O . THR A 1 346 ? -11.349 6.531 22.113 1.00 90.81 346 THR A O 1
ATOM 2666 N N . PHE A 1 347 ? -9.252 6.376 21.301 1.00 94.00 347 PHE A N 1
ATOM 2667 C CA . PHE A 1 347 ? -9.651 6.046 19.938 1.00 94.00 347 PHE A CA 1
ATOM 2668 C C . PHE A 1 347 ? -10.434 4.732 19.864 1.00 94.00 347 PHE A C 1
ATOM 2670 O O . PHE A 1 347 ? -11.491 4.695 19.243 1.00 94.00 347 PHE A O 1
ATOM 2677 N N . GLY A 1 348 ? -9.971 3.664 20.522 1.00 93.56 348 GLY A N 1
ATOM 2678 C CA . GLY A 1 348 ? -10.669 2.376 20.499 1.00 93.56 348 GLY A CA 1
ATOM 2679 C C . GLY A 1 348 ? -12.057 2.424 21.147 1.00 93.56 348 GLY A C 1
ATOM 2680 O O . GLY A 1 348 ? -13.021 1.864 20.628 1.00 93.56 348 GLY A O 1
ATOM 2681 N N . THR A 1 349 ? -12.209 3.187 22.227 1.00 91.38 349 THR A N 1
ATOM 2682 C CA . THR A 1 349 ? -13.518 3.436 22.845 1.00 91.38 349 THR A CA 1
ATOM 2683 C C . THR A 1 349 ? -14.425 4.222 21.900 1.00 91.38 349 THR A C 1
ATOM 2685 O O . THR A 1 349 ? -15.573 3.830 21.684 1.00 91.38 349 THR A O 1
ATOM 2688 N N . GLY A 1 350 ? -13.906 5.284 21.273 1.00 93.62 350 GLY A N 1
ATOM 2689 C CA . GLY A 1 350 ? -14.617 6.025 20.229 1.00 93.62 350 GLY A CA 1
ATOM 2690 C C . GLY A 1 350 ? -15.025 5.131 19.056 1.00 93.62 350 GLY A C 1
ATOM 2691 O O . GLY A 1 350 ? -16.147 5.229 18.562 1.00 93.62 350 GLY A O 1
ATOM 2692 N N . PHE A 1 351 ? -14.162 4.190 18.670 1.00 95.19 351 PHE A N 1
ATOM 2693 C CA . PHE A 1 351 ? -14.436 3.221 17.619 1.00 95.19 351 PHE A CA 1
ATOM 2694 C C . PHE A 1 351 ? -15.563 2.264 18.008 1.00 95.19 351 PHE A C 1
ATOM 2696 O O . PHE A 1 351 ? -16.525 2.133 17.253 1.00 95.19 351 PHE A O 1
ATOM 2703 N N . ALA A 1 352 ? -15.528 1.682 19.209 1.00 92.94 352 ALA A N 1
ATOM 2704 C CA . ALA A 1 352 ? -16.618 0.854 19.721 1.00 92.94 352 ALA A CA 1
ATOM 2705 C C . ALA A 1 352 ? -17.953 1.619 19.740 1.00 92.94 352 ALA A C 1
ATOM 2707 O O . ALA A 1 352 ? -18.956 1.124 19.227 1.00 92.94 352 ALA A O 1
ATOM 2708 N N . LEU A 1 353 ? -17.970 2.851 20.258 1.00 92.00 353 LEU A N 1
ATOM 2709 C CA . LEU A 1 353 ? -19.177 3.685 20.297 1.00 92.00 353 LEU A CA 1
ATOM 2710 C C . LEU A 1 353 ? -19.693 4.035 18.898 1.00 92.00 353 LEU A C 1
ATOM 2712 O O . LEU A 1 353 ? -20.902 4.010 18.666 1.00 92.00 353 LEU A O 1
ATOM 2716 N N . MET A 1 354 ? -18.798 4.293 17.944 1.00 95.25 354 MET A N 1
ATOM 2717 C CA . MET A 1 354 ? -19.174 4.485 16.546 1.00 95.25 354 MET A CA 1
ATOM 2718 C C . MET A 1 354 ? -19.881 3.236 16.000 1.00 95.25 354 MET A C 1
ATOM 2720 O O . MET A 1 354 ? -20.943 3.362 15.384 1.00 95.25 354 MET A O 1
ATOM 2724 N N . LEU A 1 355 ? -19.387 2.026 16.290 1.00 94.69 355 LEU A N 1
ATOM 2725 C CA . LEU A 1 355 ? -20.059 0.787 15.875 1.00 94.69 355 LEU A CA 1
ATOM 2726 C C . LEU A 1 355 ? -21.466 0.650 16.461 1.00 94.69 355 LEU A C 1
ATOM 2728 O O . LEU A 1 355 ? -22.336 0.070 15.811 1.00 94.69 355 LEU A O 1
ATOM 2732 N N . ALA A 1 356 ? -21.736 1.225 17.638 1.00 93.06 356 ALA A N 1
ATOM 2733 C CA . ALA A 1 356 ? -23.079 1.224 18.218 1.00 93.06 356 ALA A CA 1
ATOM 2734 C C . ALA A 1 356 ? -24.107 2.001 17.369 1.00 93.06 356 ALA A C 1
ATOM 2736 O O . ALA A 1 356 ? -25.319 1.763 17.466 1.00 93.06 356 ALA A O 1
ATOM 2737 N N . THR A 1 357 ? -23.644 2.910 16.503 1.00 93.06 357 THR A N 1
ATOM 2738 C CA . THR A 1 357 ? -24.516 3.620 15.557 1.00 93.06 357 THR A CA 1
ATOM 2739 C C . THR A 1 357 ? -25.065 2.689 14.471 1.00 93.06 357 THR A C 1
ATOM 2741 O O . THR A 1 357 ? -26.161 2.929 13.959 1.00 93.06 357 THR A O 1
ATOM 2744 N N . ILE A 1 358 ? -24.371 1.584 14.174 1.00 94.12 358 ILE A N 1
ATOM 2745 C CA . ILE A 1 358 ? -24.771 0.582 13.183 1.00 94.12 358 ILE A CA 1
ATOM 2746 C C . ILE A 1 358 ? -25.753 -0.401 13.830 1.00 94.12 358 ILE A C 1
ATOM 2748 O O . ILE A 1 358 ? -25.396 -1.165 14.724 1.00 94.12 358 ILE A O 1
ATOM 2752 N N . SER A 1 359 ? -27.008 -0.404 13.368 1.00 93.06 359 SER A N 1
ATOM 2753 C CA . SER A 1 359 ? -28.106 -1.157 13.998 1.00 93.06 359 SER A CA 1
ATOM 2754 C C . SER A 1 359 ? -27.822 -2.654 14.186 1.00 93.06 359 SER A C 1
ATOM 2756 O O . SER A 1 359 ? -28.192 -3.201 15.218 1.00 93.06 359 SER A O 1
ATOM 2758 N N . SER A 1 360 ? -27.139 -3.303 13.236 1.00 94.06 360 SER A N 1
ATOM 2759 C CA . SER A 1 360 ? -26.785 -4.734 13.299 1.00 94.06 360 SER A CA 1
ATOM 2760 C C . SER A 1 360 ? -25.719 -5.067 14.352 1.00 94.06 360 SER A C 1
ATOM 2762 O O . SER A 1 360 ? -25.645 -6.205 14.815 1.00 94.06 360 SER A O 1
ATOM 2764 N N . LEU A 1 361 ? -24.891 -4.093 14.736 1.00 94.50 361 LEU A N 1
ATOM 2765 C CA . LEU A 1 361 ? -23.796 -4.264 15.696 1.00 94.50 361 LEU A CA 1
ATOM 2766 C C . LEU A 1 361 ? -24.120 -3.672 17.070 1.00 94.50 361 LEU A C 1
ATOM 2768 O O . LEU A 1 361 ? -23.512 -4.065 18.063 1.00 94.50 361 LEU A O 1
ATOM 2772 N N . ARG A 1 362 ? -25.104 -2.771 17.137 1.00 92.38 362 ARG A N 1
ATOM 2773 C CA . ARG A 1 362 ? -25.485 -1.995 18.322 1.00 92.38 362 ARG A CA 1
ATOM 2774 C C . ARG A 1 362 ? -25.588 -2.813 19.602 1.00 92.38 362 ARG A C 1
ATOM 2776 O O . ARG A 1 362 ? -24.932 -2.493 20.588 1.00 92.38 362 ARG A O 1
ATOM 2783 N N . GLU A 1 363 ? -26.404 -3.861 19.594 1.00 90.62 363 GLU A N 1
ATOM 2784 C CA . GLU A 1 363 ? -26.609 -4.698 20.778 1.00 90.62 363 GLU A CA 1
ATOM 2785 C C . GLU A 1 363 ? -25.314 -5.404 21.200 1.00 90.62 363 GLU A C 1
ATOM 2787 O O . GLU A 1 363 ? -24.947 -5.383 22.376 1.00 90.62 363 GLU A O 1
ATOM 2792 N N . LYS A 1 364 ? -24.568 -5.954 20.231 1.00 92.06 364 LYS A N 1
ATOM 2793 C CA . LYS A 1 364 ? -23.289 -6.631 20.480 1.00 92.06 364 LYS A CA 1
ATOM 2794 C C . LYS A 1 364 ? -22.273 -5.677 21.116 1.00 92.06 364 LYS A C 1
ATOM 2796 O O . LYS A 1 364 ? -21.586 -6.070 22.058 1.00 92.06 364 LYS A O 1
ATOM 2801 N N . VAL A 1 365 ? -22.200 -4.432 20.645 1.00 90.81 365 VAL A N 1
ATOM 2802 C CA . VAL A 1 365 ? -21.336 -3.392 21.224 1.00 90.81 365 VAL A CA 1
ATOM 2803 C C . VAL A 1 365 ? -21.751 -3.084 22.657 1.00 90.81 365 VAL A C 1
ATOM 2805 O O . VAL A 1 365 ? -20.908 -3.149 23.545 1.00 90.81 365 VAL A O 1
ATOM 2808 N N . PHE A 1 366 ? -23.034 -2.812 22.911 1.00 87.38 366 PHE A N 1
ATOM 2809 C CA . PHE A 1 366 ? -23.498 -2.465 24.257 1.00 87.38 366 PHE A CA 1
ATOM 2810 C C . PHE A 1 366 ? -23.232 -3.569 25.281 1.00 87.38 366 PHE A C 1
ATOM 2812 O O . PHE A 1 366 ? -22.743 -3.278 26.372 1.00 87.38 366 PHE A O 1
ATOM 2819 N N . ILE A 1 367 ? -23.481 -4.832 24.919 1.00 86.94 367 ILE A N 1
ATOM 2820 C CA . ILE A 1 367 ? -23.150 -5.988 25.766 1.00 86.94 367 ILE A CA 1
ATOM 2821 C C . ILE A 1 367 ? -21.645 -6.026 26.065 1.00 86.94 367 ILE A C 1
ATOM 2823 O O . ILE A 1 367 ? -21.236 -6.307 27.192 1.00 86.94 367 ILE A O 1
ATOM 2827 N N . SER A 1 368 ? -20.815 -5.727 25.067 1.00 86.62 368 SER A N 1
ATOM 2828 C CA . SER A 1 368 ? -19.359 -5.766 25.205 1.00 86.62 368 SER A CA 1
ATOM 2829 C C . SER A 1 368 ? -18.837 -4.635 26.092 1.00 86.62 368 SER A C 1
ATOM 2831 O O . SER A 1 368 ? -18.068 -4.896 27.014 1.00 86.62 368 SER A O 1
ATOM 2833 N N . CYS A 1 369 ? -19.319 -3.404 25.888 1.00 81.19 369 CYS A N 1
ATOM 2834 C CA . CYS A 1 369 ? -18.978 -2.259 26.728 1.00 81.19 369 CYS A CA 1
ATOM 2835 C C . CYS A 1 369 ? -19.442 -2.459 28.175 1.00 81.19 369 CYS A C 1
ATOM 2837 O O . CYS A 1 369 ? -18.692 -2.160 29.098 1.00 81.19 369 CYS A O 1
ATOM 2839 N N . ALA A 1 370 ? -20.634 -3.024 28.400 1.00 79.12 370 ALA A N 1
ATOM 2840 C CA . ALA A 1 370 ? -21.098 -3.361 29.745 1.00 79.12 370 ALA A CA 1
ATOM 2841 C C . ALA A 1 370 ? -20.134 -4.318 30.466 1.00 79.12 370 ALA A C 1
ATOM 2843 O O . ALA A 1 370 ? -19.829 -4.115 31.640 1.00 79.12 370 ALA A O 1
ATOM 2844 N N . GLY A 1 371 ? -19.604 -5.322 29.758 1.00 77.56 371 GLY A N 1
ATOM 2845 C CA . GLY A 1 371 ? -18.580 -6.220 30.296 1.00 77.56 371 GLY A CA 1
ATOM 2846 C C . GLY A 1 371 ? -17.290 -5.501 30.707 1.00 77.56 371 GLY A C 1
ATOM 2847 O O . GLY A 1 371 ? -16.683 -5.872 31.710 1.00 77.56 371 GLY A O 1
ATOM 2848 N N . TRP A 1 372 ? -16.891 -4.454 29.981 1.00 75.81 372 TRP A N 1
ATOM 2849 C CA . TRP A 1 372 ? -15.713 -3.650 30.316 1.00 75.81 372 TRP A CA 1
ATOM 2850 C C . TRP A 1 372 ? -15.881 -2.879 31.600 1.00 75.81 372 TRP A C 1
ATOM 2852 O O . TRP A 1 372 ? -15.059 -2.994 32.500 1.00 75.81 372 TRP A O 1
ATOM 2862 N N . PHE A 1 373 ? -16.957 -2.110 31.691 1.00 74.25 373 PHE A N 1
ATOM 2863 C CA . PHE A 1 373 ? -17.211 -1.298 32.863 1.00 74.25 373 PHE A CA 1
ATOM 2864 C C . PHE A 1 373 ? -17.294 -2.164 34.132 1.00 74.25 373 PHE A C 1
ATOM 2866 O O . PHE A 1 373 ? -16.692 -1.784 35.132 1.00 74.25 373 PHE A O 1
ATOM 2873 N N . ARG A 1 374 ? -17.872 -3.382 34.068 1.00 73.50 374 ARG A N 1
ATOM 2874 C CA . ARG A 1 374 ? -17.775 -4.357 35.181 1.00 73.50 374 ARG A CA 1
ATOM 2875 C C . ARG A 1 374 ? -16.335 -4.708 35.529 1.00 73.50 374 ARG A C 1
ATOM 2877 O O . ARG A 1 374 ? -15.980 -4.719 36.700 1.00 73.50 374 ARG A O 1
ATOM 2884 N N . ALA A 1 375 ? -15.504 -4.996 34.528 1.00 70.69 375 ALA A N 1
ATOM 2885 C CA . ALA A 1 375 ? -14.102 -5.351 34.747 1.00 70.69 375 ALA A CA 1
ATOM 2886 C C . ALA A 1 375 ? -13.285 -4.206 35.380 1.00 70.69 375 ALA A C 1
ATOM 2888 O O . ALA A 1 375 ? -12.307 -4.476 36.072 1.00 70.69 375 ALA A O 1
ATOM 2889 N N . PHE A 1 376 ? -13.704 -2.951 35.192 1.00 69.25 376 PHE A N 1
ATOM 2890 C CA . PHE A 1 376 ? -13.125 -1.776 35.855 1.00 69.25 376 PHE A CA 1
ATOM 2891 C C . PHE A 1 376 ? -13.823 -1.396 37.171 1.00 69.25 376 PHE A C 1
ATOM 2893 O O . PHE A 1 376 ? -13.487 -0.369 37.757 1.00 69.25 376 PHE A O 1
ATOM 2900 N N . GLY A 1 377 ? -14.786 -2.192 37.648 1.00 71.69 377 GLY A N 1
ATOM 2901 C CA . GLY A 1 377 ? -15.543 -1.898 38.870 1.00 71.69 377 GLY A CA 1
ATOM 2902 C C . GLY A 1 377 ? -16.471 -0.684 38.751 1.00 71.69 377 GLY A C 1
ATOM 2903 O O . GLY A 1 377 ? -16.869 -0.110 39.761 1.00 71.69 377 GLY A O 1
ATOM 2904 N N . ILE A 1 378 ? -16.808 -0.271 37.528 1.00 70.38 378 ILE A N 1
ATOM 2905 C CA . ILE A 1 378 ? -17.708 0.850 37.257 1.00 70.38 378 ILE A CA 1
ATOM 2906 C C . ILE A 1 378 ? -19.139 0.311 37.195 1.00 70.38 378 ILE A C 1
ATOM 2908 O O . ILE A 1 378 ? -19.504 -0.421 36.273 1.00 70.38 378 ILE A O 1
ATOM 2912 N N . GLN A 1 379 ? -19.957 0.709 38.169 1.00 70.81 379 GLN A N 1
ATOM 2913 C CA . GLN A 1 379 ? -21.381 0.385 38.229 1.00 70.81 379 GLN A CA 1
ATOM 2914 C C . GLN A 1 379 ? -22.211 1.484 37.574 1.00 70.81 379 GLN A C 1
ATOM 2916 O O . GLN A 1 379 ? -22.070 2.663 37.896 1.00 70.81 379 GLN A O 1
ATOM 2921 N N . PHE A 1 380 ? -23.091 1.110 36.649 1.00 67.62 380 PHE A N 1
ATOM 2922 C CA . PHE A 1 380 ? -23.968 2.057 35.964 1.00 67.62 380 PHE A CA 1
ATOM 2923 C C . PHE A 1 380 ? -25.172 1.333 35.356 1.00 67.62 380 PHE A C 1
ATOM 2925 O O . PHE A 1 380 ? -25.180 0.120 35.139 1.00 67.62 380 PHE A O 1
ATOM 2932 N N . LYS A 1 381 ? -26.216 2.110 35.075 1.00 67.75 381 LYS A N 1
ATOM 2933 C CA . LYS A 1 381 ? -27.447 1.633 34.452 1.00 67.75 381 LYS A CA 1
ATOM 2934 C C . LYS A 1 381 ? -27.487 2.089 33.003 1.00 67.75 381 LYS A C 1
ATOM 2936 O O . LYS A 1 381 ? -27.702 3.270 32.730 1.00 67.75 381 LYS A O 1
ATOM 2941 N N . LEU A 1 382 ? -27.293 1.165 32.065 1.00 64.44 382 LEU A N 1
ATOM 2942 C CA . LEU A 1 382 ? -27.383 1.484 30.644 1.00 64.44 382 LEU A CA 1
ATOM 2943 C C . LEU A 1 382 ? -28.834 1.320 30.179 1.00 64.44 382 LEU A C 1
ATOM 2945 O O . LEU A 1 382 ? -29.361 0.210 30.158 1.00 64.44 382 LEU A O 1
ATOM 2949 N N . THR A 1 383 ? -29.481 2.415 29.777 1.00 65.50 383 THR A N 1
ATOM 2950 C CA . THR A 1 383 ? -30.813 2.366 29.153 1.00 65.50 383 THR A CA 1
ATOM 2951 C C . THR A 1 383 ? -30.687 2.663 27.664 1.00 65.50 383 THR A C 1
ATOM 2953 O O . THR A 1 383 ? -30.420 3.797 27.275 1.00 65.50 383 THR A O 1
ATOM 2956 N N . VAL A 1 384 ? -30.911 1.658 26.821 1.00 61.09 384 VAL A N 1
ATOM 2957 C CA . VAL A 1 384 ? -30.975 1.817 25.365 1.00 61.09 384 VAL A CA 1
ATOM 2958 C C . VAL A 1 384 ? -32.438 2.006 24.979 1.00 61.09 384 VAL A C 1
ATOM 2960 O O . VAL A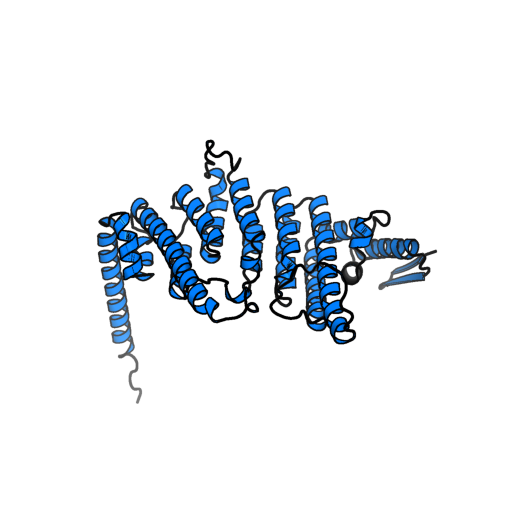 1 384 ? -33.245 1.087 25.110 1.00 61.09 384 VAL A O 1
ATOM 2963 N N . SER A 1 385 ? -32.786 3.205 24.514 1.00 56.06 385 SER A N 1
ATOM 2964 C CA . SER A 1 385 ? -34.117 3.524 23.991 1.00 56.06 385 SER A CA 1
ATOM 2965 C C . SER A 1 385 ? -34.024 3.770 22.490 1.00 56.06 385 SER A C 1
ATOM 2967 O O . SER A 1 385 ? -33.340 4.686 22.038 1.00 56.06 385 SER A O 1
ATOM 2969 N N . THR A 1 386 ? -34.702 2.943 21.703 1.00 56.66 386 THR A N 1
ATOM 2970 C CA . THR A 1 386 ? -34.884 3.139 20.258 1.00 56.66 386 THR A CA 1
ATOM 2971 C C . THR A 1 386 ? -36.377 3.087 19.958 1.00 56.66 386 THR A C 1
ATOM 2973 O O . THR A 1 386 ? -37.114 2.497 20.741 1.00 56.66 386 THR A O 1
ATOM 2976 N N . LYS A 1 387 ? -36.855 3.742 18.887 1.00 48.44 387 LYS A N 1
ATOM 2977 C CA . LYS A 1 387 ? -38.294 3.835 18.552 1.00 48.44 387 LYS A CA 1
ATOM 2978 C C . LYS A 1 387 ? -38.973 2.450 18.637 1.00 48.44 387 LYS A C 1
ATOM 2980 O O . LYS A 1 387 ? -38.835 1.654 17.718 1.00 48.44 387 LYS A O 1
ATOM 2985 N N . GLY A 1 388 ? -39.674 2.179 19.743 1.00 53.38 388 GLY A N 1
ATOM 2986 C CA . GLY A 1 388 ? -40.387 0.920 20.011 1.00 53.38 388 GLY A CA 1
ATOM 2987 C C . GLY A 1 388 ? -39.666 -0.140 20.866 1.00 53.38 388 GLY A C 1
ATOM 2988 O O . GLY A 1 388 ? -40.300 -1.129 21.213 1.00 53.38 388 GLY A O 1
ATOM 2989 N N . PHE A 1 389 ? -38.398 0.038 21.254 1.00 45.22 389 PHE A N 1
ATOM 2990 C CA . PHE A 1 389 ? -37.649 -0.936 22.062 1.00 45.22 389 PHE A CA 1
ATOM 2991 C C . PHE A 1 389 ? -36.816 -0.244 23.148 1.00 45.22 389 PHE A C 1
ATOM 2993 O O . PHE A 1 389 ? -35.927 0.560 22.849 1.00 45.22 389 PHE A O 1
ATOM 3000 N N . ARG A 1 390 ? -37.108 -0.566 24.416 1.00 59.19 390 ARG A N 1
ATOM 3001 C CA . ARG A 1 390 ? -36.360 -0.105 25.592 1.00 59.19 390 ARG A CA 1
ATOM 3002 C C . ARG A 1 390 ? -35.702 -1.311 26.253 1.00 59.19 390 ARG A C 1
ATOM 3004 O O . ARG A 1 390 ? -36.386 -2.118 26.871 1.00 59.19 390 ARG A O 1
ATOM 3011 N N . SER A 1 391 ? -34.385 -1.415 26.126 1.00 59.16 391 SER A N 1
ATOM 3012 C CA . SER A 1 391 ? -33.589 -2.407 26.847 1.00 59.16 391 SER A CA 1
ATOM 3013 C C . SER A 1 391 ? -32.816 -1.706 27.953 1.00 59.16 391 SER A C 1
ATOM 3015 O O . SER A 1 391 ? -32.233 -0.643 27.735 1.00 59.16 391 SER A O 1
ATOM 3017 N N . THR A 1 392 ? -32.858 -2.270 29.154 1.00 65.00 392 THR A N 1
ATOM 3018 C CA . THR A 1 392 ? -32.124 -1.753 30.308 1.00 65.00 392 THR A CA 1
ATOM 3019 C C . THR A 1 392 ? -31.187 -2.845 30.778 1.00 65.00 392 THR A C 1
ATOM 3021 O O . THR A 1 392 ? -31.638 -3.940 31.104 1.00 65.00 392 THR A O 1
ATOM 3024 N N . VAL A 1 393 ? -29.890 -2.556 30.779 1.00 64.00 393 VAL A N 1
ATOM 3025 C CA . VAL A 1 393 ? -28.867 -3.460 31.297 1.00 64.00 393 VAL A CA 1
ATOM 3026 C C . VAL A 1 393 ? -28.356 -2.842 32.588 1.00 64.00 393 VAL A C 1
ATOM 3028 O O . VAL A 1 393 ? -27.666 -1.820 32.562 1.00 64.00 393 VAL A O 1
ATOM 3031 N N . ASP A 1 394 ? -28.730 -3.44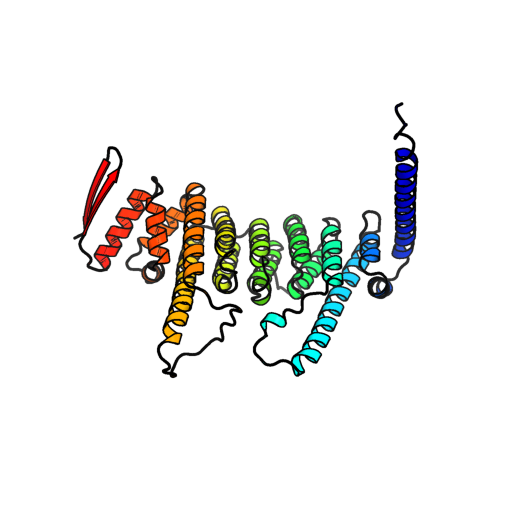7 33.714 1.00 58.56 394 ASP A N 1
ATOM 3032 C CA . ASP A 1 394 ? -28.128 -3.129 35.004 1.00 58.56 394 ASP A CA 1
ATOM 3033 C C . ASP A 1 394 ? -26.747 -3.803 35.059 1.00 58.56 394 ASP A C 1
ATOM 3035 O O . ASP A 1 394 ? -26.591 -5.014 34.851 1.00 58.56 394 ASP A O 1
ATOM 3039 N N . VAL A 1 395 ? -25.712 -2.983 35.236 1.00 57.75 395 VAL A N 1
ATOM 3040 C CA . VAL A 1 395 ? -24.321 -3.421 35.281 1.00 57.75 395 VAL A CA 1
ATOM 3041 C C . VAL A 1 395 ? -23.861 -3.339 36.736 1.00 57.75 395 VAL A C 1
ATOM 3043 O O . VAL A 1 395 ? -23.529 -2.256 37.217 1.00 57.75 395 VAL A O 1
ATOM 3046 N N . HIS A 1 396 ? -23.933 -4.482 37.428 1.00 53.72 396 HIS A N 1
ATOM 3047 C CA . HIS A 1 396 ? -23.513 -4.666 38.822 1.00 53.72 396 HIS A CA 1
ATOM 3048 C C . HIS A 1 396 ? -22.036 -5.020 38.948 1.00 53.72 396 HIS A C 1
ATOM 3050 O O . HIS A 1 396 ? -21.555 -5.805 38.092 1.00 53.72 396 HIS A O 1
#

InterPro domains:
  IPR026171 Fanconi anemia group I protein [PTHR21818] (116-366)

Sequence (396 aa):
MCISEEHDAGAAADRIVELFLSKENDQIALRKEISRTSKEEHFSRLVARGSSYMSAALAPGLDIGDRVSAVHAGIQFLEHERLGSRAKATASSRQWSQNNRSALSITLNVEGQHFASTMSSLLDESYPVEVLTEVANVSRKLRILSLFVRSLQILTKRRNKIVVDSATEEFKSGDEFVENLIYGMAADEDSFAEDDNGMFIANAAKEAISSPEAVGKIALKFIEMLELVHQETMPSFVYQVLLMVSAKAGQKIKQNVLAALVAQISVLEKAAIAKVHDVGELDFDSVSQRDVVTSQPLDVGQLREAQGALLSHLAYLIRQDNSIGEEYIKLVRQSSSPLSKSVLTTFGTGFALMLATISSLREKVFISCAGWFRAFGIQFKLTVSTKGFRSTVDVH

Foldseek 3Di:
DDDDPPPPVVVVVVVVVVVVVVLVVVLVVLLVVLLVDDLVVLLVVCVVPAQSSLLSQLDDPHDLVSVLSNLVSLLVVLVVQLVVLQVVCVVVCVVPDDLPPLVNLSDRPPRNLSRLLSNLVSDDLPHDLVSLLVQLVSCLVSLNLSSNLSSLVSLLVVFQVPDDPPVVVPDPTSLRSSLVSLQSSLQDLSSLLDACSLVSSLQSCLPRHQAQVSLLSSLLSSLVSLLSHDLVCSLVSNLSSVNSNLVHHDLVSLLVSLLSNLLSLLVVLCQLVVVVCVVPDPDDDDDDDPPPPPVDRDHNVSSVVSLVSNLVSVLVVCVVPVSSVVSLLVQLQPLVDPSNVSQPGPSSVVSLVSLLVPVVCVVSSVVSVLNNCLSVVHWDWDWDDDVPDTDIDGRD